Protein AF-A0A9W7L693-F1 (afdb_monomer_lite)

pLDDT: mean 84.13, std 15.36, range [27.23, 98.44]

InterPro domains:
  IPR000008 C2 domain [PF00168] (234-321)
  IPR000008 C2 domain [PF00168] (382-479)
  IPR000008 C2 domain [PS50004] (365-483)
  IPR000008 C2 domain [SM00239] (235-348)
  IPR000008 C2 domain [SM00239] (382-482)
  IPR001202 WW domain [PF00397] (187-214)
  IPR001202 WW domain [PS50020] (183-216)
  IPR001202 WW domain [SM00456] (184-216)
  IPR035892 C2 domain superfamily [G3DSA:2.60.40.150] (230-377)
  IPR035892 C2 domain superfamily [G3DSA:2.60.40.150] (378-484)
  IPR035892 C2 domain superfamily [SSF49562] (378-476)
  IPR036020 WW domain superfamily [SSF51045] (186-214)

Structure (mmCIF, N/CA/C/O backbone):
data_AF-A0A9W7L693-F1
#
_entry.id   AF-A0A9W7L693-F1
#
loop_
_atom_site.group_PDB
_atom_site.id
_atom_site.type_symbol
_atom_site.label_atom_id
_atom_site.label_alt_id
_atom_site.label_comp_id
_atom_site.label_asym_id
_atom_site.label_entity_id
_atom_site.label_seq_id
_atom_site.pdbx_PDB_ins_code
_atom_site.Cartn_x
_atom_site.Cartn_y
_atom_site.Cartn_z
_atom_site.occupancy
_atom_site.B_iso_or_equiv
_atom_site.auth_seq_id
_atom_site.auth_comp_id
_atom_site.auth_asym_id
_atom_site.auth_atom_id
_atom_site.pdbx_PDB_model_num
ATOM 1 N N . ASP A 1 1 ? 26.612 -8.330 -31.157 1.00 52.94 1 ASP A N 1
ATOM 2 C CA . ASP A 1 1 ? 27.543 -7.718 -32.129 1.00 52.94 1 ASP A CA 1
ATOM 3 C C . ASP A 1 1 ? 27.994 -6.313 -31.753 1.00 52.94 1 ASP A C 1
ATOM 5 O O . ASP A 1 1 ? 29.130 -5.977 -32.058 1.00 52.94 1 ASP A O 1
ATOM 9 N N . ASP A 1 2 ? 27.191 -5.524 -31.025 1.00 79.31 2 ASP A N 1
ATOM 10 C CA . ASP A 1 2 ? 27.623 -4.223 -30.491 1.00 79.31 2 ASP A CA 1
ATOM 11 C C . ASP A 1 2 ? 27.878 -4.276 -28.969 1.00 79.31 2 ASP A C 1
ATOM 13 O O . ASP A 1 2 ? 26.954 -4.381 -28.159 1.00 79.31 2 ASP A O 1
ATOM 17 N N . VAL A 1 3 ? 29.156 -4.216 -28.581 1.00 77.44 3 VAL A N 1
ATOM 18 C CA . VAL A 1 3 ? 29.615 -4.247 -27.178 1.00 77.44 3 VAL A CA 1
ATOM 19 C C . VAL A 1 3 ? 29.285 -2.947 -26.434 1.00 77.44 3 VAL A C 1
ATOM 21 O O . VAL A 1 3 ? 29.093 -2.971 -25.216 1.00 77.44 3 VAL A O 1
ATOM 24 N N . VAL A 1 4 ? 29.166 -1.820 -27.143 1.00 76.56 4 VAL A N 1
ATOM 25 C CA . VAL A 1 4 ? 28.793 -0.526 -26.553 1.00 76.56 4 VAL A CA 1
ATOM 26 C C . VAL A 1 4 ? 27.305 -0.526 -26.216 1.00 76.56 4 VAL A C 1
ATOM 28 O O . VAL A 1 4 ? 26.926 -0.166 -25.101 1.00 76.56 4 VAL A O 1
ATOM 31 N N . ALA A 1 5 ? 26.462 -1.009 -27.132 1.00 77.00 5 ALA A N 1
ATOM 32 C CA . ALA A 1 5 ? 25.037 -1.195 -26.864 1.00 77.00 5 ALA A CA 1
ATOM 33 C C . ALA A 1 5 ? 24.801 -2.166 -25.697 1.00 77.00 5 ALA A C 1
ATOM 35 O O . ALA A 1 5 ? 23.977 -1.889 -24.825 1.00 77.00 5 ALA A O 1
ATOM 36 N N . LEU A 1 6 ? 25.569 -3.262 -25.633 1.00 84.38 6 LEU A N 1
ATOM 37 C CA . LEU A 1 6 ? 25.512 -4.193 -24.507 1.00 84.38 6 LEU A CA 1
ATOM 38 C C . LEU A 1 6 ? 25.895 -3.502 -23.194 1.00 84.38 6 LEU A C 1
ATOM 40 O O . LEU A 1 6 ? 25.145 -3.589 -22.232 1.00 84.38 6 LEU A O 1
ATOM 44 N N . SER A 1 7 ? 27.005 -2.765 -23.165 1.00 84.38 7 SER A N 1
ATOM 45 C CA . SER A 1 7 ? 27.462 -2.010 -21.988 1.00 84.38 7 SER A CA 1
ATOM 46 C C . SER A 1 7 ? 26.389 -1.060 -21.437 1.00 84.38 7 SER A C 1
ATOM 48 O O . SER A 1 7 ? 26.096 -1.084 -20.241 1.00 84.38 7 SER A O 1
ATOM 50 N N . ASN A 1 8 ? 25.738 -0.286 -22.310 1.00 87.56 8 ASN A N 1
ATOM 51 C CA . ASN A 1 8 ? 24.647 0.612 -21.918 1.00 87.56 8 ASN A CA 1
ATOM 52 C C . ASN A 1 8 ? 23.406 -0.149 -21.438 1.00 87.56 8 ASN A C 1
ATOM 54 O O . ASN A 1 8 ? 22.762 0.263 -20.477 1.00 87.56 8 ASN A O 1
ATOM 58 N N . TYR A 1 9 ? 23.073 -1.269 -22.081 1.00 92.06 9 TYR A N 1
ATOM 59 C CA . TYR A 1 9 ? 21.934 -2.092 -21.689 1.00 92.06 9 TYR A CA 1
ATOM 60 C C . TYR A 1 9 ? 22.135 -2.754 -20.321 1.00 92.06 9 TYR A C 1
ATOM 62 O O . TYR A 1 9 ? 21.216 -2.790 -19.508 1.00 92.06 9 TYR A O 1
ATOM 70 N N . VAL A 1 10 ? 23.344 -3.236 -20.024 1.00 94.12 10 VAL A N 1
ATOM 71 C CA . VAL A 1 10 ? 23.654 -3.780 -18.696 1.00 94.12 10 VAL A CA 1
ATOM 72 C C . VAL A 1 10 ? 23.544 -2.696 -17.631 1.00 94.12 10 VAL A C 1
ATOM 74 O O . VAL A 1 10 ? 22.966 -2.943 -16.574 1.00 94.12 10 VAL A O 1
ATOM 77 N N . LEU A 1 11 ? 24.031 -1.487 -17.922 1.00 93.81 11 LEU A N 1
ATOM 78 C CA . LEU A 1 11 ? 23.905 -0.359 -17.007 1.00 93.81 11 LEU A CA 1
ATOM 79 C C . LEU A 1 11 ? 22.444 0.068 -16.804 1.00 93.81 11 LEU A C 1
ATOM 81 O O . LEU A 1 11 ? 22.072 0.421 -15.693 1.00 93.81 11 LEU A O 1
ATOM 85 N N . TYR A 1 12 ? 21.604 -0.020 -17.838 1.00 94.38 12 TYR A N 1
ATOM 86 C CA . TYR A 1 12 ? 20.158 0.188 -17.727 1.00 94.38 12 TYR A CA 1
ATOM 87 C C . TYR A 1 12 ? 19.514 -0.818 -16.765 1.00 94.38 12 TYR A C 1
ATOM 89 O O . TYR A 1 12 ? 18.823 -0.431 -15.826 1.00 94.38 12 TYR A O 1
ATOM 97 N N . LEU A 1 13 ? 19.799 -2.111 -16.946 1.00 94.62 13 LEU A N 1
ATOM 98 C CA . LEU A 1 13 ? 19.282 -3.157 -16.062 1.00 94.62 13 LEU A CA 1
ATOM 99 C C . LEU A 1 13 ? 19.761 -2.986 -14.616 1.00 94.62 13 LEU A C 1
ATOM 101 O O . LEU A 1 13 ? 19.005 -3.247 -13.689 1.00 94.62 13 LEU A O 1
ATOM 105 N N . HIS A 1 14 ? 21.005 -2.551 -14.427 1.00 97.12 14 HIS A N 1
ATOM 106 C CA . HIS A 1 14 ? 21.594 -2.283 -13.119 1.00 97.12 14 HIS A CA 1
ATOM 107 C C . HIS A 1 14 ? 20.986 -1.039 -12.468 1.00 97.12 14 HIS A C 1
ATOM 109 O O . HIS A 1 14 ? 20.345 -1.150 -11.434 1.00 97.12 14 HIS A O 1
ATOM 115 N N . ALA A 1 15 ? 21.189 0.136 -13.054 1.00 92.75 15 ALA A N 1
ATOM 116 C CA . ALA A 1 15 ? 20.950 1.412 -12.391 1.00 92.75 15 ALA A CA 1
ATOM 117 C C . ALA A 1 15 ? 19.532 1.967 -12.589 1.00 92.75 15 ALA A C 1
ATOM 119 O O . ALA A 1 15 ? 19.157 2.866 -11.851 1.00 92.75 15 ALA A O 1
ATOM 120 N N . ILE A 1 16 ? 18.757 1.485 -13.574 1.00 93.12 16 ILE A N 1
ATOM 121 C CA . ILE A 1 16 ? 17.393 1.982 -13.850 1.00 93.12 16 ILE A CA 1
ATOM 122 C C . ILE A 1 16 ? 16.327 0.982 -13.405 1.00 93.12 16 ILE A C 1
ATOM 124 O O . ILE A 1 16 ? 15.429 1.349 -12.650 1.00 93.12 16 ILE A O 1
ATOM 128 N N . GLU A 1 17 ? 16.423 -0.263 -13.874 1.00 94.75 17 GLU A N 1
ATOM 129 C CA . GLU A 1 17 ? 15.424 -1.309 -13.594 1.00 94.75 17 GLU A CA 1
ATOM 130 C C . GLU A 1 17 ? 15.710 -2.087 -12.302 1.00 94.75 17 GLU A C 1
ATOM 132 O O . GLU A 1 17 ? 14.843 -2.803 -11.807 1.00 94.75 17 GLU A O 1
ATOM 137 N N . HIS A 1 18 ? 16.933 -1.988 -11.770 1.00 95.19 18 HIS A N 1
ATOM 138 C CA . HIS A 1 18 ? 17.415 -2.790 -10.640 1.00 95.19 18 HIS A CA 1
ATOM 139 C C . HIS A 1 1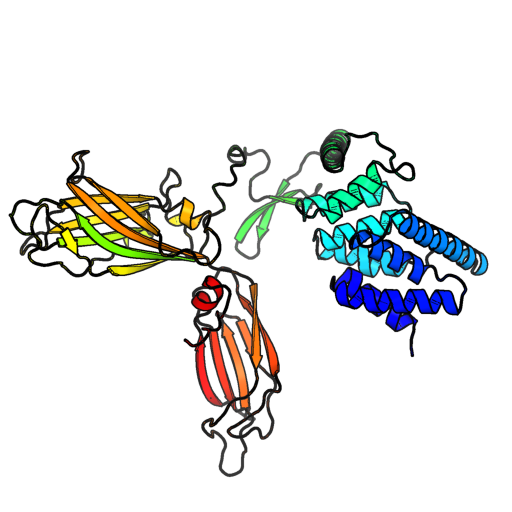8 ? 17.243 -4.320 -10.843 1.00 95.19 18 HIS A C 1
ATOM 141 O O . HIS A 1 18 ? 17.124 -5.092 -9.890 1.00 95.19 18 HIS A O 1
ATOM 147 N N . GLU A 1 19 ? 17.281 -4.808 -12.093 1.00 95.69 19 GLU A N 1
ATOM 148 C CA . GLU A 1 19 ? 17.237 -6.235 -12.458 1.00 95.69 19 GLU A CA 1
ATOM 149 C C . GLU A 1 19 ? 18.610 -6.917 -12.259 1.00 95.69 19 GLU A C 1
ATOM 151 O O . GLU A 1 19 ? 19.239 -7.424 -13.200 1.00 95.69 19 GLU A O 1
ATOM 156 N N . TYR A 1 20 ? 19.103 -6.974 -11.018 1.00 93.69 20 TYR A N 1
ATOM 157 C CA . TYR A 1 20 ? 20.467 -7.444 -10.722 1.00 93.69 20 TYR A CA 1
ATOM 158 C C . TYR A 1 20 ? 20.758 -8.876 -11.163 1.00 93.69 20 TYR A C 1
ATOM 160 O O . TYR A 1 20 ? 21.858 -9.170 -11.630 1.00 93.69 20 TYR A O 1
ATOM 168 N N . VAL A 1 21 ? 19.767 -9.771 -11.111 1.00 92.25 21 VAL A N 1
ATOM 169 C CA . VAL A 1 21 ? 19.925 -11.161 -11.572 1.00 92.25 21 VAL A CA 1
ATOM 170 C C . VAL A 1 21 ? 20.287 -11.226 -13.056 1.00 92.25 21 VAL A C 1
ATOM 172 O O . VAL A 1 21 ? 21.092 -12.066 -13.472 1.00 92.25 21 VAL A O 1
ATOM 175 N N . ARG A 1 22 ? 19.701 -10.340 -13.864 1.00 91.75 22 ARG A N 1
ATOM 176 C CA . ARG A 1 22 ? 19.960 -10.270 -15.300 1.00 91.75 22 ARG A CA 1
ATOM 177 C C . ARG A 1 22 ? 21.247 -9.507 -15.586 1.00 91.75 22 ARG A C 1
ATOM 179 O O . ARG A 1 22 ? 22.062 -9.995 -16.369 1.00 91.75 22 ARG A O 1
ATOM 186 N N . ALA A 1 23 ? 21.457 -8.378 -14.907 1.00 95.25 23 ALA A N 1
ATOM 187 C CA . ALA A 1 23 ? 22.671 -7.575 -15.028 1.00 95.25 23 ALA A CA 1
ATOM 188 C C . ALA A 1 23 ? 23.933 -8.395 -14.707 1.00 95.25 23 ALA A C 1
ATOM 190 O O . ALA A 1 23 ? 24.891 -8.356 -15.474 1.00 95.25 23 ALA A O 1
ATOM 191 N N . ARG A 1 24 ? 23.901 -9.240 -13.665 1.00 94.31 24 ARG A N 1
ATOM 192 C CA . ARG A 1 24 ? 25.024 -10.095 -13.238 1.00 94.31 24 ARG A CA 1
ATOM 193 C C . ARG A 1 24 ? 25.604 -10.946 -14.360 1.00 94.31 24 ARG A C 1
ATOM 195 O O . ARG A 1 24 ? 26.815 -10.972 -14.564 1.00 94.31 24 ARG A O 1
ATOM 202 N N . LYS A 1 25 ? 24.740 -11.649 -15.099 1.00 92.19 25 LYS A N 1
ATOM 203 C CA . LYS A 1 25 ? 25.170 -12.544 -16.188 1.00 92.19 25 LYS A CA 1
ATOM 204 C C . LYS A 1 25 ? 25.901 -11.772 -17.283 1.00 92.19 25 LYS A C 1
ATOM 206 O O . LYS A 1 25 ? 26.862 -12.275 -17.854 1.00 92.19 25 LYS A O 1
ATOM 211 N N . LEU A 1 26 ? 25.441 -10.557 -17.561 1.00 93.25 26 LEU A N 1
ATOM 212 C CA . LEU A 1 26 ? 25.994 -9.719 -18.613 1.00 93.25 26 LEU A CA 1
ATOM 213 C C . LEU A 1 26 ? 27.254 -8.973 -18.152 1.00 93.25 26 LEU A C 1
ATOM 215 O O . LEU A 1 26 ? 28.184 -8.840 -18.939 1.00 93.25 26 LEU A O 1
ATOM 219 N N . TYR A 1 27 ? 27.332 -8.557 -16.883 1.00 94.94 27 TYR A N 1
ATOM 220 C CA . TYR A 1 27 ? 28.557 -8.001 -16.304 1.00 94.94 27 TYR A CA 1
ATOM 221 C C . TYR A 1 27 ? 29.695 -9.015 -16.274 1.00 94.94 27 TYR A C 1
ATOM 223 O O . TYR A 1 27 ? 30.802 -8.664 -16.670 1.00 94.94 27 TYR A O 1
ATOM 231 N N . ARG A 1 28 ? 29.419 -10.274 -15.900 1.00 92.12 28 ARG A N 1
ATOM 232 C CA . ARG A 1 28 ? 30.413 -11.354 -15.994 1.00 92.12 28 ARG A CA 1
ATOM 233 C C . ARG A 1 28 ? 30.960 -11.472 -17.417 1.00 92.12 28 ARG A C 1
ATOM 235 O O . ARG A 1 28 ? 32.168 -11.433 -17.604 1.00 92.12 28 ARG A O 1
ATOM 242 N N . PHE A 1 29 ? 30.074 -11.531 -18.412 1.00 92.31 29 PHE A N 1
ATOM 243 C CA . PHE A 1 29 ? 30.484 -11.598 -19.814 1.00 92.31 29 PHE A CA 1
ATOM 244 C C . PHE A 1 29 ? 31.327 -10.385 -20.240 1.00 92.31 29 PHE A C 1
ATOM 246 O O . PHE A 1 29 ? 32.357 -10.556 -20.881 1.00 92.31 29 PHE A O 1
ATOM 253 N N . LEU A 1 30 ? 30.915 -9.158 -19.892 1.00 91.81 30 LEU A N 1
ATOM 254 C CA . LEU A 1 30 ? 31.658 -7.940 -20.242 1.00 91.81 30 LEU A CA 1
ATOM 255 C C . LEU A 1 30 ? 33.047 -7.900 -19.594 1.00 91.81 30 LEU A C 1
ATOM 257 O O . LEU A 1 30 ? 33.999 -7.448 -20.230 1.00 91.81 30 LEU A O 1
ATOM 261 N N . PHE A 1 31 ? 33.158 -8.367 -18.350 1.00 92.31 31 PHE A N 1
ATOM 262 C CA . PHE A 1 31 ? 34.420 -8.429 -17.624 1.00 92.31 31 PHE A CA 1
ATOM 263 C C . PHE A 1 31 ? 35.371 -9.463 -18.236 1.00 92.31 31 PHE A C 1
ATOM 265 O O . PHE A 1 31 ? 36.488 -9.109 -18.600 1.00 92.31 31 PHE A O 1
ATOM 272 N N . GLU A 1 32 ? 34.903 -10.697 -18.456 1.00 91.94 32 GLU A N 1
ATOM 273 C CA . GLU A 1 32 ? 35.673 -11.764 -19.117 1.00 91.94 32 GLU A CA 1
ATOM 274 C C . GLU A 1 32 ? 36.120 -11.335 -20.524 1.00 91.94 32 GLU A C 1
ATOM 276 O O . GLU A 1 32 ? 37.292 -11.447 -20.879 1.00 91.94 32 GLU A O 1
ATOM 281 N N . PHE A 1 33 ? 35.214 -10.740 -21.306 1.00 90.62 33 PHE A N 1
ATOM 282 C CA . PHE A 1 33 ? 35.520 -10.230 -22.643 1.00 90.62 33 PHE A CA 1
ATOM 283 C C . PHE A 1 33 ? 36.606 -9.141 -22.630 1.00 90.62 33 PHE A C 1
ATOM 285 O O . PHE A 1 33 ? 37.439 -9.079 -23.540 1.00 90.62 33 PHE A O 1
ATOM 292 N N . MET A 1 34 ? 36.595 -8.267 -21.620 1.00 93.81 34 MET A N 1
ATOM 293 C CA . MET A 1 34 ? 37.623 -7.244 -21.428 1.00 93.81 34 MET A CA 1
ATOM 294 C C . MET A 1 34 ? 38.965 -7.867 -21.024 1.00 93.81 34 MET A C 1
ATOM 296 O O . MET A 1 34 ? 39.988 -7.469 -21.578 1.00 93.81 34 MET A O 1
ATOM 300 N N . GLU A 1 35 ? 38.981 -8.837 -20.106 1.00 91.12 35 GLU A N 1
ATOM 301 C CA . GLU A 1 35 ? 40.212 -9.503 -19.657 1.00 91.12 35 GLU A CA 1
ATOM 302 C C . GLU A 1 35 ? 40.885 -10.317 -20.768 1.00 91.12 35 GLU A C 1
ATOM 304 O O . GLU A 1 35 ? 42.103 -10.244 -20.927 1.00 91.12 35 GLU A O 1
ATOM 309 N N . GLU A 1 36 ? 40.108 -11.040 -21.579 1.00 91.50 36 GLU A N 1
ATOM 310 C CA . GLU A 1 36 ? 40.640 -11.851 -22.680 1.00 91.50 36 GLU A CA 1
ATOM 311 C C . GLU A 1 36 ? 41.306 -11.010 -23.773 1.00 91.50 36 GLU A C 1
ATOM 313 O O . GLU A 1 36 ? 42.284 -11.436 -24.391 1.00 91.50 36 GLU A O 1
ATOM 318 N N . ARG A 1 37 ? 40.752 -9.829 -24.060 1.00 86.88 37 ARG A N 1
ATOM 319 C CA . ARG A 1 37 ? 41.193 -9.005 -25.193 1.00 86.88 37 ARG A CA 1
ATOM 320 C C . ARG A 1 37 ? 42.173 -7.918 -24.789 1.00 86.88 37 ARG A C 1
ATOM 322 O O . ARG A 1 37 ? 43.064 -7.594 -25.575 1.00 86.88 37 ARG A O 1
ATOM 329 N N . GLY A 1 38 ? 41.997 -7.357 -23.595 1.00 84.38 38 GLY A N 1
ATOM 330 C CA . GLY A 1 38 ? 42.662 -6.139 -23.154 1.00 84.38 38 GLY A CA 1
ATOM 331 C C . GLY A 1 38 ? 42.500 -4.957 -24.132 1.00 84.38 38 GLY A C 1
ATOM 332 O O . GLY A 1 38 ? 41.948 -5.081 -25.229 1.00 84.38 38 GLY A O 1
ATOM 333 N N . PRO A 1 39 ? 43.009 -3.768 -23.771 1.00 88.75 39 PRO A N 1
ATOM 334 C CA . PRO A 1 39 ? 43.407 -3.355 -22.424 1.00 88.75 39 PRO A CA 1
ATOM 335 C C . PRO A 1 39 ? 42.187 -3.098 -21.513 1.00 88.75 39 PRO A C 1
ATOM 337 O O . PRO A 1 39 ? 41.044 -3.151 -21.965 1.00 88.75 39 PRO A O 1
ATOM 340 N N . ASP A 1 40 ? 42.447 -2.769 -20.243 1.00 94.06 40 ASP A N 1
ATOM 341 C CA . ASP A 1 40 ? 41.428 -2.338 -19.277 1.00 94.06 40 ASP A CA 1
ATOM 342 C C . ASP A 1 40 ? 40.513 -1.243 -19.851 1.00 94.06 40 ASP A C 1
ATOM 344 O O . ASP A 1 40 ? 40.973 -0.216 -20.364 1.00 94.06 40 ASP A O 1
ATOM 348 N N . ASN A 1 41 ? 39.203 -1.457 -19.725 1.00 92.88 41 ASN A N 1
ATOM 349 C CA . ASN A 1 41 ? 38.180 -0.502 -20.118 1.00 92.88 41 ASN A CA 1
ATOM 350 C C . ASN A 1 41 ? 37.604 0.189 -18.868 1.00 92.88 41 ASN A C 1
ATOM 352 O O . ASN A 1 41 ? 36.988 -0.486 -18.039 1.00 92.88 41 ASN A O 1
ATOM 356 N N . PRO A 1 42 ? 37.737 1.524 -18.736 1.00 93.81 42 PRO A N 1
ATOM 357 C CA . PRO A 1 42 ? 37.252 2.245 -17.563 1.00 93.81 42 PRO A CA 1
ATOM 358 C C . PRO A 1 42 ? 35.763 2.063 -17.301 1.00 93.81 42 PRO A C 1
ATOM 360 O O . PRO A 1 42 ? 35.367 1.879 -16.158 1.00 93.81 42 PRO A O 1
ATOM 363 N N . PHE A 1 43 ? 34.938 2.092 -18.352 1.00 94.00 43 PHE A N 1
ATOM 364 C CA . PHE A 1 43 ? 33.490 1.978 -18.215 1.00 94.00 43 PHE A CA 1
ATOM 365 C C . PHE A 1 43 ? 33.110 0.633 -17.599 1.00 94.00 43 PHE A C 1
ATOM 367 O O . PHE A 1 43 ? 32.383 0.597 -16.612 1.00 94.00 43 PHE A O 1
ATOM 374 N N . VAL A 1 44 ? 33.648 -0.461 -18.147 1.00 94.31 44 VAL A N 1
ATOM 375 C CA . VAL A 1 44 ? 33.372 -1.815 -17.648 1.00 94.31 44 VAL A CA 1
ATOM 376 C C . VAL A 1 44 ? 33.832 -1.944 -16.200 1.00 94.31 44 VAL A C 1
ATOM 378 O O . VAL A 1 44 ? 33.041 -2.358 -15.360 1.00 94.31 44 VAL A O 1
ATOM 381 N N . LEU A 1 45 ? 35.064 -1.521 -15.896 1.00 96.44 45 LEU A N 1
ATOM 382 C CA . LEU A 1 45 ? 35.651 -1.607 -14.556 1.00 96.44 45 LEU A CA 1
ATOM 383 C C . LEU A 1 45 ? 34.866 -0.818 -13.504 1.00 96.44 45 LEU A C 1
ATOM 385 O O . LEU A 1 45 ? 34.571 -1.345 -12.434 1.00 96.44 45 LEU A O 1
ATOM 389 N N . TYR A 1 46 ? 34.468 0.417 -13.811 1.00 97.00 46 TYR A N 1
ATOM 390 C CA . TYR A 1 46 ? 33.624 1.204 -12.914 1.00 97.00 46 TYR A CA 1
ATOM 391 C C . TYR A 1 46 ? 32.252 0.563 -12.713 1.00 97.00 46 TYR A C 1
ATOM 393 O O . TYR A 1 46 ? 31.771 0.479 -11.584 1.00 97.00 46 TYR A O 1
ATOM 401 N N . SER A 1 47 ? 31.621 0.086 -13.789 1.00 96.19 47 SER A N 1
ATOM 402 C CA . SER A 1 47 ? 30.301 -0.531 -13.695 1.00 96.19 47 SER A CA 1
ATOM 403 C C . SER A 1 47 ? 30.305 -1.816 -12.868 1.00 96.19 47 SER A C 1
ATOM 405 O O . SER A 1 47 ? 29.394 -1.997 -12.061 1.00 96.19 47 SER A O 1
ATOM 407 N N . VAL A 1 48 ? 31.316 -2.682 -13.017 1.00 95.94 48 VAL A N 1
ATOM 408 C CA . VAL A 1 48 ? 31.412 -3.913 -12.211 1.00 95.94 48 VAL A CA 1
ATOM 409 C C . VAL A 1 48 ? 31.772 -3.624 -10.756 1.00 95.94 48 VAL A C 1
ATOM 411 O O . VAL A 1 48 ? 31.240 -4.289 -9.875 1.00 95.94 48 VAL A O 1
ATOM 414 N N . ALA A 1 49 ? 32.594 -2.603 -10.485 1.00 97.31 49 ALA A N 1
ATOM 415 C CA . ALA A 1 49 ? 32.916 -2.193 -9.119 1.00 97.31 49 ALA A CA 1
ATOM 416 C C . ALA A 1 49 ? 31.669 -1.704 -8.371 1.00 97.31 49 ALA A C 1
ATOM 418 O O . ALA A 1 49 ? 31.389 -2.166 -7.267 1.00 97.31 49 ALA A O 1
ATOM 419 N N . ILE A 1 50 ? 30.874 -0.826 -8.997 1.00 97.94 50 ILE A N 1
ATOM 420 C CA . ILE A 1 50 ? 29.608 -0.355 -8.416 1.00 97.94 50 ILE A CA 1
ATOM 421 C C . ILE A 1 50 ? 28.637 -1.528 -8.234 1.00 97.94 50 ILE A C 1
ATOM 423 O O . ILE A 1 50 ? 28.024 -1.647 -7.177 1.00 97.94 50 ILE A O 1
ATOM 427 N N . PHE A 1 51 ? 28.528 -2.416 -9.229 1.00 97.88 51 PHE A N 1
ATOM 428 C CA . PHE A 1 51 ? 27.613 -3.558 -9.177 1.00 97.88 51 PHE A CA 1
ATOM 429 C C . PHE A 1 51 ? 27.972 -4.552 -8.062 1.00 97.88 51 PHE A C 1
ATOM 431 O O . PHE A 1 51 ? 27.102 -4.970 -7.297 1.00 97.88 51 PHE A O 1
ATOM 438 N N . GLY A 1 52 ? 29.253 -4.909 -7.935 1.00 96.88 52 GLY A N 1
ATOM 439 C CA . GLY A 1 52 ? 29.739 -5.786 -6.868 1.00 96.88 52 GLY A CA 1
ATOM 440 C C . GLY A 1 52 ? 29.492 -5.187 -5.483 1.00 96.88 52 GLY A C 1
ATOM 441 O O . GLY A 1 52 ? 29.042 -5.888 -4.578 1.00 96.88 52 GLY A O 1
ATOM 442 N N . ALA A 1 53 ? 29.681 -3.870 -5.345 1.00 97.69 53 ALA A N 1
ATOM 443 C CA . ALA A 1 53 ? 29.389 -3.163 -4.106 1.00 97.69 53 ALA A CA 1
ATOM 444 C C . ALA A 1 53 ? 27.886 -3.144 -3.786 1.00 97.69 53 ALA A C 1
ATOM 446 O O . ALA A 1 53 ? 27.498 -3.552 -2.695 1.00 97.69 53 ALA A O 1
ATOM 447 N N . VAL A 1 54 ? 27.019 -2.703 -4.708 1.00 97.31 54 VAL A N 1
ATOM 448 C CA . VAL A 1 54 ? 25.578 -2.506 -4.430 1.00 97.31 54 VAL A CA 1
ATOM 449 C C . VAL A 1 54 ? 24.839 -3.813 -4.134 1.00 97.31 54 VAL A C 1
ATOM 451 O O . VAL A 1 54 ? 23.889 -3.849 -3.348 1.00 97.31 54 VAL A O 1
ATOM 454 N N . THR A 1 55 ? 25.294 -4.909 -4.739 1.00 95.75 55 THR A N 1
ATOM 455 C CA . THR A 1 55 ? 24.745 -6.247 -4.495 1.00 95.75 55 THR A CA 1
ATOM 456 C C . THR A 1 55 ? 25.299 -6.887 -3.222 1.00 95.75 55 THR A C 1
ATOM 458 O O . THR A 1 55 ? 24.696 -7.835 -2.720 1.00 95.75 55 THR A O 1
ATOM 461 N N . CYS A 1 56 ? 26.399 -6.353 -2.675 1.00 93.88 56 CYS A N 1
ATOM 462 C CA . CYS A 1 56 ? 27.169 -6.938 -1.574 1.00 93.88 56 CYS A CA 1
ATOM 463 C C . CYS A 1 56 ? 27.611 -8.386 -1.860 1.00 93.88 56 CYS A C 1
ATOM 465 O O . CYS A 1 56 ? 27.691 -9.210 -0.950 1.00 93.88 56 CYS A O 1
ATOM 467 N N . GLU A 1 57 ? 27.860 -8.704 -3.132 1.00 86.31 57 GLU A N 1
ATOM 468 C CA . GLU A 1 57 ? 28.234 -10.052 -3.580 1.00 86.31 57 GLU A CA 1
ATOM 469 C C . GLU A 1 57 ? 29.746 -10.234 -3.750 1.00 86.31 57 GLU A C 1
ATOM 471 O O . GLU A 1 57 ? 30.191 -11.361 -3.947 1.00 86.31 57 GLU A O 1
ATOM 476 N N . GLU A 1 58 ? 30.528 -9.155 -3.657 1.00 92.31 58 GLU A N 1
ATOM 477 C CA . GLU A 1 58 ? 31.974 -9.166 -3.891 1.00 92.31 58 GLU A CA 1
ATOM 478 C C . GLU A 1 58 ? 32.769 -8.584 -2.719 1.00 92.31 58 GLU A C 1
ATOM 480 O O . GLU A 1 58 ? 32.280 -7.753 -1.952 1.00 92.31 58 GLU A O 1
ATOM 485 N N . ASP A 1 59 ? 34.022 -9.025 -2.594 1.00 94.75 59 ASP A N 1
ATOM 486 C CA . ASP A 1 59 ? 34.945 -8.523 -1.577 1.00 94.75 59 ASP A CA 1
ATOM 487 C C . ASP A 1 59 ? 35.442 -7.108 -1.915 1.00 94.75 59 ASP A C 1
ATOM 489 O O . ASP A 1 59 ? 35.756 -6.780 -3.066 1.00 94.75 59 ASP A O 1
ATOM 493 N N . TRP A 1 60 ? 35.562 -6.267 -0.886 1.00 95.81 60 TRP A N 1
ATOM 494 C CA . TRP A 1 60 ? 35.966 -4.872 -1.045 1.00 95.81 60 TRP A CA 1
ATOM 495 C C . TRP A 1 60 ? 37.384 -4.699 -1.592 1.00 95.81 60 TRP A C 1
ATOM 497 O O . TRP A 1 60 ? 37.647 -3.697 -2.257 1.00 95.81 60 TRP A O 1
ATOM 507 N N . GLY A 1 61 ? 38.278 -5.671 -1.396 1.00 94.25 61 GLY A N 1
ATOM 508 C CA . GLY A 1 61 ? 39.592 -5.683 -2.032 1.00 94.25 61 GLY A CA 1
ATOM 509 C C . GLY A 1 61 ? 39.493 -5.725 -3.559 1.00 94.25 61 GLY A C 1
ATOM 510 O O . GLY A 1 61 ? 40.149 -4.931 -4.235 1.00 94.25 61 GLY A O 1
ATOM 511 N N . TYR A 1 62 ? 38.621 -6.578 -4.109 1.00 96.25 62 TYR A N 1
ATOM 512 C CA . TYR A 1 62 ? 38.391 -6.654 -5.558 1.00 96.25 62 TYR A CA 1
ATOM 513 C C . TYR A 1 62 ? 37.658 -5.422 -6.088 1.00 96.25 62 TYR A C 1
ATOM 515 O O . TYR A 1 62 ? 38.062 -4.861 -7.105 1.00 96.25 62 TYR A O 1
ATOM 523 N N . ILE A 1 63 ? 36.630 -4.948 -5.376 1.00 97.94 63 ILE A N 1
ATOM 524 C CA . ILE A 1 63 ? 35.881 -3.741 -5.758 1.00 97.94 63 ILE A CA 1
ATOM 525 C C . ILE A 1 63 ? 36.825 -2.534 -5.877 1.00 97.94 63 ILE A C 1
ATOM 527 O O . ILE A 1 63 ? 36.778 -1.795 -6.868 1.00 97.94 63 ILE A O 1
ATOM 531 N N . LYS A 1 64 ? 37.710 -2.344 -4.891 1.00 96.75 64 LYS A N 1
ATOM 532 C CA . LYS A 1 64 ? 38.703 -1.261 -4.887 1.00 96.75 64 LYS A CA 1
ATOM 533 C C . LYS A 1 64 ? 39.745 -1.426 -5.990 1.00 96.75 64 LYS A C 1
ATOM 535 O O . LYS A 1 64 ? 40.081 -0.432 -6.636 1.00 96.75 64 LYS A O 1
ATOM 540 N N . ASP A 1 65 ? 40.223 -2.647 -6.244 1.00 96.50 65 ASP A N 1
ATOM 541 C CA . ASP A 1 65 ? 41.144 -2.923 -7.354 1.00 96.50 65 ASP A CA 1
ATOM 542 C C . ASP A 1 65 ? 40.518 -2.559 -8.707 1.00 96.50 65 ASP A C 1
ATOM 544 O O . ASP A 1 65 ? 41.123 -1.827 -9.494 1.00 96.50 65 ASP A O 1
ATOM 548 N N . TRP A 1 66 ? 39.274 -2.973 -8.961 1.00 97.12 66 TRP A N 1
ATOM 549 C CA . TRP A 1 66 ? 38.572 -2.645 -10.202 1.00 97.12 66 TRP A CA 1
ATOM 550 C C . TRP A 1 66 ? 38.368 -1.138 -10.368 1.00 97.12 66 TRP A C 1
ATOM 552 O O . TRP A 1 66 ? 38.658 -0.595 -11.437 1.00 97.12 66 TRP A O 1
ATOM 562 N N . ALA A 1 67 ? 37.943 -0.437 -9.313 1.00 96.69 67 ALA A N 1
ATOM 563 C CA . ALA A 1 67 ? 37.804 1.018 -9.340 1.00 96.69 67 ALA A CA 1
ATOM 564 C C . ALA A 1 67 ? 39.151 1.718 -9.611 1.00 96.69 67 ALA A C 1
ATOM 566 O O . ALA A 1 67 ? 39.228 2.649 -10.420 1.00 96.69 67 ALA A O 1
ATOM 567 N N . TRP A 1 68 ? 40.237 1.240 -8.994 1.00 96.19 68 TRP A N 1
ATOM 568 C CA . TRP A 1 68 ? 41.588 1.758 -9.209 1.00 96.19 68 TRP A CA 1
ATOM 569 C C . TRP A 1 68 ? 42.083 1.525 -10.644 1.00 96.19 68 TRP A C 1
ATOM 571 O O . TRP A 1 68 ? 42.568 2.464 -11.287 1.00 96.19 68 TRP A O 1
ATOM 581 N N . ARG A 1 69 ? 41.915 0.307 -11.178 1.00 96.62 69 ARG A N 1
ATOM 582 C CA . ARG A 1 69 ? 42.236 -0.040 -12.573 1.00 96.62 69 ARG A CA 1
ATOM 583 C C . ARG A 1 69 ? 41.454 0.833 -13.551 1.00 96.62 69 ARG A C 1
ATOM 585 O O . ARG A 1 69 ? 42.043 1.393 -14.478 1.00 96.62 69 ARG A O 1
ATOM 592 N N . GLY A 1 70 ? 40.157 1.021 -13.297 1.00 95.94 70 GLY A N 1
ATOM 593 C CA . GLY A 1 70 ? 39.285 1.878 -14.098 1.00 95.94 70 GLY A CA 1
ATOM 594 C C . GLY A 1 70 ? 39.785 3.321 -14.133 1.00 95.94 70 GLY A C 1
ATOM 595 O O . GLY A 1 70 ? 39.956 3.891 -15.211 1.00 95.94 70 GLY A O 1
ATOM 596 N N . ASN A 1 71 ? 40.140 3.875 -12.970 1.00 94.69 71 ASN A N 1
ATOM 597 C CA . ASN A 1 71 ? 40.685 5.227 -12.844 1.00 94.69 71 ASN A CA 1
ATOM 598 C C . ASN A 1 71 ? 42.010 5.409 -13.585 1.00 94.69 71 ASN A C 1
ATOM 600 O O . ASN A 1 71 ? 42.187 6.371 -14.337 1.00 94.69 71 ASN A O 1
ATOM 604 N N . LYS A 1 72 ? 42.924 4.449 -13.439 1.00 94.81 72 LYS A N 1
ATOM 605 C CA . LYS A 1 72 ? 44.205 4.453 -14.147 1.00 94.81 72 LYS A CA 1
ATOM 606 C C . LYS A 1 72 ? 44.013 4.424 -15.666 1.00 94.81 72 LYS A C 1
ATOM 608 O O . LYS A 1 72 ? 44.679 5.179 -16.380 1.00 94.81 72 LYS A O 1
ATOM 613 N N . ALA A 1 73 ? 43.105 3.580 -16.157 1.00 94.44 73 ALA A N 1
ATOM 614 C CA . ALA A 1 73 ? 42.789 3.482 -17.576 1.00 94.44 73 ALA A CA 1
ATOM 615 C C . ALA A 1 73 ? 42.113 4.762 -18.109 1.00 94.44 73 ALA A C 1
ATOM 617 O O . ALA A 1 73 ? 42.475 5.230 -19.189 1.00 94.44 73 ALA A O 1
ATOM 618 N N . ASP A 1 74 ? 41.204 5.382 -17.347 1.00 94.06 74 ASP A N 1
ATOM 619 C CA . ASP A 1 74 ? 40.487 6.604 -17.750 1.00 94.06 74 ASP A CA 1
ATOM 620 C C . ASP A 1 74 ? 41.441 7.798 -17.869 1.00 94.06 74 ASP A C 1
ATOM 622 O O . ASP A 1 74 ? 41.444 8.518 -18.869 1.00 94.06 74 ASP A O 1
ATOM 626 N N . ILE A 1 75 ? 42.345 7.956 -16.894 1.00 92.56 75 ILE A N 1
ATOM 627 C CA . ILE A 1 75 ? 43.387 8.991 -16.918 1.00 92.56 75 ILE A CA 1
ATOM 628 C C . ILE A 1 75 ? 44.316 8.800 -18.120 1.00 92.56 75 ILE A C 1
ATOM 630 O O . ILE A 1 75 ? 44.636 9.766 -18.819 1.00 92.56 75 ILE A O 1
ATOM 634 N N . ALA A 1 76 ? 44.753 7.565 -18.386 1.00 92.06 76 ALA A N 1
ATOM 635 C CA . ALA A 1 76 ? 45.605 7.269 -19.534 1.00 92.06 76 ALA A CA 1
ATOM 636 C C . ALA A 1 76 ? 44.901 7.602 -20.861 1.00 92.06 76 ALA A C 1
ATOM 638 O O . ALA A 1 76 ? 45.513 8.191 -21.760 1.00 92.06 76 ALA A O 1
ATOM 639 N N . MET A 1 77 ? 43.609 7.276 -20.967 1.00 88.50 77 MET A N 1
ATOM 640 C CA . MET A 1 77 ? 42.794 7.556 -22.147 1.00 88.50 77 MET A CA 1
ATOM 641 C C . MET A 1 77 ? 42.582 9.065 -22.345 1.00 88.50 77 MET A C 1
ATOM 643 O O . MET A 1 77 ? 42.814 9.576 -23.443 1.00 88.50 77 MET A O 1
ATOM 647 N N . GLY A 1 78 ? 42.248 9.796 -21.277 1.00 88.38 78 GLY A N 1
ATOM 648 C CA . GLY A 1 78 ? 42.107 11.253 -21.287 1.00 88.38 78 GLY A CA 1
ATOM 649 C C . GLY A 1 78 ? 43.401 11.964 -21.687 1.00 88.38 78 GLY A C 1
ATOM 650 O O . GLY A 1 78 ? 43.398 12.805 -22.590 1.00 88.38 78 GLY A O 1
ATOM 651 N N . LYS A 1 79 ? 44.543 11.548 -21.119 1.00 89.38 79 LYS A N 1
ATOM 652 C CA . LYS A 1 79 ? 45.869 12.081 -21.478 1.00 89.38 79 LYS A CA 1
ATOM 653 C C . LYS A 1 79 ? 46.176 11.893 -22.964 1.00 89.38 79 LYS A C 1
ATOM 655 O O . LYS A 1 79 ? 46.681 12.816 -23.598 1.00 89.38 79 LYS A O 1
ATOM 660 N N . LYS A 1 80 ? 45.848 10.727 -23.533 1.00 87.06 80 LYS A N 1
ATOM 661 C CA . LYS A 1 80 ? 46.016 10.454 -24.970 1.00 87.06 80 LYS A CA 1
ATOM 662 C C . LYS A 1 80 ? 45.099 11.325 -25.838 1.00 87.06 80 LYS A C 1
ATOM 664 O O . LYS A 1 80 ? 45.493 11.710 -26.933 1.00 87.06 80 LYS A O 1
ATOM 669 N N . ALA A 1 81 ? 43.901 11.643 -25.352 1.00 84.19 81 ALA A N 1
ATOM 670 C CA . ALA A 1 81 ? 42.916 12.468 -26.048 1.00 84.19 81 ALA A CA 1
ATOM 671 C C . ALA A 1 81 ? 43.090 13.987 -25.833 1.00 84.19 81 ALA A C 1
ATOM 673 O O . ALA A 1 81 ? 42.352 14.765 -26.436 1.00 84.19 81 ALA A O 1
ATOM 674 N N . GLY A 1 82 ? 44.017 14.420 -24.969 1.00 82.50 82 GLY A N 1
ATOM 675 C CA . GLY A 1 82 ? 44.167 15.828 -24.581 1.00 82.50 82 GLY A CA 1
ATOM 676 C C . GLY A 1 82 ? 42.962 16.383 -23.810 1.00 82.50 82 GLY A C 1
ATOM 677 O O . GLY A 1 82 ? 42.693 17.580 -23.873 1.00 82.50 82 GLY A O 1
ATOM 678 N N . LYS A 1 83 ? 42.203 15.520 -23.122 1.00 80.25 83 LYS A N 1
ATOM 679 C CA . LYS A 1 83 ? 40.980 15.867 -22.380 1.00 80.25 83 LYS A CA 1
ATOM 680 C C . LYS A 1 83 ? 41.022 15.287 -20.965 1.00 80.25 83 LYS A C 1
ATOM 682 O O . LYS A 1 83 ? 41.774 14.356 -20.688 1.00 80.25 83 LYS A O 1
ATOM 687 N N . ALA A 1 84 ? 40.203 15.831 -20.068 1.00 78.56 84 ALA A N 1
ATOM 688 C CA . ALA A 1 84 ? 40.022 15.255 -18.738 1.00 78.56 84 ALA A CA 1
ATOM 689 C C . ALA A 1 84 ? 39.398 13.847 -18.816 1.00 78.56 84 ALA A C 1
ATOM 691 O O . ALA A 1 84 ? 38.669 13.531 -19.763 1.00 78.56 84 ALA A O 1
ATOM 692 N N . ALA A 1 85 ? 39.672 13.021 -17.804 1.00 77.62 85 ALA A N 1
ATOM 693 C CA . ALA A 1 85 ? 39.012 11.732 -17.611 1.00 77.62 85 ALA A CA 1
ATOM 694 C C . ALA A 1 85 ? 37.506 11.963 -17.422 1.00 77.62 85 ALA A C 1
ATOM 696 O O . ALA A 1 85 ? 37.086 12.695 -16.527 1.00 77.62 85 ALA A O 1
ATOM 697 N N . THR A 1 86 ? 36.703 11.421 -18.333 1.00 77.06 86 THR A N 1
ATOM 698 C CA . THR A 1 86 ? 35.258 11.694 -18.405 1.00 77.06 86 THR A CA 1
ATOM 699 C C . THR A 1 86 ? 34.457 10.481 -18.868 1.00 77.06 86 THR A C 1
ATOM 701 O O . THR A 1 86 ? 33.256 10.604 -19.113 1.00 77.06 86 THR A O 1
ATOM 704 N N . SER A 1 87 ? 35.088 9.303 -18.973 1.00 80.38 87 SER A N 1
ATOM 705 C CA . SER A 1 87 ? 34.502 8.127 -19.632 1.00 80.38 87 SER A CA 1
ATOM 706 C C . SER A 1 87 ? 33.220 7.628 -18.957 1.00 80.38 87 SER A C 1
ATOM 708 O O . SER A 1 87 ? 32.424 6.939 -19.589 1.00 80.38 87 SER A O 1
ATOM 710 N N . TYR A 1 88 ? 32.987 8.013 -17.698 1.00 91.31 88 TYR A N 1
ATOM 711 C CA . TYR A 1 88 ? 31.800 7.642 -16.928 1.00 91.31 88 TYR A CA 1
ATOM 712 C C . TYR A 1 88 ? 30.796 8.784 -16.700 1.00 91.31 88 TYR A C 1
ATOM 714 O O . TYR A 1 88 ? 29.760 8.576 -16.079 1.00 91.31 88 TYR A O 1
ATOM 722 N N . ASN A 1 89 ? 31.044 9.993 -17.219 1.00 87.62 89 ASN A N 1
ATOM 723 C CA . ASN A 1 89 ? 30.210 11.162 -16.909 1.00 87.62 89 ASN A CA 1
ATOM 724 C C . ASN A 1 89 ? 28.768 11.037 -17.396 1.00 87.62 89 ASN A C 1
ATOM 726 O O . ASN A 1 89 ? 27.860 11.446 -16.680 1.00 87.62 89 ASN A O 1
ATOM 730 N N . LEU A 1 90 ? 28.556 10.456 -18.581 1.00 82.56 90 LEU A N 1
ATOM 731 C CA . LEU A 1 90 ? 27.211 10.202 -19.106 1.00 82.56 90 LEU A CA 1
ATOM 732 C C . LEU A 1 90 ? 26.479 9.129 -18.294 1.00 82.56 90 LEU A C 1
ATOM 734 O O . LEU A 1 90 ? 25.283 9.260 -18.050 1.00 82.56 90 LEU A O 1
ATOM 738 N N . ALA A 1 91 ? 27.199 8.100 -17.838 1.00 87.38 91 ALA A N 1
ATOM 739 C CA . ALA A 1 91 ? 26.656 7.088 -16.939 1.00 87.38 91 ALA A CA 1
ATOM 740 C C . ALA A 1 91 ? 26.241 7.720 -15.603 1.00 87.38 91 ALA A C 1
ATOM 742 O O . ALA A 1 91 ? 25.097 7.587 -15.178 1.00 87.38 91 ALA A O 1
ATOM 743 N N . ASN A 1 92 ? 27.139 8.485 -14.981 1.00 87.62 92 ASN A N 1
ATOM 744 C CA . ASN A 1 92 ? 26.868 9.201 -13.741 1.00 87.62 92 ASN A CA 1
ATOM 745 C C . ASN A 1 92 ? 25.663 10.143 -13.858 1.00 87.62 92 ASN A C 1
ATOM 747 O O . ASN A 1 92 ? 24.773 10.091 -13.016 1.00 87.62 92 ASN A O 1
ATOM 751 N N . SER A 1 93 ? 25.604 10.990 -14.890 1.00 74.88 93 SER A N 1
ATOM 752 C CA . SER A 1 93 ? 24.517 11.962 -15.028 1.00 74.88 93 SER A CA 1
ATOM 753 C C . SER A 1 93 ? 23.190 11.314 -15.424 1.00 74.88 93 SER A C 1
ATOM 755 O O . SER A 1 93 ? 22.167 11.636 -14.823 1.00 74.88 93 SER A O 1
ATOM 757 N N . GLY A 1 94 ? 23.203 10.418 -16.413 1.00 76.62 94 GLY A N 1
ATOM 758 C CA . GLY A 1 94 ? 21.999 9.868 -17.033 1.00 76.62 94 GLY A CA 1
ATOM 759 C C . GLY A 1 94 ? 21.431 8.633 -16.341 1.00 76.62 94 GLY A C 1
ATOM 760 O O . GLY A 1 94 ? 20.215 8.498 -16.271 1.00 76.62 94 GLY A O 1
ATOM 761 N N . PHE A 1 95 ? 22.284 7.751 -15.813 1.00 88.19 95 PHE A N 1
ATOM 762 C CA . PHE A 1 95 ? 21.835 6.502 -15.193 1.00 88.19 95 PHE A CA 1
ATOM 763 C C . PHE A 1 95 ? 21.730 6.617 -13.679 1.00 88.19 95 PHE A C 1
ATOM 765 O O . PHE A 1 95 ? 20.713 6.238 -13.118 1.00 88.19 95 PHE A O 1
ATOM 772 N N . PHE A 1 96 ? 22.744 7.171 -13.014 1.00 93.00 96 PHE A N 1
ATOM 773 C CA . PHE A 1 96 ? 22.778 7.188 -11.551 1.00 93.00 96 PHE A CA 1
ATOM 774 C C . PHE A 1 96 ? 22.108 8.433 -10.960 1.00 93.00 96 PHE A C 1
ATOM 776 O O . PHE A 1 96 ? 21.120 8.329 -10.238 1.00 93.00 96 PHE A O 1
ATOM 783 N N . LYS A 1 97 ? 22.606 9.630 -11.292 1.00 87.00 97 LYS A N 1
ATOM 784 C CA . LYS A 1 97 ? 22.124 10.894 -10.719 1.00 87.00 97 LYS A CA 1
ATOM 785 C C . LYS A 1 97 ? 20.673 11.171 -11.094 1.00 87.00 97 LYS A C 1
ATOM 787 O O . LYS A 1 97 ? 19.866 11.465 -10.218 1.00 87.00 97 LYS A O 1
ATOM 792 N N . ALA A 1 98 ? 20.347 11.102 -12.386 1.00 80.12 98 ALA A N 1
ATOM 793 C CA . ALA A 1 98 ? 18.989 11.349 -12.859 1.00 80.12 98 ALA A CA 1
ATOM 794 C C . ALA A 1 98 ? 17.987 10.370 -12.232 1.00 80.12 98 ALA A C 1
ATOM 796 O O . ALA A 1 98 ? 16.954 10.810 -11.735 1.00 80.12 98 ALA A O 1
ATOM 797 N N . LYS A 1 99 ? 18.312 9.072 -12.173 1.00 89.25 99 LYS A N 1
ATOM 798 C CA . LYS A 1 99 ? 17.440 8.081 -11.534 1.00 89.25 99 LYS A CA 1
ATOM 799 C C . LYS A 1 99 ? 17.274 8.343 -10.038 1.00 89.25 99 LYS A C 1
ATOM 801 O O . LYS A 1 99 ? 16.141 8.377 -9.579 1.00 89.25 99 LYS A O 1
ATOM 806 N N . ALA A 1 100 ? 18.354 8.607 -9.301 1.00 82.38 100 ALA A N 1
ATOM 807 C CA . ALA A 1 100 ? 18.282 8.930 -7.874 1.00 82.38 100 ALA A CA 1
ATOM 808 C C . ALA A 1 100 ? 17.410 10.162 -7.582 1.00 82.38 100 ALA A C 1
ATOM 810 O O . ALA A 1 100 ? 16.614 10.144 -6.647 1.00 82.38 100 ALA A O 1
ATOM 811 N N . LEU A 1 101 ? 17.501 11.205 -8.412 1.00 74.44 101 LEU A N 1
ATOM 812 C CA . LEU A 1 101 ? 16.693 12.418 -8.258 1.00 74.44 101 LEU A CA 1
ATOM 813 C C . LEU A 1 101 ? 15.210 12.210 -8.593 1.00 74.44 101 LEU A C 1
ATOM 815 O O . LEU A 1 101 ? 14.359 12.784 -7.918 1.00 74.44 101 LEU A O 1
ATOM 819 N N . LEU A 1 102 ? 14.906 11.421 -9.627 1.00 75.88 102 LEU A N 1
ATOM 820 C CA . LEU A 1 102 ? 13.532 11.183 -10.081 1.00 75.88 102 LEU A CA 1
ATOM 821 C C . LEU A 1 102 ? 12.788 10.173 -9.205 1.00 75.88 102 LEU A C 1
ATOM 823 O O . LEU A 1 102 ? 11.614 10.353 -8.911 1.00 75.88 102 LEU A O 1
ATOM 827 N N . ASP A 1 103 ? 13.468 9.095 -8.825 1.00 85.38 103 ASP A N 1
ATOM 828 C CA . ASP A 1 103 ? 12.876 7.950 -8.133 1.00 85.38 103 ASP A CA 1
ATOM 829 C C . ASP A 1 103 ? 12.885 8.120 -6.614 1.00 85.38 103 ASP A C 1
ATOM 831 O O . ASP A 1 103 ? 12.025 7.589 -5.921 1.00 85.38 103 ASP A O 1
ATOM 835 N N . GLN A 1 104 ? 13.903 8.818 -6.102 1.00 86.06 104 GLN A N 1
ATOM 836 C CA . GLN A 1 104 ? 14.177 9.031 -4.681 1.00 86.06 104 GLN A CA 1
ATOM 837 C C . GLN A 1 104 ? 14.182 7.766 -3.802 1.00 86.06 104 GLN A C 1
ATOM 839 O O . GLN A 1 104 ? 14.181 7.870 -2.576 1.00 86.06 104 GLN A O 1
ATOM 844 N N . SER A 1 105 ? 14.239 6.568 -4.391 1.00 90.62 105 SER A N 1
ATOM 845 C CA . SER A 1 105 ? 14.297 5.319 -3.634 1.00 90.62 105 SER A CA 1
ATOM 846 C C . SER A 1 105 ? 15.670 5.095 -3.007 1.00 90.62 105 SER A C 1
ATOM 848 O O . SER A 1 105 ? 16.695 5.580 -3.500 1.00 90.62 105 SER A O 1
ATOM 850 N N . GLY A 1 106 ? 15.692 4.302 -1.932 1.00 92.00 106 GLY A N 1
ATOM 851 C CA . GLY A 1 106 ? 16.935 3.907 -1.272 1.00 92.00 106 GLY A CA 1
ATOM 852 C C . GLY A 1 106 ? 17.902 3.207 -2.225 1.00 92.00 106 GLY A C 1
ATOM 853 O O . GLY A 1 106 ? 19.087 3.521 -2.221 1.00 92.00 106 GLY A O 1
ATOM 854 N N . GLU A 1 107 ? 17.390 2.345 -3.107 1.00 95.25 107 GLU A N 1
ATOM 855 C CA . GLU A 1 107 ? 18.187 1.621 -4.104 1.00 95.25 107 GLU A CA 1
ATOM 856 C C . GLU A 1 107 ? 18.868 2.568 -5.105 1.00 95.25 107 GLU A C 1
ATOM 858 O O . GLU A 1 107 ? 20.067 2.454 -5.371 1.00 95.25 107 GLU A O 1
ATOM 863 N N . SER A 1 108 ? 18.126 3.549 -5.626 1.00 94.62 108 SER A N 1
ATOM 864 C CA . SER A 1 108 ? 18.652 4.517 -6.593 1.00 94.62 108 SER A CA 1
ATOM 865 C C . SER A 1 108 ? 19.717 5.422 -5.959 1.00 94.62 108 SER A C 1
ATOM 867 O O . SER A 1 108 ? 20.778 5.657 -6.545 1.00 94.62 108 SER A O 1
ATOM 869 N N . TRP A 1 109 ? 19.472 5.899 -4.731 1.00 96.62 109 TRP A N 1
ATOM 870 C CA . TRP A 1 109 ? 20.449 6.691 -3.978 1.00 96.62 109 TRP A CA 1
ATOM 871 C C . TRP A 1 109 ? 21.684 5.879 -3.579 1.00 96.62 109 TRP A C 1
ATOM 873 O O . TRP A 1 109 ? 22.791 6.410 -3.641 1.00 96.62 109 TRP A O 1
ATOM 883 N N . HIS A 1 110 ? 21.528 4.595 -3.245 1.00 98.31 110 HIS A N 1
ATOM 884 C CA . HIS A 1 110 ? 22.634 3.686 -2.923 1.00 98.31 110 HIS A CA 1
ATOM 885 C C . HIS A 1 110 ? 23.576 3.491 -4.113 1.00 98.31 110 HIS A C 1
ATOM 887 O O . HIS A 1 110 ? 24.788 3.681 -3.985 1.00 98.31 110 HIS A O 1
ATOM 893 N N . ASN A 1 111 ? 23.014 3.205 -5.289 1.00 98.25 111 ASN A N 1
ATOM 894 C CA . ASN A 1 111 ? 23.755 3.116 -6.547 1.00 98.25 111 ASN A CA 1
ATOM 895 C C . ASN A 1 111 ? 24.503 4.419 -6.869 1.00 98.25 111 ASN A C 1
ATOM 897 O O . ASN A 1 111 ? 25.683 4.402 -7.235 1.00 98.25 111 ASN A O 1
ATOM 901 N N . TYR A 1 112 ? 23.839 5.568 -6.709 1.00 97.88 112 TYR A N 1
ATOM 902 C CA . TYR A 1 112 ? 24.461 6.868 -6.951 1.00 97.88 112 TYR A CA 1
ATOM 903 C C . TYR A 1 112 ? 25.579 7.187 -5.951 1.00 97.88 112 TYR A C 1
ATOM 905 O O . TYR A 1 112 ? 26.637 7.670 -6.358 1.00 97.88 112 TYR A O 1
ATOM 913 N N . ALA A 1 113 ? 25.394 6.868 -4.669 1.00 98.31 113 ALA A N 1
ATOM 914 C CA . ALA A 1 113 ? 26.408 7.061 -3.638 1.00 98.31 113 ALA A CA 1
ATOM 915 C C . ALA A 1 113 ? 27.685 6.267 -3.945 1.00 98.31 113 ALA A C 1
ATOM 917 O O . ALA A 1 113 ? 28.785 6.821 -3.942 1.00 98.31 113 ALA A O 1
ATOM 918 N N . LEU A 1 114 ? 27.534 4.994 -4.325 1.00 98.44 114 LEU A N 1
ATOM 919 C CA . LEU A 1 114 ? 28.645 4.140 -4.744 1.00 98.44 114 LEU A CA 1
ATOM 920 C C . LEU A 1 114 ? 29.336 4.657 -6.010 1.00 98.44 114 LEU A C 1
ATOM 922 O O . LEU A 1 114 ? 30.561 4.599 -6.101 1.00 98.44 114 LEU A O 1
ATOM 926 N N . CYS A 1 115 ? 28.586 5.216 -6.964 1.00 97.75 115 CYS A N 1
ATOM 927 C CA . CYS A 1 115 ? 29.172 5.856 -8.140 1.00 97.75 115 CYS A CA 1
ATOM 928 C C . CYS A 1 115 ? 30.055 7.055 -7.754 1.00 97.75 115 CYS A C 1
ATOM 930 O O . CYS A 1 115 ? 31.203 7.142 -8.198 1.00 97.75 115 CYS A O 1
ATOM 932 N N . ARG A 1 116 ? 29.569 7.949 -6.881 1.00 97.00 116 ARG A N 1
ATOM 933 C CA . ARG A 1 116 ? 30.346 9.101 -6.381 1.00 97.00 116 ARG A CA 1
ATOM 934 C C . ARG A 1 116 ? 31.598 8.655 -5.634 1.00 97.00 116 ARG A C 1
ATOM 936 O O . ARG A 1 116 ? 32.680 9.184 -5.889 1.00 97.00 116 ARG A O 1
ATOM 943 N N . MET A 1 117 ? 31.462 7.636 -4.792 1.00 97.19 117 MET A N 1
ATOM 944 C CA . MET A 1 117 ? 32.552 7.107 -3.982 1.00 97.19 117 MET A CA 1
ATOM 945 C C . MET A 1 117 ? 33.639 6.437 -4.830 1.00 97.19 117 MET A C 1
ATOM 947 O O . MET A 1 117 ? 34.803 6.822 -4.764 1.00 97.19 117 MET A O 1
ATOM 951 N N . LEU A 1 118 ? 33.272 5.444 -5.644 1.00 96.88 118 LEU A N 1
ATOM 952 C CA . LEU A 1 118 ? 34.231 4.573 -6.331 1.00 96.88 118 LEU A CA 1
ATOM 953 C C . LEU A 1 118 ? 34.828 5.213 -7.586 1.00 96.88 118 LEU A C 1
ATOM 955 O O . LEU A 1 118 ? 36.010 5.026 -7.869 1.00 96.88 118 LEU A O 1
ATOM 959 N N . VAL A 1 119 ? 34.025 5.963 -8.345 1.00 95.19 119 VAL A N 1
ATOM 960 C CA . VAL A 1 119 ? 34.449 6.514 -9.643 1.00 95.19 119 VAL A CA 1
ATOM 961 C C . VAL A 1 119 ? 35.076 7.891 -9.475 1.00 95.19 119 VAL A C 1
ATOM 963 O O . VAL A 1 119 ? 36.137 8.168 -10.036 1.00 95.19 119 VAL A O 1
ATOM 966 N N . TYR A 1 120 ? 34.425 8.752 -8.693 1.00 92.31 120 TYR A N 1
ATOM 967 C CA . TYR A 1 120 ? 34.802 10.161 -8.571 1.00 92.31 120 TYR A CA 1
ATOM 968 C C . TYR A 1 120 ? 35.628 10.472 -7.326 1.00 92.31 120 TYR A C 1
ATOM 970 O O . TYR A 1 120 ? 36.186 11.564 -7.251 1.00 92.31 120 TYR A O 1
ATOM 978 N N . LYS A 1 121 ? 35.731 9.528 -6.377 1.00 92.75 121 LYS A N 1
ATOM 979 C CA . LYS A 1 121 ? 36.359 9.743 -5.061 1.00 92.75 121 LYS A CA 1
ATOM 980 C C . LYS A 1 121 ? 35.771 10.949 -4.327 1.00 92.75 121 LYS A C 1
ATOM 982 O O . LYS A 1 121 ? 36.450 11.637 -3.571 1.00 92.75 121 LYS A O 1
ATOM 987 N N . ASP A 1 122 ? 34.500 11.210 -4.589 1.00 94.25 122 ASP A N 1
ATOM 988 C CA . ASP A 1 122 ? 33.758 12.323 -4.035 1.00 94.25 122 ASP A CA 1
ATOM 989 C C . ASP A 1 122 ? 33.061 11.850 -2.765 1.00 94.25 122 ASP A C 1
ATOM 991 O O . ASP A 1 122 ? 31.908 11.419 -2.795 1.00 94.25 122 ASP A O 1
ATOM 995 N N . LEU A 1 123 ? 33.829 11.822 -1.675 1.00 96.12 123 LEU A N 1
ATOM 996 C CA . LEU A 1 123 ? 33.404 11.214 -0.414 1.00 96.12 123 LEU A CA 1
ATOM 997 C C . LEU A 1 123 ? 32.261 11.993 0.235 1.00 96.12 123 LEU A C 1
ATOM 999 O O . LEU A 1 123 ? 31.321 11.380 0.726 1.00 96.12 123 LEU A O 1
ATOM 1003 N N . GLU A 1 124 ? 32.296 13.323 0.161 1.00 92.88 124 GLU A N 1
ATOM 1004 C CA . GLU A 1 124 ? 31.217 14.193 0.641 1.00 92.88 124 GLU A CA 1
ATOM 1005 C C . GLU A 1 124 ? 29.940 13.982 -0.178 1.00 92.88 124 GLU A C 1
ATOM 1007 O O . GLU A 1 124 ? 28.881 13.671 0.363 1.00 92.88 124 GLU A O 1
ATOM 1012 N N . GLY A 1 125 ? 30.042 14.022 -1.511 1.00 89.50 125 GLY A N 1
ATOM 1013 C CA . GLY A 1 125 ? 28.899 13.767 -2.380 1.00 89.50 125 GLY A CA 1
ATOM 1014 C C . GLY A 1 125 ? 28.356 12.338 -2.279 1.00 89.50 125 GLY A C 1
ATOM 1015 O O . GLY A 1 125 ? 27.169 12.120 -2.534 1.00 89.50 125 GLY A O 1
ATOM 1016 N N . ALA A 1 126 ? 29.203 11.366 -1.932 1.00 97.06 126 ALA A N 1
ATOM 1017 C CA . ALA A 1 126 ? 28.794 10.004 -1.616 1.00 97.06 126 ALA A CA 1
ATOM 1018 C C . ALA A 1 126 ? 28.096 9.928 -0.256 1.00 97.06 126 ALA A C 1
ATOM 1020 O O . ALA A 1 126 ? 27.049 9.293 -0.166 1.00 97.06 126 ALA A O 1
ATOM 1021 N N . ARG A 1 127 ? 28.626 10.602 0.772 1.00 96.06 127 ARG A N 1
ATOM 1022 C CA . ARG A 1 127 ? 28.035 10.690 2.114 1.00 96.06 127 ARG A CA 1
ATOM 1023 C C . ARG A 1 127 ? 26.613 11.236 2.041 1.00 96.06 127 ARG A C 1
ATOM 1025 O O . ARG A 1 127 ? 25.694 10.577 2.519 1.00 96.06 127 ARG A O 1
ATOM 1032 N N . ASP A 1 128 ? 26.408 12.355 1.351 1.00 89.62 128 ASP A N 1
ATOM 1033 C CA . ASP A 1 128 ? 25.083 12.963 1.178 1.00 89.62 128 ASP A CA 1
ATOM 1034 C C . ASP A 1 128 ? 24.098 12.010 0.483 1.00 89.62 128 ASP A C 1
ATOM 1036 O O . ASP A 1 128 ? 22.921 11.921 0.840 1.00 89.62 128 ASP A O 1
ATOM 1040 N N . ALA A 1 129 ? 24.574 11.275 -0.526 1.00 90.75 129 ALA A N 1
ATOM 1041 C CA . ALA A 1 129 ? 23.765 10.298 -1.243 1.00 90.75 129 ALA A CA 1
ATOM 1042 C C . ALA A 1 129 ? 23.453 9.059 -0.383 1.00 90.75 129 ALA A C 1
ATOM 1044 O O . ALA A 1 129 ? 22.324 8.575 -0.417 1.00 90.75 129 ALA A O 1
ATOM 1045 N N . PHE A 1 130 ? 24.397 8.576 0.431 1.00 97.62 130 PHE A N 1
ATOM 1046 C CA . PHE A 1 130 ? 24.165 7.484 1.381 1.00 97.62 130 PHE A CA 1
ATOM 1047 C C . PHE A 1 130 ? 23.178 7.876 2.481 1.00 97.62 130 PHE A C 1
ATOM 1049 O O . PHE A 1 130 ? 22.307 7.081 2.823 1.00 97.62 130 PHE A O 1
ATOM 1056 N N . ILE A 1 131 ? 23.249 9.108 2.984 1.00 89.25 131 ILE A N 1
ATOM 1057 C CA . ILE A 1 131 ? 22.274 9.665 3.931 1.00 89.25 131 ILE A CA 1
ATOM 1058 C C . ILE A 1 131 ? 20.871 9.622 3.320 1.00 89.25 131 ILE A C 1
ATOM 1060 O O . ILE A 1 131 ? 19.946 9.106 3.945 1.00 89.25 131 ILE A O 1
ATOM 1064 N N . ARG A 1 132 ? 20.710 10.078 2.069 1.00 85.94 132 ARG A N 1
ATOM 1065 C CA . ARG A 1 132 ? 19.427 9.983 1.344 1.00 85.94 132 ARG A CA 1
ATOM 1066 C C . ARG A 1 132 ? 18.976 8.532 1.154 1.00 85.94 132 ARG A C 1
ATOM 1068 O O . ARG A 1 132 ? 17.793 8.242 1.311 1.00 85.94 132 ARG A O 1
ATOM 1075 N N . ALA A 1 133 ? 19.907 7.618 0.880 1.00 90.88 133 ALA A N 1
ATOM 1076 C CA . ALA A 1 133 ? 19.618 6.194 0.730 1.00 90.88 133 ALA A CA 1
ATOM 1077 C C . ALA A 1 133 ? 19.098 5.561 2.034 1.00 90.88 133 ALA A C 1
ATOM 1079 O O . ALA A 1 133 ? 18.095 4.849 2.016 1.00 90.88 133 ALA A O 1
ATOM 1080 N N . VAL A 1 134 ? 19.736 5.865 3.170 1.00 86.62 134 VAL A N 1
ATOM 1081 C CA . VAL A 1 134 ? 19.335 5.384 4.502 1.00 86.62 134 VAL A CA 1
ATOM 1082 C C . VAL A 1 134 ? 17.990 5.969 4.932 1.00 86.62 134 VAL A C 1
ATOM 1084 O O . VAL A 1 134 ? 17.174 5.247 5.495 1.00 86.62 134 VAL A O 1
ATOM 1087 N N . VAL A 1 135 ? 17.716 7.241 4.629 1.00 79.56 135 VAL A N 1
ATOM 1088 C CA . VAL A 1 135 ? 16.399 7.851 4.890 1.00 79.56 135 VAL A CA 1
ATOM 1089 C C . VAL A 1 135 ? 15.299 7.143 4.100 1.00 79.56 135 VAL A C 1
ATOM 1091 O O . VAL A 1 135 ? 14.240 6.846 4.648 1.00 79.56 135 VAL A O 1
ATOM 1094 N N . ALA A 1 136 ? 15.552 6.848 2.824 1.00 75.69 136 ALA A N 1
ATOM 1095 C CA . ALA A 1 136 ? 14.565 6.228 1.948 1.00 75.69 136 ALA A CA 1
ATOM 1096 C C . ALA A 1 136 ? 14.362 4.723 2.219 1.00 75.69 136 ALA A C 1
ATOM 1098 O O . ALA A 1 136 ? 13.269 4.204 1.991 1.00 75.69 136 ALA A O 1
ATOM 1099 N N . ALA A 1 137 ? 15.385 4.008 2.702 1.00 83.81 137 ALA A N 1
ATOM 1100 C CA . ALA A 1 137 ? 15.320 2.575 3.003 1.00 83.81 137 ALA A CA 1
ATOM 1101 C C . ALA A 1 137 ? 16.110 2.207 4.281 1.00 83.81 137 ALA A C 1
ATOM 1103 O O . ALA A 1 137 ? 17.121 1.503 4.214 1.00 83.81 137 ALA A O 1
ATOM 1104 N N . PRO A 1 138 ? 15.629 2.605 5.475 1.00 79.56 138 PRO A N 1
ATOM 1105 C CA . PRO A 1 138 ? 16.379 2.493 6.735 1.00 79.56 138 PRO A CA 1
ATOM 1106 C C . PRO A 1 138 ? 16.620 1.054 7.211 1.00 79.56 138 PRO A C 1
ATOM 1108 O O . PRO A 1 138 ? 17.424 0.815 8.108 1.00 79.56 138 PRO A O 1
ATOM 1111 N N . HIS A 1 139 ? 15.907 0.082 6.642 1.00 82.88 139 HIS A N 1
ATOM 1112 C CA . HIS A 1 139 ? 16.040 -1.333 6.988 1.00 82.88 139 HIS A CA 1
ATOM 1113 C C . HIS A 1 139 ? 16.883 -2.128 5.980 1.00 82.88 139 HIS A C 1
ATOM 1115 O O . HIS A 1 139 ? 17.087 -3.329 6.183 1.00 82.88 139 HIS A O 1
ATOM 1121 N N . ASP A 1 140 ? 17.375 -1.496 4.907 1.00 87.25 140 ASP A N 1
ATOM 1122 C CA . ASP A 1 140 ? 18.233 -2.173 3.939 1.00 87.25 140 ASP A CA 1
ATOM 1123 C C . ASP A 1 140 ? 19.668 -2.282 4.465 1.00 87.25 140 ASP A C 1
ATOM 1125 O O . ASP A 1 140 ? 20.440 -1.322 4.517 1.00 87.25 140 ASP A O 1
ATOM 1129 N N . LYS A 1 141 ? 20.040 -3.509 4.835 1.00 93.38 141 LYS A N 1
ATOM 1130 C CA . LYS A 1 141 ? 21.355 -3.812 5.399 1.00 93.38 141 LYS A CA 1
ATOM 1131 C C . LYS A 1 141 ? 22.499 -3.547 4.422 1.00 93.38 141 LYS A C 1
ATOM 1133 O O . LYS A 1 141 ? 23.589 -3.239 4.890 1.00 93.38 141 LYS A O 1
ATOM 1138 N N . ARG A 1 142 ? 22.277 -3.646 3.105 1.00 96.62 142 ARG A N 1
ATOM 1139 C CA . ARG A 1 142 ? 23.319 -3.402 2.091 1.00 96.62 142 ARG A CA 1
ATOM 1140 C C . ARG A 1 142 ? 23.735 -1.936 2.086 1.00 96.62 142 ARG A C 1
ATOM 1142 O O . ARG A 1 142 ? 24.920 -1.623 1.988 1.00 96.62 142 ARG A O 1
ATOM 1149 N N . ILE A 1 143 ? 22.759 -1.040 2.245 1.00 97.12 143 ILE A N 1
ATOM 1150 C CA . ILE A 1 143 ? 22.992 0.405 2.324 1.00 97.12 143 ILE A CA 1
ATOM 1151 C C . ILE A 1 143 ? 23.809 0.717 3.574 1.00 97.12 143 ILE A C 1
ATOM 1153 O O . ILE A 1 143 ? 24.873 1.319 3.461 1.00 97.12 143 ILE A O 1
ATOM 1157 N N . SER A 1 144 ? 23.368 0.250 4.748 1.00 94.38 144 SER A N 1
ATOM 1158 C CA . SER A 1 144 ? 24.093 0.469 6.006 1.00 94.38 144 SER A CA 1
ATOM 1159 C C . SER A 1 144 ? 25.507 -0.119 5.977 1.00 94.38 144 SER A C 1
ATOM 1161 O O . SER A 1 144 ? 26.444 0.524 6.436 1.00 94.38 144 SER A O 1
ATOM 1163 N N . GLN A 1 145 ? 25.690 -1.316 5.408 1.00 96.06 145 GLN A N 1
ATOM 1164 C CA . GLN A 1 145 ? 27.007 -1.946 5.274 1.00 96.06 145 GLN A CA 1
ATOM 1165 C C . GLN A 1 145 ? 27.949 -1.120 4.396 1.00 96.06 145 GLN A C 1
ATOM 1167 O O . GLN A 1 145 ? 29.043 -0.780 4.835 1.00 96.06 145 GLN A O 1
ATOM 1172 N N . ASN A 1 146 ? 27.525 -0.746 3.189 1.00 98.25 146 ASN A N 1
ATOM 1173 C CA . ASN A 1 146 ? 28.367 0.038 2.284 1.00 98.25 146 ASN A CA 1
ATOM 1174 C C . ASN A 1 146 ? 28.591 1.469 2.785 1.00 98.25 146 ASN A C 1
ATOM 1176 O O . ASN A 1 146 ? 29.651 2.040 2.537 1.00 98.25 146 ASN A O 1
ATOM 1180 N N . PHE A 1 147 ? 27.633 2.040 3.516 1.00 98.00 147 PHE A N 1
ATOM 1181 C CA . PHE A 1 147 ? 27.835 3.332 4.154 1.00 98.00 147 PHE A CA 1
ATOM 1182 C C . PHE A 1 147 ? 28.864 3.223 5.288 1.00 98.00 147 PHE A C 1
ATOM 1184 O O . PHE A 1 147 ? 29.787 4.027 5.346 1.00 98.00 147 PHE A O 1
ATOM 1191 N N . ASN A 1 148 ? 28.807 2.177 6.118 1.00 96.94 148 ASN A N 1
ATOM 1192 C CA . ASN A 1 148 ? 29.849 1.921 7.118 1.00 96.94 148 ASN A CA 1
ATOM 1193 C C . ASN A 1 148 ? 31.236 1.761 6.487 1.00 96.94 148 ASN A C 1
ATOM 1195 O O . ASN A 1 148 ? 32.207 2.229 7.068 1.00 96.94 148 ASN A O 1
ATOM 1199 N N . ILE A 1 149 ? 31.337 1.176 5.288 1.00 97.62 149 ILE A N 1
ATOM 1200 C CA . ILE A 1 149 ? 32.606 1.125 4.549 1.00 97.62 149 ILE A CA 1
ATOM 1201 C C . ILE A 1 149 ? 33.104 2.534 4.222 1.00 97.62 149 ILE A C 1
ATOM 1203 O O . ILE A 1 149 ? 34.242 2.845 4.554 1.00 97.62 149 ILE A O 1
ATOM 1207 N N . LEU A 1 150 ? 32.268 3.409 3.647 1.00 97.44 150 LEU A N 1
ATOM 1208 C CA . LEU A 1 150 ? 32.642 4.809 3.391 1.00 97.44 150 LEU A CA 1
ATOM 1209 C C . LEU A 1 150 ? 33.164 5.502 4.664 1.00 97.44 150 LEU A C 1
ATOM 1211 O O . LEU A 1 150 ? 34.103 6.292 4.603 1.00 97.44 150 LEU A O 1
ATOM 1215 N N . ILE A 1 151 ? 32.555 5.208 5.812 1.00 96.31 151 ILE A N 1
ATOM 1216 C CA . ILE A 1 151 ? 32.847 5.880 7.078 1.00 96.31 151 ILE A CA 1
ATOM 1217 C C . ILE A 1 151 ? 34.091 5.338 7.786 1.00 96.31 151 ILE A C 1
ATOM 1219 O O . ILE A 1 151 ? 34.910 6.123 8.261 1.00 96.31 151 ILE A O 1
ATOM 1223 N N . GLN A 1 152 ? 34.239 4.020 7.872 1.00 96.12 152 GLN A N 1
ATOM 1224 C CA . GLN A 1 152 ? 35.214 3.371 8.755 1.00 96.12 152 GLN A CA 1
ATOM 1225 C C . GLN A 1 152 ? 36.481 2.925 8.028 1.00 96.12 152 GLN A C 1
ATOM 1227 O O . GLN A 1 152 ? 37.525 2.745 8.652 1.00 96.12 152 GLN A O 1
ATOM 1232 N N . ASP A 1 153 ? 36.408 2.706 6.717 1.00 95.69 153 ASP A N 1
ATOM 1233 C CA . ASP A 1 153 ? 37.547 2.198 5.966 1.00 95.69 153 ASP A CA 1
ATOM 1234 C C . ASP A 1 153 ? 38.664 3.252 5.862 1.00 95.69 153 ASP A C 1
ATOM 1236 O O . ASP A 1 153 ? 38.414 4.444 5.654 1.00 95.69 153 ASP A O 1
ATOM 1240 N N . VAL A 1 154 ? 39.910 2.789 6.000 1.00 94.75 154 VAL A N 1
ATOM 1241 C CA . VAL A 1 154 ? 41.121 3.624 6.019 1.00 94.75 154 VAL A CA 1
ATOM 1242 C C . VAL A 1 154 ? 41.349 4.389 4.713 1.00 94.75 154 VAL A C 1
ATOM 1244 O O . VAL A 1 154 ? 42.005 5.428 4.719 1.00 94.75 154 VAL A O 1
ATOM 1247 N N . ASP A 1 155 ? 40.804 3.896 3.599 1.00 92.94 155 ASP A N 1
ATOM 1248 C CA . ASP A 1 155 ? 40.921 4.545 2.292 1.00 92.94 155 ASP A CA 1
ATOM 1249 C C . ASP A 1 155 ? 39.910 5.695 2.100 1.00 92.94 155 ASP A C 1
ATOM 1251 O O . ASP A 1 155 ? 39.975 6.403 1.089 1.00 92.94 155 ASP A O 1
ATOM 1255 N N . TYR A 1 156 ? 38.972 5.877 3.039 1.00 95.44 156 TYR A N 1
ATOM 1256 C CA . TYR A 1 156 ? 37.895 6.868 2.973 1.00 95.44 156 TYR A CA 1
ATOM 1257 C C . TYR A 1 156 ? 37.917 7.810 4.191 1.00 95.44 156 TYR A C 1
ATOM 1259 O O . TYR A 1 156 ? 38.901 8.523 4.378 1.00 95.44 156 TYR A O 1
ATOM 1267 N N . PHE A 1 157 ? 36.847 7.879 4.998 1.00 94.38 157 PHE A N 1
ATOM 1268 C CA . PHE A 1 157 ? 36.803 8.782 6.157 1.00 94.38 157 PHE A CA 1
ATOM 1269 C C . PHE A 1 157 ? 37.572 8.263 7.380 1.00 94.38 157 PHE A C 1
ATOM 1271 O O . PHE A 1 157 ? 37.877 9.064 8.263 1.00 94.38 157 PHE A O 1
ATOM 1278 N N . ALA A 1 158 ? 37.901 6.966 7.429 1.00 94.94 158 ALA A N 1
ATOM 1279 C CA . ALA A 1 158 ? 38.728 6.353 8.469 1.00 94.94 158 ALA A CA 1
ATOM 1280 C C . ALA A 1 158 ? 38.285 6.675 9.913 1.00 94.94 158 ALA A C 1
ATOM 1282 O O . ALA A 1 158 ? 39.122 6.893 10.792 1.00 94.94 158 ALA A O 1
ATOM 1283 N N . ARG A 1 159 ? 36.972 6.748 10.172 1.00 92.56 159 ARG A N 1
ATOM 1284 C CA . ARG A 1 159 ? 36.446 6.973 11.524 1.00 92.56 159 ARG A CA 1
ATOM 1285 C C . ARG A 1 159 ? 36.557 5.702 12.364 1.00 92.56 159 ARG A C 1
ATOM 1287 O O . ARG A 1 159 ? 36.204 4.614 11.912 1.00 92.56 159 ARG A O 1
ATOM 1294 N N . ASP A 1 160 ? 36.993 5.856 13.610 1.00 89.75 160 ASP A N 1
ATOM 1295 C CA . ASP A 1 160 ? 37.130 4.737 14.540 1.00 89.75 160 ASP A CA 1
ATOM 1296 C C . ASP A 1 160 ? 35.756 4.201 15.001 1.00 89.75 160 ASP A C 1
ATOM 1298 O O . ASP A 1 160 ? 34.886 4.983 15.409 1.00 89.75 160 ASP A O 1
ATOM 1302 N N . PRO A 1 161 ? 35.547 2.869 15.024 1.00 86.19 161 PRO A N 1
ATOM 1303 C CA . PRO A 1 161 ? 34.401 2.265 15.698 1.00 86.19 161 PRO A CA 1
ATOM 1304 C C . PRO A 1 161 ? 34.325 2.691 17.182 1.00 86.19 161 PRO A C 1
ATOM 1306 O O . PRO A 1 161 ? 35.362 2.835 17.832 1.00 86.19 161 PRO A O 1
ATOM 1309 N N . PRO A 1 162 ? 33.122 2.856 17.768 1.00 90.06 162 PRO A N 1
ATOM 1310 C CA . PRO A 1 162 ? 31.835 2.350 17.292 1.00 90.06 162 PRO A CA 1
ATOM 1311 C C . PRO A 1 162 ? 31.094 3.266 16.306 1.00 90.06 162 PRO A C 1
ATOM 1313 O O . PRO A 1 162 ? 29.954 2.945 15.995 1.00 90.06 162 PRO A O 1
ATOM 1316 N N . TRP A 1 163 ? 31.710 4.356 15.821 1.00 89.12 163 TRP A N 1
ATOM 1317 C CA . TRP A 1 163 ? 31.051 5.312 14.927 1.00 89.12 163 TRP A CA 1
ATOM 1318 C C . TRP A 1 163 ? 30.539 4.636 13.652 1.00 89.12 163 TRP A C 1
ATOM 1320 O O . TRP A 1 163 ? 31.329 4.097 12.870 1.00 89.12 163 TRP A O 1
ATOM 1330 N N . ASP A 1 164 ? 29.227 4.664 13.437 1.00 89.19 164 ASP A N 1
ATOM 1331 C CA . ASP A 1 164 ? 28.575 3.992 12.315 1.00 89.19 164 ASP A CA 1
ATOM 1332 C C . ASP A 1 164 ? 27.765 4.947 11.417 1.00 89.19 164 ASP A C 1
ATOM 1334 O O . ASP A 1 164 ? 27.766 6.171 11.559 1.00 89.19 164 ASP A O 1
ATOM 1338 N N . CYS A 1 165 ? 27.088 4.375 10.426 1.00 89.06 165 CYS A N 1
ATOM 1339 C CA . CYS A 1 165 ? 26.258 5.090 9.467 1.00 89.06 165 CYS A CA 1
ATOM 1340 C C . CYS A 1 165 ? 25.120 5.904 10.107 1.00 89.06 165 CYS A C 1
ATOM 1342 O O . CYS A 1 165 ? 24.714 6.925 9.549 1.00 89.06 165 CYS A O 1
ATOM 1344 N N . TRP A 1 166 ? 24.602 5.480 11.263 1.00 85.81 166 TRP A N 1
ATOM 1345 C CA . TRP A 1 166 ? 23.547 6.184 11.986 1.00 85.81 166 TRP A CA 1
ATOM 1346 C C . TRP A 1 166 ? 24.109 7.356 12.779 1.00 85.81 166 TRP A C 1
ATOM 1348 O O . TRP A 1 166 ? 23.477 8.415 12.807 1.00 85.81 166 TRP A O 1
ATOM 1358 N N . ASP A 1 167 ? 25.296 7.200 13.366 1.00 89.00 167 ASP A N 1
ATOM 1359 C CA . ASP A 1 167 ? 26.019 8.310 13.992 1.00 89.00 167 ASP A CA 1
ATOM 1360 C C . ASP A 1 167 ? 26.352 9.394 12.954 1.00 89.00 167 ASP A C 1
ATOM 1362 O O . ASP A 1 167 ? 26.110 10.582 13.190 1.00 89.00 167 ASP A O 1
ATOM 1366 N N . GLU A 1 168 ? 26.816 8.990 11.764 1.00 88.00 168 GLU A N 1
ATOM 1367 C CA . GLU A 1 168 ? 27.084 9.917 10.659 1.00 88.00 168 GLU A CA 1
ATOM 1368 C C . GLU A 1 168 ? 25.817 10.650 10.204 1.00 88.00 168 GLU A C 1
ATOM 1370 O O . GLU A 1 168 ? 25.819 11.873 10.048 1.00 88.00 168 GLU A O 1
ATOM 1375 N N . PHE A 1 169 ? 24.713 9.916 10.030 1.00 81.75 169 PHE A N 1
ATOM 1376 C CA . PHE A 1 169 ? 23.421 10.493 9.668 1.00 81.75 169 PHE A CA 1
ATOM 1377 C C . PHE A 1 169 ? 22.976 11.566 10.675 1.00 81.75 169 PHE A C 1
ATOM 1379 O O . PHE A 1 169 ? 22.574 12.665 10.286 1.00 81.75 169 PHE A O 1
ATOM 1386 N N . GLN A 1 170 ? 23.078 11.276 11.975 1.00 79.81 170 GLN A N 1
ATOM 1387 C CA . GLN A 1 170 ? 22.695 12.216 13.030 1.00 79.81 170 GLN A CA 1
ATOM 1388 C C . GLN A 1 170 ? 23.602 13.450 13.082 1.00 79.81 170 GLN A C 1
ATOM 1390 O O . GLN A 1 170 ? 23.116 14.554 13.342 1.00 79.81 170 GLN A O 1
ATOM 1395 N N . ALA A 1 171 ? 24.905 13.283 12.844 1.00 78.94 171 ALA A N 1
ATOM 1396 C CA . ALA A 1 171 ? 25.849 14.394 12.780 1.00 78.94 171 ALA A CA 1
ATOM 1397 C C . ALA A 1 171 ? 25.520 15.341 11.617 1.00 78.94 171 ALA A C 1
ATOM 1399 O O . ALA A 1 171 ? 25.408 16.548 11.828 1.00 78.94 171 ALA A O 1
ATOM 1400 N N . HIS A 1 172 ? 25.246 14.795 10.430 1.00 76.94 172 HIS A N 1
ATOM 1401 C CA . HIS A 1 172 ? 24.882 15.591 9.258 1.00 76.94 172 HIS A CA 1
ATOM 1402 C C . HIS A 1 172 ? 23.589 16.397 9.466 1.00 76.94 172 HIS A C 1
ATOM 1404 O O . HIS A 1 172 ? 23.499 17.555 9.064 1.00 76.94 172 HIS A O 1
ATOM 1410 N N . GLN A 1 173 ? 22.576 15.821 10.126 1.00 72.06 173 GLN A N 1
ATOM 1411 C CA . GLN A 1 173 ? 21.340 16.546 10.466 1.00 72.06 173 GLN A CA 1
ATOM 1412 C C . GLN A 1 173 ? 21.598 17.753 11.384 1.00 72.06 173 GLN A C 1
ATOM 1414 O O . GLN A 1 173 ? 20.909 18.769 11.294 1.00 72.06 173 GLN A O 1
ATOM 1419 N N . ARG A 1 174 ? 22.599 17.657 12.267 1.00 71.50 174 ARG A N 1
ATOM 1420 C CA . ARG A 1 174 ? 22.994 18.748 13.163 1.00 71.50 174 ARG A CA 1
ATOM 1421 C C . ARG A 1 174 ? 23.739 19.851 12.415 1.00 71.50 174 ARG A C 1
ATOM 1423 O O . ARG A 1 174 ? 23.366 21.009 12.560 1.00 71.50 174 ARG A O 1
ATOM 1430 N N . GLU A 1 175 ? 24.719 19.484 11.591 1.00 72.25 175 GLU A N 1
ATOM 1431 C CA . GLU A 1 175 ? 25.494 20.427 10.771 1.00 72.25 175 GLU A CA 1
ATOM 1432 C C . GLU A 1 175 ? 24.593 21.208 9.807 1.00 72.25 175 GLU A C 1
ATOM 1434 O O . GLU A 1 175 ? 24.653 22.433 9.769 1.00 72.25 175 GLU A O 1
ATOM 1439 N N . TYR A 1 176 ? 23.680 20.527 9.104 1.00 62.69 176 TYR A N 1
ATOM 1440 C CA . TYR A 1 176 ? 22.739 21.180 8.188 1.00 62.69 176 TYR A CA 1
ATOM 1441 C C . TYR A 1 176 ? 21.875 22.236 8.896 1.00 62.69 176 TYR A C 1
ATOM 1443 O O . TYR A 1 176 ? 21.666 23.337 8.387 1.00 62.69 176 TYR A O 1
ATOM 1451 N N . LYS A 1 177 ? 21.416 21.927 10.114 1.00 57.09 177 LYS A N 1
ATOM 1452 C CA . LYS A 1 177 ? 20.628 22.849 10.935 1.00 57.09 177 LYS A CA 1
ATOM 1453 C C . LYS A 1 177 ? 21.444 24.056 11.414 1.00 57.09 177 LYS A C 1
ATOM 1455 O O . LYS A 1 177 ? 20.907 25.157 11.490 1.00 57.09 177 LYS A O 1
ATOM 1460 N N . GLU A 1 178 ? 22.719 23.867 11.743 1.00 66.69 178 GLU A N 1
ATOM 1461 C CA . GLU A 1 178 ? 23.624 24.943 12.168 1.00 66.69 178 GLU A CA 1
ATOM 1462 C C . GLU A 1 178 ? 24.007 25.871 10.999 1.00 66.69 178 GLU A C 1
ATOM 1464 O O . GLU A 1 178 ? 24.027 27.092 11.170 1.00 66.69 178 GLU A O 1
ATOM 1469 N N . ASP A 1 179 ? 24.203 25.319 9.798 1.00 61.09 179 ASP A N 1
ATOM 1470 C CA . ASP A 1 179 ? 24.503 26.068 8.569 1.00 61.09 179 ASP A CA 1
ATOM 1471 C C . ASP A 1 179 ? 23.355 26.993 8.134 1.00 61.09 179 ASP A C 1
ATOM 1473 O O . ASP A 1 179 ? 23.592 28.138 7.733 1.00 61.09 179 ASP A O 1
ATOM 1477 N N . LEU A 1 180 ? 22.105 26.529 8.242 1.00 50.81 180 LEU A N 1
ATOM 1478 C CA . LEU A 1 180 ? 20.915 27.341 7.952 1.00 50.81 180 LEU A CA 1
ATOM 1479 C C . LEU A 1 180 ? 20.792 28.530 8.919 1.00 50.81 180 LEU A C 1
ATOM 1481 O O . LEU A 1 180 ? 20.518 29.656 8.505 1.00 50.81 180 LEU A O 1
ATOM 1485 N N . VAL A 1 181 ? 21.090 28.309 10.203 1.00 58.78 181 VAL A N 1
ATOM 1486 C CA . VAL A 1 181 ? 21.103 29.367 11.226 1.00 58.78 181 VAL A CA 1
ATOM 1487 C C . VAL A 1 181 ? 22.228 30.378 10.971 1.00 58.78 181 VAL A C 1
ATOM 1489 O O . VAL A 1 181 ? 22.027 31.584 11.140 1.00 58.78 181 VAL A O 1
ATOM 1492 N N . ALA A 1 182 ? 23.404 29.919 10.534 1.00 59.38 182 ALA A N 1
ATOM 1493 C CA . ALA A 1 182 ? 24.561 30.774 10.270 1.00 59.38 182 ALA A CA 1
ATOM 1494 C C . ALA A 1 182 ? 24.383 31.697 9.049 1.00 59.38 182 ALA A C 1
ATOM 1496 O O . ALA A 1 182 ? 24.934 32.801 9.034 1.00 59.38 182 ALA A O 1
ATOM 1497 N N . LYS A 1 183 ? 23.595 31.292 8.043 1.00 55.31 183 LYS A N 1
ATOM 1498 C CA . LYS A 1 183 ? 23.319 32.100 6.838 1.00 55.31 183 LYS A CA 1
ATOM 1499 C C . LYS A 1 183 ? 22.301 33.223 7.053 1.00 55.31 183 LYS A C 1
ATOM 1501 O O . LYS A 1 183 ? 22.075 34.017 6.144 1.00 55.31 183 LYS A O 1
ATOM 1506 N N . GLY A 1 184 ? 21.714 33.335 8.247 1.00 43.47 184 GLY A N 1
ATOM 1507 C CA . GLY A 1 184 ? 20.704 34.356 8.549 1.00 43.47 184 GLY A CA 1
ATOM 1508 C C . GLY A 1 184 ? 19.407 34.186 7.751 1.00 43.47 184 GLY A C 1
ATOM 1509 O O . GLY A 1 184 ? 18.565 35.086 7.757 1.00 43.47 184 GLY A O 1
ATOM 1510 N N . GLU A 1 185 ? 19.254 33.045 7.077 1.00 44.56 185 GLU A N 1
ATOM 1511 C CA . GLU A 1 185 ? 18.058 32.659 6.348 1.00 44.56 185 GLU A CA 1
ATOM 1512 C C . GLU A 1 185 ? 16.972 32.361 7.381 1.00 44.56 185 GLU A C 1
ATOM 1514 O O . GLU A 1 185 ? 17.100 31.482 8.234 1.00 44.56 185 GLU A O 1
ATOM 1519 N N . LYS A 1 186 ? 15.917 33.176 7.364 1.00 51.06 186 LYS A N 1
ATOM 1520 C CA . LYS A 1 186 ? 14.717 32.880 8.136 1.00 51.06 186 LYS A CA 1
ATOM 1521 C C . LYS A 1 186 ? 13.905 31.883 7.340 1.00 51.06 186 LYS A C 1
ATOM 1523 O O . LYS A 1 186 ? 13.705 32.085 6.150 1.00 51.06 186 LYS A O 1
ATOM 1528 N N . GLU A 1 187 ? 13.416 30.857 8.019 1.00 54.47 187 GLU A N 1
ATOM 1529 C CA . GLU A 1 187 ? 12.407 29.956 7.479 1.00 54.47 187 GLU A CA 1
ATOM 1530 C C . GLU A 1 187 ? 11.165 30.765 7.055 1.00 54.47 187 GLU A C 1
ATOM 1532 O O . GLU A 1 187 ? 10.312 31.096 7.882 1.00 54.47 187 GLU A O 1
ATOM 1537 N N . GLU A 1 188 ? 11.087 31.133 5.775 1.00 61.62 188 GLU A N 1
ATOM 1538 C CA . GLU A 1 188 ? 9.886 31.684 5.157 1.00 61.62 188 GLU A CA 1
ATOM 1539 C C . GLU A 1 188 ? 9.104 30.530 4.549 1.00 61.62 188 GLU A C 1
ATOM 1541 O O . GLU A 1 188 ? 9.535 29.868 3.607 1.00 61.62 188 GLU A O 1
ATOM 1546 N N . TRP A 1 189 ? 7.961 30.263 5.161 1.00 72.50 189 TRP A N 1
ATOM 1547 C CA . TRP A 1 189 ? 7.034 29.252 4.710 1.00 72.50 189 TRP A CA 1
ATOM 1548 C C . TRP A 1 189 ? 5.820 29.924 4.076 1.00 72.50 189 TRP A C 1
ATOM 1550 O O . TRP A 1 189 ? 5.194 30.788 4.699 1.00 72.50 189 TRP A O 1
ATOM 1560 N N . GLU A 1 190 ? 5.471 29.502 2.869 1.00 76.69 190 GLU A N 1
ATOM 1561 C CA . GLU A 1 190 ? 4.309 29.972 2.122 1.00 76.69 190 GLU A CA 1
ATOM 1562 C C . GLU A 1 190 ? 3.147 28.976 2.190 1.00 76.69 190 GLU A C 1
ATOM 1564 O O . GLU A 1 190 ? 3.355 27.778 2.345 1.00 76.69 190 GLU A O 1
ATOM 1569 N N . GLU A 1 191 ? 1.914 29.481 2.123 1.00 85.94 191 GLU A N 1
ATOM 1570 C CA . GLU A 1 191 ? 0.692 28.672 2.079 1.00 85.94 191 GLU A CA 1
ATOM 1571 C C . GLU A 1 191 ? 0.345 28.370 0.617 1.00 85.94 191 GLU A C 1
ATOM 1573 O O . GLU A 1 191 ? 0.180 29.289 -0.187 1.00 85.94 191 GLU A O 1
ATOM 1578 N N . CYS A 1 192 ? 0.216 27.093 0.282 1.00 76.44 192 CYS A N 1
ATOM 1579 C CA . CYS A 1 192 ? -0.053 26.581 -1.054 1.00 76.44 192 CYS A CA 1
ATOM 1580 C C . CYS A 1 192 ? -1.303 25.689 -1.045 1.00 76.44 192 CYS A C 1
ATOM 1582 O O . CYS A 1 192 ? -1.666 25.121 -0.015 1.00 76.44 192 CYS A O 1
ATOM 1584 N N . GLU A 1 193 ? -1.947 25.533 -2.201 1.00 79.75 193 GLU A N 1
ATOM 1585 C CA . GLU A 1 193 ? -3.131 24.687 -2.386 1.00 79.75 193 GLU A CA 1
ATOM 1586 C C . GLU A 1 193 ? -2.872 23.710 -3.540 1.00 79.75 193 GLU A C 1
ATOM 1588 O O . GLU A 1 193 ? -2.380 24.119 -4.594 1.00 79.75 193 GLU A O 1
ATOM 1593 N N . ASP A 1 194 ? -3.137 22.418 -3.330 1.00 64.38 194 ASP A N 1
ATOM 1594 C CA . ASP A 1 194 ? -2.992 21.397 -4.374 1.00 64.38 194 ASP A CA 1
ATOM 1595 C C . ASP A 1 194 ? -4.202 21.354 -5.334 1.00 64.38 194 ASP A C 1
ATOM 1597 O O . ASP A 1 194 ? -5.224 22.009 -5.123 1.00 64.38 194 ASP A O 1
ATOM 1601 N N . ASP A 1 195 ? -4.107 20.548 -6.398 1.00 53.16 195 ASP A N 1
ATOM 1602 C CA . ASP A 1 195 ? -5.172 20.389 -7.405 1.00 53.16 195 ASP A CA 1
ATOM 1603 C C . ASP A 1 195 ? -6.491 19.805 -6.836 1.00 53.16 195 ASP A C 1
ATOM 1605 O O . ASP A 1 195 ? -7.519 19.794 -7.522 1.00 53.16 195 ASP A O 1
ATOM 1609 N N . GLU A 1 196 ? -6.478 19.301 -5.597 1.00 53.22 196 GLU A N 1
ATOM 1610 C CA . GLU A 1 196 ? -7.633 18.755 -4.875 1.00 53.22 196 GLU A CA 1
ATOM 1611 C C . GLU A 1 196 ? -8.205 19.736 -3.830 1.00 53.22 196 GLU A C 1
ATOM 1613 O O . GLU A 1 196 ? -9.232 19.440 -3.210 1.00 53.22 196 GLU A O 1
ATOM 1618 N N . GLY A 1 197 ? -7.596 20.915 -3.674 1.00 63.12 197 GLY A N 1
ATOM 1619 C CA . GLY A 1 197 ? -8.008 21.965 -2.745 1.00 63.12 197 GLY A CA 1
ATOM 1620 C C . GLY A 1 197 ? -7.462 21.816 -1.321 1.00 63.12 197 GLY A C 1
ATOM 1621 O O . GLY A 1 197 ? -7.983 22.439 -0.391 1.00 63.12 197 GLY A O 1
ATOM 1622 N N . ASN A 1 198 ? -6.456 20.961 -1.101 1.00 53.22 198 ASN A N 1
ATOM 1623 C CA . ASN A 1 198 ? -5.832 20.795 0.209 1.00 53.22 198 ASN A CA 1
ATOM 1624 C C . ASN A 1 198 ? -4.727 21.831 0.418 1.00 53.22 198 ASN A C 1
ATOM 1626 O O . ASN A 1 198 ? -3.852 22.012 -0.429 1.00 53.22 198 ASN A O 1
ATOM 1630 N N . VAL A 1 199 ? -4.735 22.457 1.595 1.00 72.06 199 VAL A N 1
ATOM 1631 C CA . VAL A 1 199 ? -3.748 23.471 1.974 1.00 72.06 199 VAL A CA 1
ATOM 1632 C C . VAL A 1 199 ? -2.500 22.808 2.557 1.00 72.06 199 VAL A C 1
ATOM 1634 O O . VAL A 1 199 ? -2.591 22.037 3.516 1.00 72.06 199 VAL A O 1
ATOM 1637 N N . TYR A 1 200 ? -1.332 23.143 2.018 1.00 73.75 200 TYR A N 1
ATOM 1638 C CA . TYR A 1 200 ? -0.021 22.756 2.535 1.00 73.75 200 TYR A CA 1
ATOM 1639 C C . TYR A 1 200 ? 0.895 23.979 2.625 1.00 73.75 200 TYR A C 1
ATOM 1641 O O . TYR A 1 200 ? 0.613 25.027 2.062 1.00 73.75 200 TYR A O 1
ATOM 1649 N N . TRP A 1 201 ? 1.977 23.866 3.380 1.00 76.75 201 TRP A N 1
ATOM 1650 C CA . TRP A 1 201 ? 2.960 24.916 3.584 1.00 76.75 201 TRP A CA 1
ATOM 1651 C C . TRP A 1 201 ? 4.278 24.500 2.960 1.00 76.75 201 TRP A C 1
ATOM 1653 O O . TRP A 1 201 ? 4.808 23.436 3.288 1.00 76.75 201 TRP A O 1
ATOM 1663 N N . TYR A 1 202 ? 4.796 25.325 2.066 1.00 60.62 202 TYR A N 1
ATOM 1664 C CA . TYR A 1 202 ? 6.024 25.070 1.332 1.00 60.62 202 TYR A CA 1
ATOM 1665 C C . TYR A 1 202 ? 7.124 26.011 1.817 1.00 60.62 202 TYR A C 1
ATOM 1667 O O . TYR A 1 202 ? 6.884 27.188 2.071 1.00 60.62 202 TYR A O 1
ATOM 1675 N N . ASN A 1 203 ? 8.321 25.475 2.024 1.00 67.75 203 ASN A N 1
ATOM 1676 C CA . ASN A 1 203 ? 9.497 26.245 2.392 1.00 67.75 203 ASN A CA 1
ATOM 1677 C C . ASN A 1 203 ? 10.354 26.458 1.148 1.00 67.75 203 ASN A C 1
ATOM 1679 O O . ASN A 1 203 ? 11.006 25.529 0.667 1.00 67.75 203 ASN A O 1
ATOM 1683 N N . ASP A 1 204 ? 10.389 27.694 0.663 1.00 52.81 204 ASP A N 1
ATOM 1684 C CA . ASP A 1 204 ? 11.134 28.062 -0.543 1.00 52.81 204 ASP A CA 1
ATOM 1685 C C . ASP A 1 204 ? 12.655 27.888 -0.405 1.00 52.81 204 ASP A C 1
ATOM 1687 O O . ASP A 1 204 ? 13.360 27.725 -1.403 1.00 52.81 204 ASP A O 1
ATOM 1691 N N . LEU A 1 205 ? 13.177 27.901 0.824 1.00 52.03 205 LEU A N 1
ATOM 1692 C CA . LEU A 1 205 ? 14.606 27.767 1.113 1.00 52.03 205 LEU A CA 1
ATOM 1693 C C . LEU A 1 205 ? 15.053 26.302 1.199 1.00 52.03 205 LEU A C 1
ATOM 1695 O O . LEU A 1 205 ? 16.111 25.955 0.671 1.00 52.03 205 LEU A O 1
ATOM 1699 N N . THR A 1 206 ? 14.270 25.432 1.846 1.00 53.78 206 THR A N 1
ATOM 1700 C CA . THR A 1 206 ? 14.619 24.009 2.030 1.00 53.78 206 THR A CA 1
ATOM 1701 C C . THR A 1 206 ? 14.020 23.094 0.959 1.00 53.78 206 THR A C 1
ATOM 1703 O O . THR A 1 206 ? 14.491 21.969 0.781 1.00 53.78 206 THR A O 1
ATOM 1706 N N . GLY A 1 207 ? 13.011 23.564 0.216 1.00 53.94 207 GLY A N 1
ATOM 1707 C CA . GLY A 1 207 ? 12.222 22.751 -0.713 1.00 53.94 207 GLY A CA 1
ATOM 1708 C C . GLY A 1 207 ? 11.307 21.743 -0.009 1.00 53.94 207 GLY A C 1
ATOM 1709 O O . GLY A 1 207 ? 10.813 20.806 -0.638 1.00 53.94 207 GLY A O 1
ATOM 1710 N N . GLU A 1 208 ? 11.115 21.889 1.303 1.00 55.00 208 GLU A N 1
ATOM 1711 C CA . GLU A 1 208 ? 10.256 21.025 2.104 1.00 55.00 208 GLU A CA 1
ATOM 1712 C C . GLU A 1 208 ? 8.797 21.477 2.018 1.00 55.00 208 GLU A C 1
ATOM 1714 O O . GLU A 1 208 ? 8.489 22.665 2.055 1.00 55.00 208 GLU A O 1
ATOM 1719 N N . ALA A 1 209 ? 7.882 20.512 1.961 1.00 62.78 209 ALA A N 1
ATOM 1720 C CA . ALA A 1 209 ? 6.449 20.746 2.068 1.00 62.78 209 ALA A CA 1
ATOM 1721 C C . ALA A 1 209 ? 5.917 20.061 3.330 1.00 62.78 209 ALA A C 1
ATOM 1723 O O . ALA A 1 209 ? 6.266 18.915 3.618 1.00 62.78 209 ALA A O 1
ATOM 1724 N N . GLN A 1 210 ? 5.045 20.734 4.073 1.00 68.81 210 GLN A N 1
ATOM 1725 C CA . GLN A 1 210 ? 4.363 20.160 5.229 1.00 68.81 210 GLN A CA 1
ATOM 1726 C C . GLN A 1 210 ? 2.903 20.593 5.280 1.00 68.81 210 GLN A C 1
ATOM 1728 O O . GLN A 1 210 ? 2.545 21.683 4.868 1.00 68.81 210 GLN A O 1
ATOM 1733 N N . TRP A 1 211 ? 2.033 19.764 5.840 1.00 65.12 211 TRP A N 1
ATOM 1734 C CA . TRP A 1 211 ? 0.592 20.047 5.877 1.00 65.12 211 TRP A CA 1
ATOM 1735 C C . TRP A 1 211 ? 0.180 21.054 6.962 1.00 65.12 211 TRP A C 1
ATOM 1737 O O . TRP A 1 211 ? -0.968 21.489 7.012 1.00 65.12 211 TRP A O 1
ATOM 1747 N N . HIS A 1 212 ? 1.090 21.411 7.868 1.00 69.19 212 HIS A N 1
ATOM 1748 C CA . HIS A 1 212 ? 0.794 22.237 9.036 1.00 69.19 212 HIS A CA 1
ATOM 1749 C C . HIS A 1 212 ? 1.484 23.593 8.972 1.00 69.19 212 HIS A C 1
ATOM 1751 O O . HIS A 1 212 ? 2.593 23.715 8.460 1.00 69.19 212 HIS A O 1
ATOM 1757 N N . LYS A 1 213 ? 0.827 24.614 9.537 1.00 78.06 213 LYS A N 1
ATOM 1758 C CA . LYS A 1 213 ? 1.331 25.983 9.497 1.00 78.06 213 LYS A CA 1
ATOM 1759 C C . LYS A 1 213 ? 2.640 26.122 10.287 1.00 78.06 213 LYS A C 1
ATOM 1761 O O . LYS A 1 213 ? 2.669 25.806 11.478 1.00 78.06 213 LYS A O 1
ATOM 1766 N N . PRO A 1 214 ? 3.695 26.678 9.698 1.00 63.66 214 PRO A N 1
ATOM 1767 C CA . PRO A 1 214 ? 4.990 26.783 10.358 1.00 63.66 214 PRO A CA 1
ATOM 1768 C C . PRO A 1 214 ? 4.948 27.804 11.492 1.00 63.66 214 PRO A C 1
ATOM 1770 O O . PRO A 1 214 ? 4.320 28.858 11.387 1.00 63.66 214 PRO A O 1
ATOM 1773 N N . GLY A 1 215 ? 5.528 27.442 12.636 1.00 61.47 215 GLY A N 1
ATOM 1774 C CA . GLY A 1 215 ? 5.391 28.199 13.885 1.00 61.47 215 GLY A CA 1
ATOM 1775 C C . GLY A 1 215 ? 4.078 27.965 14.645 1.00 61.47 215 GLY A C 1
ATOM 1776 O O . GLY A 1 215 ? 3.919 28.492 15.747 1.00 61.47 215 GLY A O 1
ATOM 1777 N N . THR A 1 216 ? 3.152 27.156 14.120 1.00 55.09 216 THR A N 1
ATOM 1778 C CA . THR A 1 216 ? 2.113 26.533 14.953 1.00 55.09 216 THR A CA 1
ATOM 1779 C C . THR A 1 216 ? 2.665 25.223 15.491 1.00 55.09 216 THR A C 1
ATOM 1781 O O . THR A 1 216 ? 3.340 24.507 14.755 1.00 55.09 216 THR A O 1
ATOM 1784 N N . GLU A 1 217 ? 2.457 24.929 16.780 1.00 44.19 217 GLU A N 1
ATOM 1785 C CA . GLU A 1 217 ? 2.875 23.632 17.315 1.00 44.19 217 GLU A CA 1
ATOM 1786 C C . GLU A 1 217 ? 2.170 22.545 16.489 1.00 44.19 217 GLU A C 1
ATOM 1788 O O . GLU A 1 217 ? 0.934 22.477 16.534 1.00 44.19 217 GLU A O 1
ATOM 1793 N N . PRO A 1 218 ? 2.904 21.689 15.745 1.00 46.41 218 PRO A N 1
ATOM 1794 C CA . PRO A 1 218 ? 2.308 20.441 15.312 1.00 46.41 218 PRO A CA 1
ATOM 1795 C C . PRO A 1 218 ? 1.810 19.751 16.586 1.00 46.41 218 PRO A C 1
ATOM 1797 O O . PRO A 1 218 ? 2.456 19.896 17.637 1.00 46.41 218 PRO A O 1
ATOM 1800 N N . PRO A 1 219 ? 0.657 19.058 16.551 1.00 44.84 219 PRO A N 1
ATOM 1801 C CA . PRO A 1 219 ? 0.190 18.325 17.722 1.00 44.84 219 PRO A CA 1
ATOM 1802 C C . PRO A 1 219 ? 1.381 17.555 18.291 1.00 44.84 219 PRO A C 1
ATOM 1804 O O . PRO A 1 219 ? 2.080 16.888 17.525 1.00 44.84 219 PRO A O 1
ATOM 1807 N N . LYS A 1 220 ? 1.682 17.769 19.587 1.00 35.75 220 LYS A N 1
ATOM 1808 C CA . LYS A 1 220 ? 2.899 17.251 20.239 1.00 35.75 220 LYS A CA 1
ATOM 1809 C C . LYS A 1 220 ? 3.169 15.841 19.724 1.00 35.75 220 LYS A C 1
ATOM 1811 O O . LYS A 1 220 ? 2.244 15.033 19.825 1.00 35.75 220 LYS A O 1
ATOM 1816 N N . PRO A 1 221 ? 4.366 15.544 19.184 1.00 36.88 221 PRO A N 1
ATOM 1817 C CA . PRO A 1 221 ? 4.624 14.232 18.628 1.00 36.88 221 PRO A CA 1
ATOM 1818 C C . PRO A 1 221 ? 4.410 13.215 19.742 1.00 36.88 221 PRO A C 1
ATOM 1820 O O . PRO A 1 221 ? 5.139 13.189 20.739 1.00 36.88 221 PRO A O 1
ATOM 1823 N N . GLU A 1 222 ? 3.352 12.422 19.599 1.00 36.72 222 GLU A N 1
ATOM 1824 C CA . GLU A 1 222 ? 3.193 11.226 20.397 1.00 36.72 222 GLU A CA 1
ATOM 1825 C C . GLU A 1 222 ? 4.449 10.393 20.162 1.00 36.72 222 GLU A C 1
ATOM 1827 O O . GLU A 1 222 ? 4.861 10.171 19.023 1.00 36.72 222 GLU A O 1
ATOM 1832 N N . ILE A 1 223 ? 5.095 10.006 21.263 1.00 34.41 223 ILE A N 1
ATOM 1833 C CA . ILE A 1 223 ? 6.178 9.022 21.313 1.00 34.41 223 ILE A CA 1
ATOM 1834 C C . ILE A 1 223 ? 5.929 7.986 20.216 1.00 34.41 223 ILE A C 1
ATOM 1836 O O . ILE A 1 223 ? 4.860 7.377 20.227 1.00 34.41 223 ILE A O 1
ATOM 1840 N N . TRP A 1 224 ? 6.877 7.795 19.290 1.00 33.91 224 TRP A N 1
ATOM 1841 C CA . TRP A 1 224 ? 6.754 6.786 18.239 1.00 33.91 224 TRP A CA 1
ATOM 1842 C C . TRP A 1 224 ? 6.503 5.423 18.897 1.00 33.91 224 TRP A C 1
ATOM 1844 O O . TRP A 1 224 ? 7.403 4.798 19.459 1.00 33.91 224 TRP A O 1
ATOM 1854 N N . ARG A 1 225 ? 5.235 5.012 18.898 1.00 34.94 225 ARG A N 1
ATOM 1855 C CA . ARG A 1 225 ? 4.758 3.698 19.307 1.00 34.94 225 ARG A CA 1
ATOM 1856 C C . ARG A 1 225 ? 4.442 2.972 18.004 1.00 34.94 225 ARG A C 1
ATOM 1858 O O . ARG A 1 225 ? 3.583 3.458 17.270 1.00 34.94 225 ARG A O 1
ATOM 1865 N N . PRO A 1 226 ? 5.054 1.819 17.702 1.00 35.34 226 PRO A N 1
ATOM 1866 C CA . PRO A 1 226 ? 4.746 1.025 16.505 1.00 35.34 226 PRO A CA 1
ATOM 1867 C C . PRO A 1 226 ? 3.311 0.434 16.487 1.00 35.34 226 PRO A C 1
ATOM 1869 O O . PRO A 1 226 ? 3.041 -0.532 15.782 1.00 35.34 226 PRO A O 1
ATOM 1872 N N . GLU A 1 227 ? 2.376 1.002 17.255 1.00 40.34 227 GLU A N 1
ATOM 1873 C CA . GLU A 1 227 ? 1.066 0.439 17.592 1.00 40.34 227 GLU A CA 1
ATOM 1874 C C . GLU A 1 227 ? -0.122 1.232 17.011 1.00 40.34 227 GLU A C 1
ATOM 1876 O O . GLU A 1 227 ? -1.249 0.746 17.067 1.00 40.34 227 GLU A O 1
ATOM 1881 N N . ILE A 1 228 ? 0.084 2.398 16.381 1.00 45.06 228 ILE A N 1
ATOM 1882 C CA . ILE A 1 228 ? -0.997 3.108 15.669 1.00 45.06 228 ILE A CA 1
ATOM 1883 C C . ILE A 1 228 ? -0.515 3.541 14.284 1.00 45.06 228 ILE A C 1
ATOM 1885 O O . ILE A 1 228 ? -0.200 4.696 14.018 1.00 45.06 228 ILE A O 1
ATOM 1889 N N . LEU A 1 229 ? -0.460 2.573 13.373 1.00 50.88 229 LEU A N 1
ATOM 1890 C CA . LEU A 1 229 ? -0.507 2.862 11.941 1.00 50.88 229 LEU A CA 1
ATOM 1891 C C . LEU A 1 229 ? -1.801 3.648 11.625 1.00 50.88 229 LEU A C 1
ATOM 1893 O O . LEU A 1 229 ? -2.822 3.412 12.284 1.00 50.88 229 LEU A O 1
ATOM 1897 N N . PRO A 1 230 ? -1.803 4.556 10.628 1.00 66.56 230 PRO A N 1
ATOM 1898 C CA . PRO A 1 230 ? -3.026 5.234 10.210 1.00 66.56 230 PRO A CA 1
ATOM 1899 C C . PRO A 1 230 ? -4.111 4.201 9.900 1.00 66.56 230 PRO A C 1
ATOM 1901 O O . PRO A 1 230 ? -3.832 3.151 9.313 1.00 66.56 230 PRO A O 1
ATOM 1904 N N . LEU A 1 231 ? -5.347 4.488 10.317 1.00 78.88 231 LEU A N 1
ATOM 1905 C CA . LEU A 1 231 ? -6.442 3.539 10.164 1.00 78.88 231 LEU A CA 1
ATOM 1906 C C . LEU A 1 231 ? -6.615 3.154 8.700 1.00 78.88 231 LEU A C 1
ATOM 1908 O O . LEU A 1 231 ? -6.861 3.993 7.830 1.00 78.88 231 LEU A O 1
ATOM 1912 N N . CYS A 1 232 ? -6.484 1.860 8.432 1.00 84.31 232 CYS A N 1
ATOM 1913 C CA . CYS A 1 232 ? -6.542 1.345 7.083 1.00 84.31 232 CYS A CA 1
ATOM 1914 C C . CYS A 1 232 ? -7.979 1.397 6.560 1.00 84.31 232 CYS A C 1
ATOM 1916 O O . CYS A 1 232 ? -8.928 0.995 7.237 1.00 84.31 232 CYS A O 1
ATOM 1918 N N . ARG A 1 233 ? -8.140 1.822 5.304 1.00 87.50 233 ARG A N 1
ATOM 1919 C CA . ARG A 1 233 ? -9.382 1.586 4.562 1.00 87.50 233 ARG A CA 1
ATOM 1920 C C . ARG A 1 233 ? -9.564 0.091 4.338 1.00 87.50 233 ARG A C 1
ATOM 1922 O O . ARG A 1 233 ? -8.583 -0.653 4.271 1.00 87.50 233 ARG A O 1
ATOM 1929 N N . GLY A 1 234 ? -10.804 -0.363 4.218 1.00 88.62 234 GLY A N 1
ATOM 1930 C CA . GLY A 1 234 ? -11.072 -1.781 4.003 1.00 88.62 234 GLY A CA 1
ATOM 1931 C C . GLY A 1 234 ? -12.440 -2.234 4.481 1.00 88.62 234 GLY A C 1
ATOM 1932 O O . GLY A 1 234 ? -13.346 -1.433 4.694 1.00 88.62 234 GLY A O 1
ATOM 1933 N N . LYS A 1 235 ? -12.600 -3.541 4.662 1.00 90.12 235 LYS A N 1
ATOM 1934 C CA . LYS A 1 235 ? -13.860 -4.173 5.054 1.00 90.12 235 LYS A CA 1
ATOM 1935 C C . LYS A 1 235 ? -13.715 -4.814 6.423 1.00 90.12 235 LYS A C 1
ATOM 1937 O O . LYS A 1 235 ? -12.988 -5.791 6.579 1.00 90.12 235 LYS A O 1
ATOM 1942 N N . LEU A 1 236 ? -14.451 -4.297 7.400 1.00 91.75 236 LEU A N 1
ATOM 1943 C CA . LEU A 1 236 ? -14.626 -4.949 8.694 1.00 91.75 236 LEU A CA 1
ATOM 1944 C C . LEU A 1 236 ? -15.823 -5.895 8.617 1.00 91.75 236 LEU A C 1
ATOM 1946 O O . LEU A 1 236 ? -16.915 -5.485 8.218 1.00 91.75 236 LEU A O 1
ATOM 1950 N N . ILE A 1 237 ? -15.640 -7.142 9.030 1.00 93.19 237 ILE A N 1
ATOM 1951 C CA . ILE A 1 237 ? -16.703 -8.143 9.077 1.00 93.19 237 ILE A CA 1
ATOM 1952 C C . ILE A 1 237 ? -16.880 -8.575 10.527 1.00 93.19 237 ILE A C 1
ATOM 1954 O O . ILE A 1 237 ? -15.943 -9.037 11.177 1.00 93.19 237 ILE A O 1
ATOM 1958 N N . VAL A 1 238 ? -18.104 -8.436 11.029 1.00 95.94 238 VAL A N 1
ATOM 1959 C CA . VAL A 1 238 ? -18.491 -8.886 12.367 1.00 95.94 238 VAL A CA 1
ATOM 1960 C C . VAL A 1 238 ? -19.498 -10.017 12.221 1.00 95.94 238 VAL A C 1
ATOM 1962 O O . VAL A 1 238 ? -20.596 -9.822 11.705 1.00 95.94 238 VAL A O 1
ATOM 1965 N N . THR A 1 239 ? -19.117 -11.209 12.666 1.00 97.31 239 THR A N 1
ATOM 1966 C CA . THR A 1 239 ? -19.972 -12.399 12.700 1.00 97.31 239 THR A CA 1
ATOM 1967 C C . THR A 1 239 ? -20.570 -12.538 14.093 1.00 97.31 239 THR A C 1
ATOM 1969 O O . THR A 1 239 ? -19.844 -12.738 15.066 1.00 97.31 239 THR A O 1
ATOM 1972 N N . LEU A 1 240 ? -21.891 -12.446 14.199 1.00 96.88 240 LEU A N 1
ATOM 1973 C CA . LEU A 1 240 ? -22.618 -12.559 15.460 1.00 96.88 240 LEU A CA 1
ATOM 1974 C C . LEU A 1 240 ? -22.857 -14.038 15.781 1.00 96.88 240 LEU A C 1
ATOM 1976 O O . LEU A 1 240 ? -23.601 -14.717 15.073 1.00 96.88 240 LEU A O 1
ATOM 1980 N N . VAL A 1 241 ? -22.219 -14.548 16.839 1.00 96.94 241 VAL A N 1
ATOM 1981 C CA . VAL A 1 241 ? -22.247 -15.981 17.178 1.00 96.94 241 VAL A CA 1
ATOM 1982 C C . VAL A 1 241 ? -23.358 -16.270 18.184 1.00 96.94 241 VAL A C 1
ATOM 1984 O O . VAL A 1 241 ? -24.341 -16.945 17.856 1.00 96.94 241 VAL A O 1
ATOM 1987 N N . SER A 1 242 ? -23.230 -15.750 19.408 1.00 97.25 242 SER A N 1
ATOM 1988 C CA . SER A 1 242 ? -24.200 -15.997 20.480 1.00 97.25 242 SER A CA 1
ATOM 1989 C C . SER A 1 242 ? -24.196 -14.938 21.580 1.00 97.25 242 SER A C 1
ATOM 1991 O O . SER A 1 242 ? -23.207 -14.238 21.756 1.00 97.25 242 SER A O 1
ATOM 1993 N N . GLY A 1 243 ? -25.289 -14.849 22.337 1.00 96.44 243 GLY A N 1
ATOM 1994 C CA . GLY A 1 243 ? -25.341 -14.213 23.658 1.00 96.44 243 GLY A CA 1
ATOM 1995 C C . GLY A 1 243 ? -25.389 -15.269 24.764 1.00 96.44 243 GLY A C 1
ATOM 1996 O O . GLY A 1 243 ? -25.936 -16.350 24.540 1.00 96.44 243 GLY A O 1
ATOM 1997 N N . GLU A 1 244 ? -24.822 -14.982 25.932 1.00 96.62 244 GLU A N 1
ATOM 1998 C CA . GLU A 1 244 ? -24.747 -15.900 27.079 1.00 96.62 244 GLU A CA 1
ATOM 1999 C C . GLU A 1 244 ? -25.166 -15.189 28.373 1.00 96.62 244 GLU A C 1
ATOM 2001 O O . GLU A 1 244 ? -24.814 -14.032 28.587 1.00 96.62 244 GLU A O 1
ATOM 2006 N N . ASP A 1 245 ? -25.948 -15.871 29.217 1.00 94.94 245 ASP A N 1
ATOM 2007 C CA . ASP A 1 245 ? -26.464 -15.383 30.512 1.00 94.94 245 ASP A CA 1
ATOM 2008 C C . ASP A 1 245 ? -27.151 -14.003 30.458 1.00 94.94 245 ASP A C 1
ATOM 2010 O O . ASP A 1 245 ? -27.110 -13.210 31.398 1.00 94.94 245 ASP A O 1
ATOM 2014 N N . VAL A 1 246 ? -27.806 -13.697 29.335 1.00 94.06 246 VAL A N 1
ATOM 2015 C CA . VAL A 1 246 ? -28.607 -12.477 29.186 1.00 94.06 246 VAL A CA 1
ATOM 2016 C C . VAL A 1 246 ? -29.985 -12.710 29.793 1.00 94.06 246 VAL A C 1
ATOM 2018 O O . VAL A 1 246 ? -30.682 -13.658 29.423 1.00 94.06 246 VAL A O 1
ATOM 2021 N N . ARG A 1 247 ? -30.402 -11.836 30.710 1.00 93.19 247 ARG A N 1
ATOM 2022 C CA . ARG A 1 247 ? -31.693 -11.938 31.401 1.00 93.19 247 ARG A CA 1
ATOM 2023 C C . ARG A 1 247 ? -32.601 -10.777 31.021 1.00 93.19 247 ARG A C 1
ATOM 2025 O O . ARG A 1 247 ? -32.157 -9.634 30.902 1.00 93.19 247 ARG A O 1
ATOM 2032 N N . GLY A 1 248 ? -33.879 -11.089 30.841 1.00 87.88 248 GLY A N 1
ATOM 2033 C CA . GLY A 1 248 ? -34.951 -10.113 30.681 1.00 87.88 248 GLY A CA 1
ATOM 2034 C C . GLY A 1 248 ? -35.976 -10.238 31.798 1.00 87.88 248 GLY A C 1
ATOM 2035 O O . GLY A 1 248 ? -35.700 -10.812 32.852 1.00 87.88 248 GLY A O 1
ATOM 2036 N N . ARG A 1 249 ? -37.158 -9.668 31.568 1.00 85.44 249 ARG A N 1
ATOM 2037 C CA . ARG A 1 249 ? -38.267 -9.740 32.524 1.00 85.44 249 ARG A CA 1
ATOM 2038 C C . ARG A 1 249 ? -38.881 -11.137 32.575 1.00 85.44 249 ARG A C 1
ATOM 2040 O O . ARG A 1 249 ? -39.232 -11.607 33.654 1.00 85.44 249 ARG A O 1
ATOM 2047 N N . ASP A 1 250 ? -38.992 -11.766 31.412 1.00 85.06 250 ASP A N 1
ATOM 2048 C CA . ASP A 1 250 ? -39.640 -13.056 31.235 1.00 85.06 250 ASP A CA 1
ATOM 2049 C C . ASP A 1 250 ? -38.626 -14.206 31.229 1.00 85.06 250 ASP A C 1
ATOM 2051 O O . ASP A 1 250 ? -37.427 -14.023 31.008 1.00 85.06 250 ASP A O 1
ATOM 2055 N N . SER A 1 251 ? -39.120 -15.423 31.473 1.00 86.50 251 SER A N 1
ATOM 2056 C CA . SER A 1 251 ? -38.299 -16.648 31.459 1.00 86.50 251 SER A CA 1
ATOM 2057 C C . SER A 1 251 ? -37.773 -17.028 30.066 1.00 86.50 251 SER A C 1
ATOM 2059 O O . SER A 1 251 ? -36.833 -17.817 29.943 1.00 86.50 251 SER A O 1
ATOM 2061 N N . THR A 1 252 ? -38.356 -16.444 29.018 1.00 91.44 252 THR A N 1
ATOM 2062 C CA . THR A 1 252 ? -37.975 -16.618 27.615 1.00 91.44 252 THR A CA 1
ATOM 2063 C C . THR A 1 252 ? -37.829 -15.264 26.942 1.00 91.44 252 THR A C 1
ATOM 2065 O O . THR A 1 252 ? -38.576 -14.350 27.271 1.00 91.44 252 THR A O 1
ATOM 2068 N N . LEU A 1 253 ? -36.928 -15.167 25.967 1.00 91.88 253 LEU A N 1
ATOM 2069 C CA . LEU A 1 253 ? -36.626 -13.953 25.214 1.00 91.88 253 LEU A CA 1
ATOM 2070 C C . LEU A 1 253 ? -36.818 -14.188 23.715 1.00 91.88 253 LEU A C 1
ATOM 2072 O O . LEU A 1 253 ? -36.426 -15.233 23.190 1.00 91.88 253 LEU A O 1
ATOM 2076 N N . ASN A 1 254 ? -37.338 -13.188 23.016 1.00 93.69 254 ASN A N 1
ATOM 2077 C CA . ASN A 1 254 ? -37.270 -13.078 21.564 1.00 93.69 254 ASN A CA 1
ATOM 2078 C C . ASN A 1 254 ? -36.112 -12.145 21.209 1.00 93.69 254 ASN A C 1
ATOM 2080 O O . ASN A 1 254 ? -36.287 -10.980 20.873 1.00 93.69 254 ASN A O 1
ATOM 2084 N N . ALA A 1 255 ? -34.886 -12.634 21.335 1.00 94.81 255 ALA A N 1
ATOM 2085 C CA . ALA A 1 255 ? -33.722 -11.763 21.332 1.00 94.81 255 ALA A CA 1
ATOM 2086 C C . ALA A 1 255 ? -33.278 -11.364 19.918 1.00 94.81 255 ALA A C 1
ATOM 2088 O O . ALA A 1 255 ? -33.096 -12.213 19.044 1.00 94.81 255 ALA A O 1
ATOM 2089 N N . TYR A 1 256 ? -32.996 -10.081 19.703 1.00 96.06 256 TYR A N 1
ATOM 2090 C CA . TYR A 1 256 ? -32.297 -9.607 18.507 1.00 96.06 256 TYR A CA 1
ATOM 2091 C C . TYR A 1 256 ? -31.223 -8.577 18.866 1.00 96.06 256 TYR A C 1
ATOM 2093 O O . TYR A 1 256 ? -31.275 -7.931 19.912 1.00 96.06 256 TYR A O 1
ATOM 2101 N N . MET A 1 257 ? -30.240 -8.410 17.984 1.00 95.81 257 MET A N 1
ATOM 2102 C CA . MET A 1 257 ? -29.138 -7.468 18.160 1.00 95.81 257 MET A CA 1
ATOM 2103 C C . MET A 1 257 ? -29.257 -6.309 17.169 1.00 95.81 257 MET A C 1
ATOM 2105 O O . MET A 1 257 ? -29.471 -6.534 15.977 1.00 95.81 257 MET A O 1
ATOM 2109 N N . LYS A 1 258 ? -29.069 -5.074 17.641 1.00 95.56 258 LYS A N 1
ATOM 2110 C CA . LYS A 1 258 ? -28.700 -3.931 16.798 1.00 95.56 258 LYS A CA 1
ATOM 2111 C C . LYS A 1 258 ? -27.201 -3.698 16.910 1.00 95.56 258 LYS A C 1
ATOM 2113 O O . LYS A 1 258 ? -26.675 -3.554 18.010 1.00 95.56 258 LYS A O 1
ATOM 2118 N N . ILE A 1 259 ? -26.523 -3.643 15.770 1.00 95.31 259 ILE A N 1
ATOM 2119 C CA . ILE A 1 259 ? -25.081 -3.406 15.679 1.00 95.31 259 ILE A CA 1
ATOM 2120 C C . ILE A 1 259 ? -24.800 -2.179 14.808 1.00 95.31 259 ILE A C 1
ATOM 2122 O O . ILE A 1 259 ? -25.449 -1.965 13.781 1.00 95.31 259 ILE A O 1
ATOM 2126 N N . ARG A 1 260 ? -23.845 -1.350 15.235 1.00 93.25 260 ARG A N 1
ATOM 2127 C CA . ARG A 1 260 ? -23.357 -0.184 14.481 1.00 93.25 260 ARG A CA 1
ATOM 2128 C C . ARG A 1 260 ? -21.867 0.028 14.710 1.00 93.25 260 ARG A C 1
ATOM 2130 O O . ARG A 1 260 ? -21.359 -0.341 15.762 1.00 93.25 260 ARG A O 1
ATOM 2137 N N . ILE A 1 261 ? -21.199 0.686 13.771 1.00 92.62 261 ILE A N 1
ATOM 2138 C CA . ILE A 1 261 ? -19.816 1.143 13.925 1.00 92.62 261 ILE A CA 1
ATOM 2139 C C . ILE A 1 261 ? -19.758 2.663 14.084 1.00 92.62 261 ILE A C 1
ATOM 2141 O O . ILE A 1 261 ? -20.520 3.379 13.432 1.00 92.62 261 ILE A O 1
ATOM 2145 N N . GLY A 1 262 ? -18.849 3.124 14.940 1.00 88.81 262 GLY A N 1
ATOM 2146 C CA . GLY A 1 262 ? -18.573 4.531 15.195 1.00 88.81 262 GLY A CA 1
ATOM 2147 C C . GLY A 1 262 ? -19.680 5.259 15.955 1.00 88.81 262 GLY A C 1
ATOM 2148 O O . GLY A 1 262 ? -20.767 4.721 16.206 1.00 88.81 262 GLY A O 1
ATOM 2149 N N . GLU A 1 263 ? -19.397 6.504 16.332 1.00 79.88 263 GLU A N 1
ATOM 2150 C CA . GLU A 1 263 ? -20.331 7.348 17.077 1.00 79.88 263 GLU A CA 1
ATOM 2151 C C . GLU A 1 263 ? -21.456 7.930 16.208 1.00 79.88 263 GLU A C 1
ATOM 2153 O O . GLU A 1 263 ? -21.348 8.101 14.989 1.00 79.88 263 GLU A O 1
ATOM 2158 N N . LYS A 1 264 ? -22.580 8.265 16.854 1.00 68.06 264 LYS A N 1
ATOM 2159 C CA . LYS A 1 264 ? -23.716 8.923 16.186 1.00 68.06 264 LYS A CA 1
ATOM 2160 C C . LYS A 1 264 ? -23.394 10.399 15.907 1.00 68.06 264 LYS A C 1
ATOM 2162 O O . LYS A 1 264 ? -23.850 11.287 16.626 1.00 68.06 264 LYS A O 1
ATOM 2167 N N . THR A 1 265 ? -22.653 10.676 14.837 1.00 66.12 265 THR A N 1
ATOM 2168 C CA . THR A 1 265 ? -22.384 12.046 14.359 1.00 66.12 265 THR A CA 1
ATOM 2169 C C . THR A 1 265 ? -23.564 12.614 13.557 1.00 66.12 265 THR A C 1
ATOM 2171 O O . THR A 1 265 ? -24.485 11.885 13.180 1.00 66.12 265 THR A O 1
ATOM 2174 N N . LYS A 1 266 ? -23.579 13.930 13.279 1.00 58.12 266 LYS A N 1
ATOM 2175 C CA . LYS A 1 266 ? -24.603 14.545 12.404 1.00 58.12 266 LYS A CA 1
ATOM 2176 C C . LYS A 1 266 ? -24.625 13.907 11.004 1.00 58.12 266 LYS A C 1
ATOM 2178 O O . LYS A 1 266 ? -25.704 13.762 10.436 1.00 58.12 266 LYS A O 1
ATOM 2183 N N . GLU A 1 267 ? -23.470 13.472 10.506 1.00 57.38 267 GLU A N 1
ATOM 2184 C CA . GLU A 1 267 ? -23.307 12.788 9.217 1.00 57.38 267 GLU A CA 1
ATOM 2185 C C . GLU A 1 267 ? -23.696 11.302 9.290 1.00 57.38 267 GLU A C 1
ATOM 2187 O O . GLU A 1 267 ? -24.480 10.826 8.466 1.00 57.38 267 GLU A O 1
ATOM 2192 N N . ASN A 1 268 ? -23.267 10.576 10.332 1.00 60.19 268 ASN A N 1
ATOM 2193 C CA . ASN A 1 268 ? -23.583 9.151 10.504 1.00 60.19 268 ASN A CA 1
ATOM 2194 C C . ASN A 1 268 ? -24.993 8.878 11.043 1.00 60.19 268 ASN A C 1
ATOM 2196 O O . ASN A 1 268 ? -25.477 7.752 10.938 1.00 60.19 268 ASN A O 1
ATOM 2200 N N . LYS A 1 269 ? -25.707 9.891 11.553 1.00 61.94 269 LYS A N 1
ATOM 2201 C CA . LYS A 1 269 ? -27.093 9.772 12.048 1.00 61.94 269 LYS A CA 1
ATOM 2202 C C . LYS A 1 269 ? -28.063 9.155 11.035 1.00 61.94 269 LYS A C 1
ATOM 2204 O O . LYS A 1 269 ? -29.077 8.595 11.446 1.00 61.94 269 LYS A O 1
ATOM 2209 N N . LYS A 1 270 ? -27.776 9.262 9.732 1.00 61.62 270 LYS A N 1
ATOM 2210 C CA . LYS A 1 270 ? -28.605 8.688 8.660 1.00 61.62 270 LYS A CA 1
ATOM 2211 C C . LYS A 1 270 ? -28.386 7.181 8.459 1.00 61.62 270 LYS A C 1
ATOM 2213 O O . LYS A 1 270 ? -29.288 6.517 7.950 1.00 61.62 270 LYS A O 1
ATOM 2218 N N . LYS A 1 271 ? -27.234 6.622 8.858 1.00 73.38 271 LYS A N 1
ATOM 2219 C CA . LYS A 1 271 ? -26.958 5.181 8.745 1.00 73.38 271 LYS A CA 1
ATOM 2220 C C . LYS A 1 271 ? -27.699 4.434 9.855 1.00 73.38 271 LYS A C 1
ATOM 2222 O O . LYS A 1 271 ? -27.416 4.606 11.040 1.00 73.38 271 LYS A O 1
ATOM 2227 N N . LYS A 1 272 ? -28.677 3.612 9.471 1.00 82.69 272 LYS A N 1
ATOM 2228 C CA . LYS A 1 272 ? -29.418 2.773 10.421 1.00 82.69 272 LYS A CA 1
ATOM 2229 C C . LYS A 1 272 ? -28.510 1.649 10.944 1.00 82.69 272 LYS A C 1
ATOM 2231 O O . LYS A 1 272 ? -27.757 1.087 10.150 1.00 82.69 272 LYS A O 1
ATOM 2236 N N . PRO A 1 273 ? -28.585 1.301 12.242 1.00 89.94 273 PRO A N 1
ATOM 2237 C CA . PRO A 1 273 ? -27.916 0.112 12.754 1.00 89.94 273 PRO A CA 1
ATOM 2238 C C . PRO A 1 273 ? -28.477 -1.140 12.071 1.00 89.94 273 PRO A C 1
ATOM 2240 O O . PRO A 1 273 ? -29.667 -1.196 11.745 1.00 89.94 273 PRO A O 1
ATOM 2243 N N . HIS A 1 274 ? -27.635 -2.153 11.889 1.00 94.38 274 HIS A N 1
ATOM 2244 C CA . HIS A 1 274 ? -28.067 -3.450 11.378 1.00 94.38 274 HIS A CA 1
ATOM 2245 C C . HIS A 1 274 ? -28.831 -4.195 12.477 1.00 94.38 274 HIS A C 1
ATOM 2247 O O . HIS A 1 274 ? -28.290 -4.380 13.566 1.00 94.38 274 HIS A O 1
ATOM 2253 N N . LYS A 1 275 ? -30.082 -4.596 12.211 1.00 95.25 275 LYS A N 1
ATOM 2254 C CA . LYS A 1 275 ? -30.903 -5.436 13.105 1.00 95.25 275 LYS A CA 1
ATOM 2255 C C . LYS A 1 275 ? -30.785 -6.888 12.640 1.00 95.25 275 LYS A C 1
ATOM 2257 O O . LYS A 1 275 ? -31.081 -7.170 11.482 1.00 95.25 275 LYS A O 1
ATOM 2262 N N . THR A 1 276 ? -30.394 -7.793 13.533 1.00 96.00 276 THR A N 1
ATOM 2263 C CA . THR A 1 276 ? -30.351 -9.229 13.221 1.00 96.00 276 THR A CA 1
ATOM 2264 C C . THR A 1 276 ? -31.738 -9.827 13.084 1.00 96.00 276 THR A C 1
ATOM 2266 O O . THR A 1 276 ? -32.726 -9.283 13.585 1.00 96.00 276 THR A O 1
ATOM 2269 N N . LYS A 1 277 ? -31.807 -11.027 12.506 1.00 94.75 277 LYS A N 1
ATOM 2270 C CA . LYS A 1 277 ? -32.997 -11.867 12.663 1.00 94.75 277 LYS A CA 1
ATOM 2271 C C . LYS A 1 277 ? -33.223 -12.194 14.144 1.00 94.75 277 LYS A C 1
ATOM 2273 O O . LYS A 1 277 ? -32.272 -12.538 14.850 1.00 94.75 277 LYS A O 1
ATOM 2278 N N . THR A 1 278 ? -34.477 -12.155 14.582 1.00 95.44 278 THR A N 1
ATOM 2279 C CA . THR A 1 278 ? -34.873 -12.493 15.953 1.00 95.44 278 THR A CA 1
ATOM 2280 C C . THR A 1 278 ? -34.624 -13.980 16.242 1.00 95.44 278 THR A C 1
ATOM 2282 O O . THR A 1 278 ? -34.846 -14.851 15.390 1.00 95.44 278 THR A O 1
ATOM 2285 N N . ALA A 1 279 ? -34.082 -14.259 17.424 1.00 92.94 279 ALA A N 1
ATOM 2286 C CA . ALA A 1 279 ? -33.940 -15.582 18.011 1.00 92.94 279 ALA A CA 1
ATOM 2287 C C . ALA A 1 279 ? -35.105 -15.792 18.983 1.00 92.94 279 ALA A C 1
ATOM 2289 O O . ALA A 1 279 ? -35.119 -15.247 20.083 1.00 92.94 279 ALA A O 1
ATOM 2290 N N . GLU A 1 280 ? -36.109 -16.539 18.541 1.00 91.00 280 GLU A N 1
ATOM 2291 C CA . GLU A 1 280 ? -37.357 -16.715 19.281 1.00 91.00 280 GLU A CA 1
ATOM 2292 C C . GLU A 1 280 ? -37.205 -17.704 20.440 1.00 91.00 280 GLU A C 1
ATOM 2294 O O . GLU A 1 280 ? -36.519 -18.722 20.315 1.00 91.00 280 GLU A O 1
ATOM 2299 N N . LYS A 1 281 ? -37.909 -17.429 21.546 1.00 88.62 281 LYS A N 1
ATOM 2300 C CA . LYS A 1 281 ? -38.036 -18.321 22.715 1.00 88.62 281 LYS A CA 1
ATOM 2301 C C . LYS A 1 281 ? -36.701 -18.814 23.290 1.00 88.62 281 LYS A C 1
ATOM 2303 O O . LYS A 1 281 ? -36.613 -19.933 23.798 1.00 88.62 281 LYS A O 1
ATOM 2308 N N . ALA A 1 282 ? -35.659 -17.990 23.242 1.00 89.44 282 ALA A N 1
ATOM 2309 C CA . ALA A 1 282 ? -34.404 -18.304 23.908 1.00 89.44 282 ALA A CA 1
ATOM 2310 C C . ALA A 1 282 ? -34.605 -18.289 25.431 1.00 89.44 282 ALA A C 1
ATOM 2312 O O . ALA A 1 282 ? -35.270 -17.403 25.961 1.00 89.44 282 ALA A O 1
ATOM 2313 N N . GLN A 1 283 ? -34.037 -19.255 26.151 1.00 90.12 283 GLN A N 1
ATOM 2314 C CA . GLN A 1 283 ? -34.123 -19.283 27.612 1.00 90.12 283 GLN A CA 1
ATOM 2315 C C . GLN A 1 283 ? -33.381 -18.077 28.210 1.00 90.12 283 GLN A C 1
ATOM 2317 O O . GLN A 1 283 ? -32.200 -17.875 27.919 1.00 90.12 283 GLN A O 1
ATOM 2322 N N . ALA A 1 284 ? -34.047 -17.296 29.065 1.00 87.62 284 ALA A N 1
ATOM 2323 C CA . ALA A 1 284 ? -33.405 -16.201 29.790 1.00 87.62 284 ALA A CA 1
ATOM 2324 C C . ALA A 1 284 ? -32.315 -16.749 30.728 1.00 87.62 284 ALA A C 1
ATOM 2326 O O . ALA A 1 284 ? -32.520 -17.745 31.423 1.00 87.62 284 ALA A O 1
ATOM 2327 N N . GLY A 1 285 ? -31.138 -16.122 30.727 1.00 88.75 285 GLY A N 1
ATOM 2328 C CA . GLY A 1 285 ? -29.943 -16.641 31.404 1.00 88.75 285 GLY A CA 1
ATOM 2329 C C . GLY A 1 285 ? -29.259 -17.807 30.668 1.00 88.75 285 GLY A C 1
ATOM 2330 O O . GLY A 1 285 ? -28.246 -18.321 31.133 1.00 88.75 285 GLY A O 1
ATOM 2331 N N . GLY A 1 286 ? -29.796 -18.239 29.523 1.00 89.94 286 GLY A N 1
ATOM 2332 C CA . GLY A 1 286 ? -29.237 -19.298 28.686 1.00 89.94 286 GLY A CA 1
ATOM 2333 C C . GLY A 1 286 ? -28.378 -18.773 27.533 1.00 89.94 286 GLY A C 1
ATOM 2334 O O . GLY A 1 286 ? -27.904 -17.635 27.533 1.00 89.94 286 GLY A O 1
ATOM 2335 N N . LYS A 1 287 ? -28.185 -19.626 26.521 1.00 94.88 287 LYS A N 1
ATOM 2336 C CA . LYS A 1 287 ? -27.487 -19.282 25.276 1.00 94.88 287 LYS A CA 1
ATOM 2337 C C . LYS A 1 287 ? -28.484 -18.839 24.205 1.00 94.88 287 LYS A C 1
ATOM 2339 O O . LYS A 1 287 ? -29.417 -19.568 23.878 1.00 94.88 287 LYS A O 1
ATOM 2344 N N . ILE A 1 288 ? -28.232 -17.687 23.598 1.00 95.75 288 ILE A N 1
ATOM 2345 C CA . ILE A 1 288 ? -28.980 -17.135 22.463 1.00 95.75 288 ILE A CA 1
ATOM 2346 C C . ILE A 1 288 ? -28.121 -17.322 21.211 1.00 95.75 288 ILE A C 1
ATOM 2348 O O . ILE A 1 288 ? -26.994 -16.843 21.187 1.00 95.75 288 ILE A O 1
ATOM 2352 N N . SER A 1 289 ? -28.603 -17.999 20.165 1.00 95.19 289 SER A N 1
ATOM 2353 C CA . SER A 1 289 ? -27.848 -18.143 18.908 1.00 95.19 289 SER A CA 1
ATOM 2354 C C . SER A 1 289 ? -28.236 -17.075 17.889 1.00 95.19 289 SER A C 1
ATOM 2356 O O . SER A 1 289 ? -29.409 -16.935 17.552 1.00 95.19 289 SER A O 1
ATOM 2358 N N . PHE A 1 290 ? -27.238 -16.396 17.321 1.00 95.25 290 PHE A N 1
ATOM 2359 C CA . PHE A 1 290 ? -27.422 -15.446 16.217 1.00 95.25 290 PHE A CA 1
ATOM 2360 C C . PHE A 1 290 ? -27.088 -16.054 14.846 1.00 95.25 290 PHE A C 1
ATOM 2362 O O . PHE A 1 290 ? -26.980 -15.335 13.857 1.00 95.25 290 PHE A O 1
ATOM 2369 N N . ARG A 1 291 ? -26.964 -17.390 14.761 1.00 94.88 291 ARG A N 1
ATOM 2370 C CA . ARG A 1 291 ? -26.782 -18.147 13.504 1.00 94.88 291 ARG A CA 1
ATOM 2371 C C . ARG A 1 291 ? -25.585 -17.692 12.653 1.00 94.88 291 ARG A C 1
ATOM 2373 O O . ARG A 1 291 ? -25.628 -17.828 11.434 1.00 94.88 291 ARG A O 1
ATOM 2380 N N . ASN A 1 292 ? -24.524 -17.181 13.283 1.00 95.31 292 ASN A N 1
ATOM 2381 C CA . ASN A 1 292 ? -23.339 -16.658 12.595 1.00 95.31 292 ASN A CA 1
ATOM 2382 C C . ASN A 1 292 ? -23.687 -15.591 11.541 1.00 95.31 292 ASN A C 1
ATOM 2384 O O . ASN A 1 292 ? -23.085 -15.547 10.467 1.00 95.31 292 ASN A O 1
ATOM 2388 N N . GLU A 1 293 ? -24.683 -14.747 11.823 1.00 96.88 293 GLU A N 1
ATOM 2389 C CA . GLU A 1 293 ? -25.068 -13.661 10.925 1.00 96.88 293 GLU A CA 1
ATOM 2390 C C . GLU A 1 293 ? -23.893 -12.681 10.756 1.00 96.88 293 GLU A C 1
ATOM 2392 O O . GLU A 1 293 ? -23.333 -12.196 11.742 1.00 96.88 293 GLU A O 1
ATOM 2397 N N . LYS A 1 294 ? -23.491 -12.417 9.505 1.00 95.62 294 LYS A N 1
ATOM 2398 C CA . LYS A 1 294 ? -22.360 -11.539 9.171 1.00 95.62 294 LYS A CA 1
ATOM 2399 C C . LYS A 1 294 ? -22.833 -10.128 8.841 1.00 95.62 294 LYS A C 1
ATOM 2401 O O . LYS A 1 294 ? -23.706 -9.950 7.994 1.00 95.62 294 LYS A O 1
ATOM 2406 N N . VAL A 1 295 ? -22.181 -9.134 9.434 1.00 95.69 295 VAL A N 1
ATOM 2407 C CA . VAL A 1 295 ? -22.373 -7.712 9.130 1.00 95.69 295 VAL A CA 1
ATOM 2408 C C . VAL A 1 295 ? -21.078 -7.146 8.565 1.00 95.69 295 VAL A C 1
ATOM 2410 O O . VAL A 1 295 ? -20.025 -7.274 9.185 1.00 95.69 295 VAL A O 1
ATOM 2413 N N . ASN A 1 296 ? -21.161 -6.536 7.382 1.00 93.38 296 ASN A N 1
ATOM 2414 C CA . ASN A 1 296 ? -20.014 -5.986 6.662 1.00 93.38 296 ASN A CA 1
ATOM 2415 C C . ASN A 1 296 ? -20.033 -4.455 6.724 1.00 93.38 296 ASN A C 1
ATOM 2417 O O . ASN A 1 296 ? -21.029 -3.839 6.345 1.00 93.38 296 ASN A O 1
ATOM 2421 N N . TYR A 1 297 ? -18.920 -3.847 7.125 1.00 92.56 297 TYR A N 1
ATOM 2422 C CA . TYR A 1 297 ? -18.716 -2.402 7.101 1.00 92.56 297 TYR A CA 1
ATOM 2423 C C . TYR A 1 297 ? -17.585 -2.049 6.135 1.00 92.56 297 TYR A C 1
ATOM 2425 O O . TYR A 1 297 ? -16.434 -2.410 6.370 1.00 92.56 297 TYR A O 1
ATOM 2433 N N . MET A 1 298 ? -17.920 -1.329 5.062 1.00 90.00 298 MET A N 1
ATOM 2434 C CA . MET A 1 298 ? -16.944 -0.753 4.132 1.00 90.00 298 MET A CA 1
ATOM 2435 C C . MET A 1 298 ? -16.421 0.560 4.725 1.00 90.00 298 MET A C 1
ATOM 2437 O O . MET A 1 298 ? -17.147 1.554 4.794 1.00 90.00 298 MET A O 1
ATOM 2441 N N . LEU A 1 299 ? -15.183 0.544 5.209 1.00 89.81 299 LEU A N 1
ATOM 2442 C CA . LEU A 1 299 ? -14.525 1.667 5.867 1.00 89.81 299 LEU A CA 1
ATOM 2443 C C . LEU A 1 299 ? -13.760 2.487 4.823 1.00 89.81 299 LEU A C 1
ATOM 2445 O O . LEU A 1 299 ? -12.585 2.241 4.563 1.00 89.81 299 LEU A O 1
ATOM 2449 N N . GLN A 1 300 ? -14.455 3.441 4.200 1.00 85.94 300 GLN A N 1
ATOM 2450 C CA . GLN A 1 300 ? -13.851 4.394 3.258 1.00 85.94 300 GLN A CA 1
ATOM 2451 C C . GLN A 1 300 ? -13.007 5.453 3.966 1.00 85.94 300 GLN A C 1
ATOM 2453 O O . GLN A 1 300 ? -11.923 5.792 3.508 1.00 85.94 300 GLN A O 1
ATOM 2458 N N . ASP A 1 301 ? -13.491 5.935 5.106 1.00 86.38 301 ASP A N 1
ATOM 2459 C CA . ASP A 1 301 ? -12.755 6.831 5.989 1.00 86.38 301 ASP A CA 1
ATOM 2460 C C . ASP A 1 301 ? -12.967 6.378 7.440 1.00 86.38 301 ASP A C 1
ATOM 2462 O O . ASP A 1 301 ? -13.934 6.796 8.087 1.00 86.38 301 ASP A O 1
ATOM 2466 N N . PRO A 1 302 ? -12.124 5.464 7.951 1.00 87.81 302 PRO A N 1
ATOM 2467 C CA . PRO A 1 302 ? -12.245 4.987 9.322 1.00 87.81 302 PRO A CA 1
ATOM 2468 C C . PRO A 1 302 ? -12.039 6.093 10.367 1.00 87.81 302 PRO A C 1
ATOM 2470 O O . PRO A 1 302 ? -12.600 5.987 11.455 1.00 87.81 302 PRO A O 1
ATOM 2473 N N . ASN A 1 303 ? -11.281 7.151 10.049 1.00 85.44 303 ASN A N 1
ATOM 2474 C CA . ASN A 1 303 ? -11.027 8.252 10.982 1.00 85.44 303 ASN A CA 1
ATOM 2475 C C . ASN A 1 303 ? -12.312 9.038 11.269 1.00 85.44 303 ASN A C 1
ATOM 2477 O O . ASN A 1 303 ? -12.559 9.403 12.410 1.00 85.44 303 ASN A O 1
ATOM 2481 N N . SER A 1 304 ? -13.203 9.197 10.283 1.00 86.06 304 SER A N 1
ATOM 2482 C CA . SER A 1 304 ? -14.534 9.806 10.497 1.00 86.06 304 SER A CA 1
ATOM 2483 C C . SER A 1 304 ? -15.450 9.034 11.465 1.00 86.06 304 SER A C 1
ATOM 2485 O O . SER A 1 304 ? -16.516 9.523 11.856 1.00 86.06 304 SER A O 1
ATOM 2487 N N . LEU A 1 305 ? -15.080 7.798 11.817 1.00 87.50 305 LEU A N 1
ATOM 2488 C CA . LEU A 1 305 ? -15.862 6.905 12.668 1.00 87.50 305 LEU A CA 1
ATOM 2489 C C . LEU A 1 305 ? -15.327 6.826 14.102 1.00 87.50 305 LEU A C 1
ATOM 2491 O O . LEU A 1 305 ? -15.975 6.186 14.936 1.00 87.50 305 LEU A O 1
ATOM 2495 N N . THR A 1 306 ? -14.172 7.428 14.397 1.00 87.25 306 THR A N 1
ATOM 2496 C CA . THR A 1 306 ? -13.589 7.399 15.739 1.00 87.25 306 THR A CA 1
ATOM 2497 C C . THR A 1 306 ? -14.332 8.338 16.685 1.00 87.25 306 THR A C 1
ATOM 2499 O O . THR A 1 306 ? -14.966 9.317 16.281 1.00 87.25 306 THR A O 1
ATOM 2502 N N . ASP A 1 307 ? -14.314 8.007 17.974 1.00 83.38 307 ASP A N 1
ATOM 2503 C CA . ASP A 1 307 ? -14.744 8.946 19.002 1.00 83.38 307 ASP A CA 1
ATOM 2504 C C . ASP A 1 307 ? -13.667 10.008 19.278 1.00 83.38 307 ASP A C 1
ATOM 2506 O O . ASP A 1 307 ? -12.545 9.950 18.778 1.00 83.38 307 ASP A O 1
ATOM 2510 N N . LYS A 1 308 ? -14.019 10.995 20.106 1.00 81.94 308 LYS A N 1
ATOM 2511 C CA . LYS A 1 308 ? -13.117 12.076 20.540 1.00 81.94 308 LYS A CA 1
ATOM 2512 C C . LYS A 1 308 ? -11.824 11.585 21.210 1.00 81.94 308 LYS A C 1
ATOM 2514 O O . LYS A 1 308 ? -10.878 12.355 21.306 1.00 81.94 308 LYS A O 1
ATOM 2519 N N . ASP A 1 309 ? -11.817 10.345 21.695 1.00 80.06 309 ASP A N 1
ATOM 2520 C CA . ASP A 1 309 ? -10.694 9.719 22.384 1.00 80.06 309 ASP A CA 1
ATOM 2521 C C . ASP A 1 309 ? -9.911 8.799 21.417 1.00 80.06 309 ASP A C 1
ATOM 2523 O O . ASP A 1 309 ? -9.082 8.004 21.852 1.00 80.06 309 ASP A O 1
ATOM 2527 N N . GLY A 1 310 ? -10.196 8.870 20.109 1.00 82.25 310 GLY A N 1
ATOM 2528 C CA . GLY A 1 310 ? -9.510 8.126 19.054 1.00 82.25 310 GLY A CA 1
ATOM 2529 C C . GLY A 1 310 ? -9.951 6.670 18.896 1.00 82.25 310 GLY A C 1
ATOM 2530 O O . GLY A 1 310 ? -9.363 5.943 18.101 1.00 82.25 310 GLY A O 1
ATOM 2531 N N . ASN A 1 311 ? -10.983 6.205 19.608 1.00 86.25 311 ASN A N 1
ATOM 2532 C CA . ASN A 1 311 ? -11.397 4.803 19.542 1.00 86.25 311 ASN A CA 1
ATOM 2533 C C . ASN A 1 311 ? -12.371 4.552 18.394 1.00 86.25 311 ASN A C 1
ATOM 2535 O O . ASN A 1 311 ? -13.362 5.266 18.234 1.00 86.25 311 ASN A O 1
ATOM 2539 N N . LEU A 1 312 ? -12.173 3.448 17.675 1.00 90.56 312 LEU A N 1
ATOM 2540 C CA . LEU A 1 312 ? -13.121 2.952 16.685 1.00 90.56 312 LEU A CA 1
ATOM 2541 C C . LEU A 1 312 ? -13.943 1.819 17.299 1.00 90.56 312 LEU A C 1
ATOM 2543 O O . LEU A 1 312 ? -13.461 0.698 17.451 1.00 90.56 312 LEU A O 1
ATOM 2547 N N . LYS A 1 313 ? -15.192 2.104 17.675 1.00 93.81 313 LYS A N 1
ATOM 2548 C CA . LYS A 1 313 ? -16.042 1.158 18.413 1.00 93.81 313 LYS A CA 1
ATOM 2549 C C . LYS A 1 313 ? -17.127 0.551 17.534 1.00 93.81 313 LYS A C 1
ATOM 2551 O O . LYS A 1 313 ? -17.840 1.250 16.816 1.00 93.81 313 LYS A O 1
ATOM 2556 N N . VAL A 1 314 ? -17.310 -0.759 17.654 1.00 95.62 314 VAL A N 1
ATOM 2557 C CA . VAL A 1 314 ? -18.525 -1.451 17.222 1.00 95.62 314 VAL A CA 1
ATOM 2558 C C . VAL A 1 314 ? -19.443 -1.562 18.432 1.00 95.62 314 VAL A C 1
ATOM 2560 O O . VAL A 1 314 ? -19.081 -2.188 19.424 1.00 95.62 314 VAL A O 1
ATOM 2563 N N . HIS A 1 315 ? -20.613 -0.938 18.370 1.00 95.12 315 HIS A N 1
ATOM 2564 C CA . HIS A 1 315 ? -21.601 -0.945 19.445 1.00 95.12 315 HIS A CA 1
ATOM 2565 C C . HIS A 1 315 ? -22.646 -2.032 19.216 1.00 95.12 315 HIS A C 1
ATOM 2567 O O . HIS A 1 315 ? -23.103 -2.238 18.089 1.00 95.12 315 HIS A O 1
ATOM 2573 N N . PHE A 1 316 ? -23.063 -2.657 20.311 1.00 96.19 316 PHE A N 1
ATOM 2574 C CA . PHE A 1 316 ? -24.043 -3.731 20.364 1.00 96.19 316 PHE A CA 1
ATOM 2575 C C . PHE A 1 316 ? -25.161 -3.345 21.332 1.00 96.19 316 PHE A C 1
ATOM 2577 O O . PHE A 1 316 ? -24.898 -2.972 22.476 1.00 96.19 316 PHE A O 1
ATOM 2584 N N . GLU A 1 317 ? -26.404 -3.441 20.876 1.00 95.81 317 GLU A N 1
ATOM 2585 C CA . GLU A 1 317 ? -27.613 -3.204 21.663 1.00 95.81 317 GLU A CA 1
ATOM 2586 C C . GLU A 1 317 ? -28.519 -4.433 21.504 1.00 95.81 317 GLU A C 1
ATOM 2588 O O . GL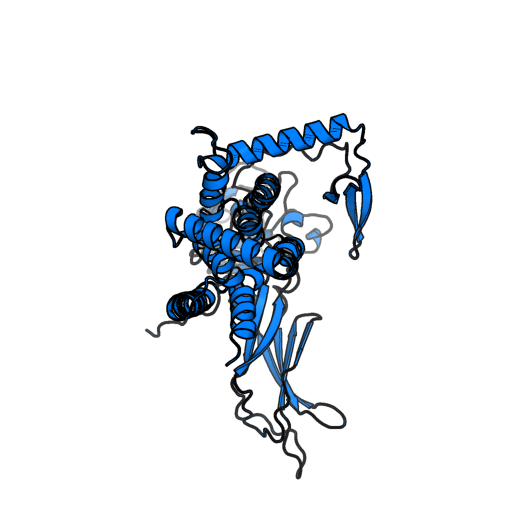U A 1 317 ? -29.026 -4.696 20.411 1.00 95.81 317 GLU A O 1
ATOM 2593 N N . LEU A 1 318 ? -28.691 -5.210 22.573 1.00 95.94 318 LEU A N 1
ATOM 2594 C CA . LEU A 1 318 ? -29.505 -6.424 22.563 1.00 95.94 318 LEU A CA 1
ATOM 2595 C C . LEU A 1 318 ? -30.904 -6.100 23.086 1.00 95.94 318 LEU A C 1
ATOM 2597 O O . LEU A 1 318 ? -31.056 -5.486 24.143 1.00 95.94 318 LEU A O 1
ATOM 2601 N N . TYR A 1 319 ? -31.914 -6.520 22.336 1.00 95.44 319 TYR A N 1
ATOM 2602 C CA . TYR A 1 319 ? -33.324 -6.249 22.583 1.00 95.44 319 TYR A CA 1
ATOM 2603 C C . TYR A 1 319 ? -34.119 -7.539 22.738 1.00 95.44 319 TYR A C 1
ATOM 2605 O O . TYR A 1 319 ? -33.725 -8.578 22.209 1.00 95.44 319 TYR A O 1
ATOM 2613 N N . ASP A 1 320 ? -35.259 -7.433 23.410 1.00 93.88 320 ASP A N 1
ATOM 2614 C CA . ASP A 1 320 ? -36.305 -8.454 23.433 1.00 93.88 320 ASP A CA 1
ATOM 2615 C C . ASP A 1 320 ? -37.481 -8.005 22.547 1.00 93.88 320 ASP A C 1
ATOM 2617 O O . ASP A 1 320 ? -38.135 -7.012 22.859 1.00 93.88 320 ASP A O 1
ATOM 2621 N N . ASP A 1 321 ? -37.702 -8.689 21.423 1.00 91.88 321 ASP A N 1
ATOM 2622 C CA . ASP A 1 321 ? -38.743 -8.406 20.425 1.00 91.88 321 ASP A CA 1
ATOM 2623 C C . ASP A 1 321 ? -40.130 -8.634 21.030 1.00 91.88 321 ASP A C 1
ATOM 2625 O O . ASP A 1 321 ? -40.538 -9.769 21.311 1.00 91.88 321 ASP A O 1
ATOM 2629 N N . ASN A 1 322 ? -40.847 -7.539 21.251 1.00 85.94 322 ASN A N 1
ATOM 2630 C CA . ASN A 1 322 ? -42.101 -7.529 21.981 1.00 85.94 322 ASN A CA 1
ATOM 2631 C C . ASN A 1 322 ? -43.156 -6.747 21.199 1.00 85.94 322 ASN A C 1
ATOM 2633 O O . ASN A 1 322 ? -42.879 -5.760 20.531 1.00 85.94 322 ASN A O 1
ATOM 2637 N N . PHE A 1 323 ? -44.417 -7.160 21.332 1.00 73.75 323 PHE A N 1
ATOM 2638 C CA . PHE A 1 323 ? -45.513 -6.683 20.480 1.00 73.75 323 PHE A CA 1
ATOM 2639 C C . PHE A 1 323 ? -45.707 -5.150 20.448 1.00 73.75 323 PHE A C 1
ATOM 2641 O O . PHE A 1 323 ? -46.158 -4.621 19.436 1.00 73.75 323 PHE A O 1
ATOM 2648 N N . MET A 1 324 ? -45.393 -4.430 21.535 1.00 72.12 324 MET A N 1
ATOM 2649 C CA . MET A 1 324 ? -45.605 -2.972 21.624 1.00 72.12 324 MET A CA 1
ATOM 2650 C C . MET A 1 324 ? -44.326 -2.133 21.688 1.00 72.12 324 MET A C 1
ATOM 2652 O O . MET A 1 324 ? -44.301 -1.018 21.172 1.00 72.12 324 MET A O 1
ATOM 2656 N N . ASN A 1 325 ? -43.288 -2.618 22.363 1.00 82.88 325 ASN A N 1
ATOM 2657 C CA . ASN A 1 325 ? -42.003 -1.939 22.471 1.00 82.88 325 ASN A CA 1
ATOM 2658 C C . ASN A 1 325 ? -40.941 -2.982 22.778 1.00 82.88 325 ASN A C 1
ATOM 2660 O O . ASN A 1 325 ? -41.173 -3.819 23.645 1.00 82.88 325 ASN A O 1
ATOM 2664 N N . ASP A 1 326 ? -39.786 -2.867 22.139 1.00 89.31 326 ASP A N 1
ATOM 2665 C CA . ASP A 1 326 ? -38.668 -3.776 22.338 1.00 89.31 326 ASP A CA 1
ATOM 2666 C C . ASP A 1 326 ? -37.797 -3.228 23.478 1.00 89.31 326 ASP A C 1
ATOM 2668 O O . ASP A 1 326 ? -37.027 -2.282 23.251 1.00 89.31 326 ASP A O 1
ATOM 2672 N N . PRO A 1 327 ? -37.906 -3.730 24.724 1.00 89.69 327 PRO A N 1
ATOM 2673 C CA . PRO A 1 327 ? -37.018 -3.298 25.784 1.00 89.69 327 PRO A CA 1
ATOM 2674 C C . PRO A 1 327 ? -35.580 -3.680 25.440 1.00 89.69 327 PRO A C 1
ATOM 2676 O O . PRO A 1 327 ? -35.278 -4.792 25.000 1.00 89.69 327 PRO A O 1
ATOM 2679 N N . ILE A 1 328 ? -34.676 -2.736 25.678 1.00 93.50 328 ILE A N 1
ATOM 2680 C CA . ILE A 1 328 ? -33.246 -2.998 25.617 1.00 93.50 328 ILE A CA 1
ATOM 2681 C C . ILE A 1 328 ? -32.840 -3.808 26.849 1.00 93.50 328 ILE A C 1
ATOM 2683 O O . ILE A 1 328 ? -33.094 -3.410 27.987 1.00 93.50 328 ILE A O 1
ATOM 2687 N N . LEU A 1 329 ? -32.228 -4.962 26.620 1.00 93.69 329 LEU A N 1
ATOM 2688 C CA . LEU A 1 329 ? -31.777 -5.867 27.671 1.00 93.69 329 LEU A CA 1
ATOM 2689 C C . LEU A 1 329 ? -30.382 -5.481 28.156 1.00 93.69 329 LEU A C 1
ATOM 2691 O O . LEU A 1 329 ? -30.129 -5.417 29.363 1.00 93.69 329 LEU A O 1
ATOM 2695 N N . CYS A 1 330 ? -29.472 -5.213 27.220 1.00 94.38 330 CYS A N 1
ATOM 2696 C CA . CYS A 1 330 ? -28.106 -4.823 27.529 1.00 94.38 330 CYS A CA 1
ATOM 2697 C C . CYS A 1 330 ? -27.391 -4.167 26.341 1.00 94.38 330 CYS A C 1
ATOM 2699 O O . CYS A 1 330 ? -27.790 -4.301 25.182 1.00 94.38 330 CYS A O 1
ATOM 2701 N N . THR A 1 331 ? -26.314 -3.450 26.646 1.00 96.50 331 THR A N 1
ATOM 2702 C CA . THR A 1 331 ? -25.439 -2.775 25.688 1.00 96.50 331 THR A CA 1
ATOM 2703 C C . THR A 1 331 ? -23.981 -3.103 25.952 1.00 96.50 331 THR A C 1
ATOM 2705 O O . THR A 1 331 ? -23.584 -3.290 27.103 1.00 96.50 331 THR A O 1
ATOM 2708 N N . GLY A 1 332 ? -23.174 -3.101 24.900 1.00 94.44 332 GLY A N 1
ATOM 2709 C CA . GLY A 1 332 ? -21.728 -3.260 24.982 1.00 94.44 332 GLY A CA 1
ATOM 2710 C C . GLY A 1 332 ? -21.047 -2.698 23.743 1.00 94.44 332 GLY A C 1
ATOM 2711 O O . GLY A 1 332 ? -21.705 -2.269 22.791 1.00 94.44 332 GLY A O 1
ATOM 2712 N N . PHE A 1 333 ? -19.719 -2.683 23.749 1.00 95.62 333 PHE A N 1
ATOM 2713 C CA . PHE A 1 333 ? -18.940 -2.283 22.586 1.00 95.62 333 PHE A CA 1
ATOM 2714 C C . PHE A 1 333 ? -17.645 -3.086 22.488 1.00 95.62 333 PHE A C 1
ATOM 2716 O O . PHE A 1 333 ? -17.121 -3.570 23.488 1.00 95.62 333 PHE A O 1
ATOM 2723 N N . LEU A 1 334 ? -17.122 -3.187 21.271 1.00 94.81 334 LEU A N 1
ATOM 2724 C CA . LEU A 1 334 ? -15.789 -3.697 20.981 1.00 94.81 334 LEU A CA 1
ATOM 2725 C C . LEU A 1 334 ? -14.973 -2.575 20.347 1.00 94.81 334 LEU A C 1
ATOM 2727 O O . LEU A 1 334 ? -15.385 -2.029 19.324 1.00 94.81 334 LEU A O 1
ATOM 2731 N N . ASN A 1 335 ? -13.827 -2.242 20.938 1.00 92.19 335 ASN A N 1
ATOM 2732 C CA . ASN A 1 335 ? -12.852 -1.384 20.276 1.00 92.19 335 ASN A CA 1
ATOM 2733 C C . ASN A 1 335 ? -12.115 -2.210 19.214 1.00 92.19 335 ASN A C 1
ATOM 2735 O O . ASN A 1 335 ? -11.551 -3.256 19.531 1.00 92.19 335 ASN A O 1
ATOM 2739 N N . VAL A 1 336 ? -12.167 -1.766 17.962 1.00 91.19 336 VAL A N 1
ATOM 2740 C CA . VAL A 1 336 ? -11.525 -2.425 16.815 1.00 91.19 336 VAL A CA 1
ATOM 2741 C C . VAL A 1 336 ? -10.364 -1.603 16.260 1.00 91.19 336 VAL A C 1
ATOM 2743 O O . VAL A 1 336 ? -9.865 -1.927 15.187 1.00 91.19 336 VAL A O 1
ATOM 2746 N N . ILE A 1 337 ? -9.928 -0.560 16.979 1.00 86.94 337 ILE A N 1
ATOM 2747 C CA . ILE A 1 337 ? -8.863 0.343 16.535 1.00 86.94 337 ILE A CA 1
ATOM 2748 C C . ILE A 1 337 ? -7.600 -0.424 16.130 1.00 86.94 337 ILE A C 1
ATOM 2750 O O . ILE A 1 337 ? -7.185 -0.297 14.986 1.00 86.94 337 ILE A O 1
ATOM 2754 N N . ASP A 1 338 ? -7.106 -1.335 16.975 1.00 82.62 338 ASP A N 1
ATOM 2755 C CA . ASP A 1 338 ? -5.893 -2.125 16.716 1.00 82.62 338 ASP A CA 1
ATOM 2756 C C . ASP A 1 338 ? -6.014 -3.018 15.477 1.00 82.62 338 ASP A C 1
ATOM 2758 O O . ASP A 1 338 ? -5.039 -3.267 14.775 1.00 82.62 338 ASP A O 1
ATOM 2762 N N . MET A 1 339 ? -7.224 -3.518 15.195 1.00 81.44 339 MET A N 1
ATOM 2763 C CA . MET A 1 339 ? -7.478 -4.369 14.027 1.00 81.44 339 MET A CA 1
ATOM 2764 C C . MET A 1 339 ? -7.435 -3.570 12.724 1.00 81.44 339 MET A C 1
ATOM 2766 O O . MET A 1 339 ? -7.096 -4.123 11.679 1.00 81.44 339 MET A O 1
ATOM 2770 N N . VAL A 1 340 ? -7.817 -2.293 12.786 1.00 85.38 340 VAL A N 1
ATOM 2771 C CA . VAL A 1 340 ? -7.898 -1.395 11.632 1.00 85.38 340 VAL A CA 1
ATOM 2772 C C . VAL A 1 340 ? -6.594 -0.614 11.442 1.00 85.38 340 VAL A C 1
ATOM 2774 O O . VAL A 1 340 ? -6.219 -0.352 10.302 1.00 85.38 340 VAL A O 1
ATOM 2777 N N . SER A 1 341 ? -5.877 -0.273 12.517 1.00 76.62 341 SER A N 1
ATOM 2778 C CA . SER A 1 341 ? -4.540 0.328 12.452 1.00 76.62 341 SER A CA 1
ATOM 2779 C C . SER A 1 341 ? -3.507 -0.718 12.045 1.00 76.62 341 SER A C 1
ATOM 2781 O O . SER A 1 341 ? -2.833 -0.560 11.034 1.00 76.62 341 SER A O 1
ATOM 2783 N N . CYS A 1 342 ? -3.429 -1.837 12.763 1.00 67.62 342 CYS A N 1
ATOM 2784 C CA . CYS A 1 342 ? -2.422 -2.870 12.564 1.00 67.62 342 CYS A CA 1
ATOM 2785 C C . CYS A 1 342 ? -3.070 -4.194 12.129 1.00 67.62 342 CYS A C 1
ATOM 2787 O O . CYS A 1 342 ? -3.205 -5.126 12.931 1.00 67.62 342 CYS A O 1
ATOM 2789 N N . PRO A 1 343 ? -3.499 -4.319 10.856 1.00 62.16 343 PRO A N 1
ATOM 2790 C CA . PRO A 1 343 ? -3.940 -5.601 10.334 1.00 62.16 343 PRO A CA 1
ATOM 2791 C C . PRO A 1 343 ? -2.755 -6.573 10.337 1.00 62.16 343 PRO A C 1
ATOM 2793 O O . PRO A 1 343 ? -1.849 -6.484 9.508 1.00 62.16 343 PRO A O 1
ATOM 2796 N N . TRP A 1 344 ? -2.755 -7.485 11.308 1.00 49.69 344 TRP A N 1
ATOM 2797 C CA . TRP A 1 344 ? -1.810 -8.596 11.407 1.00 49.69 344 TRP A CA 1
ATOM 2798 C C . TRP A 1 344 ? -1.818 -9.418 10.100 1.00 49.69 344 TRP A C 1
ATOM 2800 O O . TRP A 1 344 ? -2.857 -9.574 9.457 1.00 49.69 344 TRP A O 1
ATOM 2810 N N . TRP A 1 345 ? -0.640 -9.880 9.672 1.00 42.91 345 TRP A N 1
ATOM 2811 C CA . TRP A 1 345 ? -0.383 -10.388 8.318 1.00 42.91 345 TRP A CA 1
ATOM 2812 C C . TRP A 1 345 ? -0.995 -11.780 8.026 1.00 42.91 345 TRP A C 1
ATOM 2814 O O . TRP A 1 345 ? -1.006 -12.662 8.872 1.00 42.91 345 TRP A O 1
ATOM 2824 N N . PHE A 1 346 ? -1.454 -11.940 6.777 1.00 38.62 346 PHE A N 1
ATOM 2825 C CA . PHE A 1 346 ? -1.829 -13.127 5.979 1.00 38.62 346 PHE A CA 1
ATOM 2826 C C . PHE A 1 346 ? -2.246 -14.449 6.659 1.00 38.62 346 PHE A C 1
ATOM 2828 O O . PHE A 1 346 ? -1.415 -15.295 6.971 1.00 38.62 346 PHE A O 1
ATOM 2835 N N . GLY A 1 347 ? -3.558 -14.734 6.641 1.00 48.69 347 GLY A N 1
ATOM 2836 C CA . GLY A 1 347 ? -4.112 -16.075 6.898 1.00 48.69 347 GLY A CA 1
ATOM 2837 C C . GLY A 1 347 ? -4.748 -16.280 8.272 1.00 48.69 347 GLY A C 1
ATOM 2838 O O . GLY A 1 347 ? -5.184 -17.394 8.551 1.00 48.69 347 GLY A O 1
ATOM 2839 N N . ASP A 1 348 ? -4.838 -15.231 9.089 1.00 60.38 348 ASP A N 1
ATOM 2840 C CA . ASP A 1 348 ? -5.532 -15.269 10.377 1.00 60.38 348 ASP A CA 1
ATOM 2841 C C . ASP A 1 348 ? -7.016 -15.636 10.195 1.00 60.38 348 ASP A C 1
ATOM 2843 O O . ASP A 1 348 ? -7.754 -15.001 9.437 1.00 60.38 348 ASP A O 1
ATOM 2847 N N . GLU A 1 349 ? -7.472 -16.652 10.927 1.00 72.50 349 GLU A N 1
ATOM 2848 C CA . GLU A 1 349 ? -8.898 -16.942 11.056 1.00 72.50 349 GLU A CA 1
ATOM 2849 C C . GLU A 1 349 ? -9.635 -15.779 11.751 1.00 72.50 349 GLU A C 1
ATOM 2851 O O . GLU A 1 349 ? -9.034 -15.045 12.547 1.00 72.50 349 GLU A O 1
ATOM 2856 N N . PRO A 1 350 ? -10.953 -15.609 11.513 1.00 84.69 350 PRO A N 1
ATOM 2857 C CA . PRO A 1 350 ? -11.747 -14.604 12.209 1.00 84.69 350 PRO A CA 1
ATOM 2858 C C . PRO A 1 350 ? -11.564 -14.689 13.728 1.00 84.69 350 PRO A C 1
ATOM 2860 O O . PRO A 1 350 ? -11.837 -15.719 14.348 1.00 84.69 350 PRO A O 1
ATOM 2863 N N . LYS A 1 351 ? -11.132 -13.584 14.339 1.00 86.06 351 LYS A N 1
ATOM 2864 C CA . LYS A 1 351 ? -10.768 -13.537 15.755 1.00 86.06 351 LYS A CA 1
ATOM 2865 C C . LYS A 1 351 ? -12.021 -13.574 16.617 1.00 86.06 351 LYS A C 1
ATOM 2867 O O . LYS A 1 351 ? -12.848 -12.663 16.562 1.00 86.06 351 LYS A O 1
ATOM 2872 N N . GLU A 1 352 ? -12.149 -14.610 17.439 1.00 93.62 352 GLU A N 1
ATOM 2873 C CA . GLU A 1 352 ? -13.213 -14.694 18.439 1.00 93.62 352 GLU A CA 1
ATOM 2874 C C . GLU A 1 352 ? -13.002 -13.651 19.546 1.00 93.62 352 GLU A C 1
ATOM 2876 O O . GLU A 1 352 ? -11.886 -13.413 20.023 1.00 93.62 352 GLU A O 1
ATOM 2881 N N . ARG A 1 353 ? -14.087 -12.977 19.927 1.00 94.06 353 ARG A N 1
ATOM 2882 C CA . ARG A 1 353 ? -14.138 -11.989 21.004 1.00 94.06 353 ARG A CA 1
ATOM 2883 C C . ARG A 1 353 ? -15.381 -12.226 21.837 1.00 94.06 353 ARG A C 1
ATOM 2885 O O . ARG A 1 353 ? -16.474 -12.382 21.295 1.00 94.06 353 ARG A O 1
ATOM 2892 N N . GLU A 1 354 ? -15.201 -12.203 23.148 1.00 97.25 354 GLU A N 1
ATOM 2893 C CA . GLU A 1 354 ? -16.292 -12.169 24.109 1.00 97.25 354 GLU A CA 1
ATOM 2894 C C . GLU A 1 354 ? -16.387 -10.767 24.710 1.00 97.25 354 GLU A C 1
ATOM 2896 O O . GLU A 1 354 ? -15.388 -10.194 25.142 1.00 97.25 354 GLU A O 1
ATOM 2901 N N . ILE A 1 355 ? -17.586 -10.191 24.690 1.00 97.00 355 ILE A N 1
ATOM 2902 C CA . ILE A 1 355 ? -17.852 -8.820 25.118 1.00 97.00 355 ILE A CA 1
ATOM 2903 C C . ILE A 1 355 ? -18.836 -8.879 26.279 1.00 97.00 355 ILE A C 1
ATOM 2905 O O . ILE A 1 355 ? -19.955 -9.370 26.133 1.00 97.00 355 ILE A O 1
ATOM 2909 N N . GLN A 1 356 ? -18.422 -8.362 27.433 1.00 97.38 356 GLN A N 1
ATOM 2910 C CA . GLN A 1 356 ? -19.305 -8.184 28.581 1.00 97.38 356 GLN A CA 1
ATOM 2911 C C . GLN A 1 356 ? -20.363 -7.122 28.263 1.00 97.38 356 GLN A C 1
ATOM 2913 O O . GLN A 1 356 ? -20.032 -6.015 27.838 1.00 97.38 356 GLN A O 1
ATOM 2918 N N . MET A 1 357 ? -21.629 -7.444 28.523 1.00 97.00 357 MET A N 1
ATOM 2919 C CA . MET A 1 357 ? -22.753 -6.537 28.307 1.00 97.00 357 MET A CA 1
ATOM 2920 C C . MET A 1 357 ? -23.272 -5.979 29.634 1.00 97.00 357 MET A C 1
ATOM 2922 O O . MET A 1 357 ? -23.186 -6.635 30.679 1.00 97.00 357 MET A O 1
ATOM 2926 N N . TYR A 1 358 ? -23.837 -4.774 29.581 1.00 95.44 358 TYR A N 1
ATOM 2927 C CA . TYR A 1 358 ? -24.306 -4.013 30.740 1.00 95.44 358 TYR A CA 1
ATOM 2928 C C . TYR A 1 358 ? -25.730 -3.512 30.527 1.00 95.44 358 TYR A C 1
ATOM 2930 O O . TYR A 1 358 ? -26.109 -3.199 29.397 1.00 95.44 358 TYR A O 1
ATOM 2938 N N . LYS A 1 359 ? -26.531 -3.398 31.588 1.00 89.25 359 LYS A N 1
ATOM 2939 C CA . LYS A 1 359 ? -27.847 -2.753 31.481 1.00 89.25 359 LYS A CA 1
ATOM 2940 C C . LYS A 1 359 ? -27.672 -1.285 31.098 1.00 89.25 359 LYS A C 1
ATOM 2942 O O . LYS A 1 359 ? -26.774 -0.609 31.608 1.00 89.25 359 LYS A O 1
ATOM 2947 N N . LEU A 1 360 ? -28.545 -0.796 30.218 1.00 88.62 360 LEU A N 1
ATOM 2948 C CA . LEU A 1 360 ? -28.451 0.551 29.659 1.00 88.62 360 LEU A CA 1
ATOM 2949 C C . LEU A 1 360 ? -28.342 1.613 30.768 1.00 88.62 360 LEU A C 1
ATOM 2951 O O . LEU A 1 360 ? -29.186 1.675 31.658 1.00 88.62 360 LEU A O 1
ATOM 2955 N N . GLY A 1 361 ? -27.315 2.462 30.683 1.00 83.00 361 GLY A N 1
ATOM 2956 C CA . GLY A 1 361 ? -27.098 3.569 31.621 1.00 83.00 361 GLY A CA 1
ATOM 2957 C C . GLY A 1 361 ? -26.540 3.163 32.989 1.00 83.00 361 GLY A C 1
ATOM 2958 O O . GLY A 1 361 ? -26.500 3.998 33.888 1.00 83.00 361 GLY A O 1
ATOM 2959 N N . THR A 1 362 ? -26.107 1.911 33.164 1.00 88.75 362 THR A N 1
ATOM 2960 C CA . THR A 1 362 ? -25.579 1.397 34.437 1.00 88.75 362 THR A CA 1
ATOM 2961 C C . THR A 1 362 ? -24.263 0.638 34.244 1.00 88.75 362 THR A C 1
ATOM 2963 O O . THR A 1 362 ? -23.879 0.307 33.124 1.00 88.75 362 THR A O 1
ATOM 2966 N N . THR A 1 363 ? -23.594 0.308 35.349 1.00 89.12 363 THR A N 1
ATOM 2967 C CA . THR A 1 363 ? -22.452 -0.623 35.391 1.00 89.12 363 THR A CA 1
ATOM 2968 C C . THR A 1 363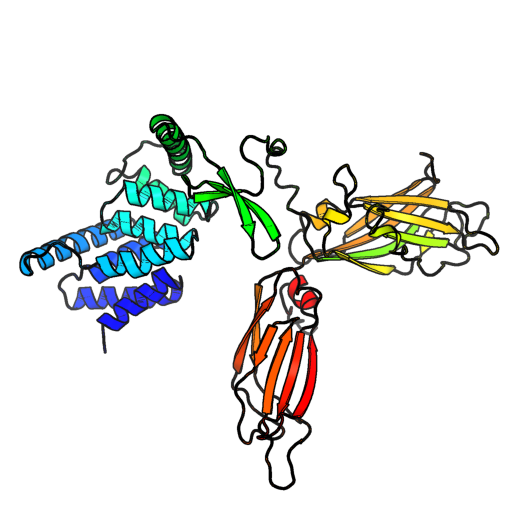 ? -22.866 -2.054 35.755 1.00 89.12 363 THR A C 1
ATOM 2970 O O . THR A 1 363 ? -22.008 -2.922 35.927 1.00 89.12 363 THR A O 1
ATOM 2973 N N . GLU A 1 364 ? -24.171 -2.331 35.864 1.00 91.06 364 GLU A N 1
ATOM 2974 C CA . GLU A 1 364 ? -24.684 -3.663 36.178 1.00 91.06 364 GLU A CA 1
ATOM 2975 C C . GLU A 1 364 ? -24.554 -4.579 34.956 1.00 91.06 364 GLU A C 1
ATOM 2977 O O . GLU A 1 364 ? -25.075 -4.284 33.878 1.00 91.06 364 GLU A O 1
ATOM 2982 N N . LYS A 1 365 ? -23.854 -5.703 35.122 1.00 95.19 365 LYS A N 1
ATOM 2983 C CA . LYS A 1 365 ? -23.655 -6.709 34.074 1.00 95.19 365 LYS A CA 1
ATOM 2984 C C . LYS A 1 365 ? -24.967 -7.429 33.743 1.00 95.19 365 LYS A C 1
ATOM 2986 O O . LYS A 1 365 ? -25.732 -7.756 34.645 1.00 95.19 365 LYS A O 1
ATOM 2991 N N . ASN A 1 366 ? -25.198 -7.725 32.466 1.00 95.75 366 ASN A N 1
ATOM 2992 C CA . ASN A 1 366 ? -26.330 -8.542 32.016 1.00 95.75 366 ASN A CA 1
ATOM 2993 C C . ASN A 1 366 ? -25.936 -9.400 30.801 1.00 95.75 366 ASN A C 1
ATOM 2995 O O . ASN A 1 366 ? -26.265 -9.076 29.657 1.00 95.75 366 ASN A O 1
ATOM 2999 N N . GLY A 1 367 ? -25.190 -10.471 31.081 1.00 96.00 367 GLY A N 1
ATOM 3000 C CA . GLY A 1 367 ? -24.688 -11.424 30.093 1.00 96.00 367 GLY A CA 1
ATOM 3001 C C . GLY A 1 367 ? -23.479 -10.948 29.284 1.00 96.00 367 GLY A C 1
ATOM 3002 O O . GLY A 1 367 ? -22.955 -9.849 29.482 1.00 96.00 367 GLY A O 1
ATOM 3003 N N . SER A 1 368 ? -23.026 -11.790 28.364 1.00 97.69 368 SER A N 1
ATOM 3004 C CA . SER A 1 368 ? -21.964 -11.502 27.397 1.00 97.69 368 SER A CA 1
ATOM 3005 C C . SER A 1 368 ? -22.416 -11.844 25.977 1.00 97.69 368 SER A C 1
ATOM 3007 O O . SER A 1 368 ? -23.433 -12.511 25.769 1.00 97.69 368 SER A O 1
ATOM 3009 N N . ILE A 1 369 ? -21.677 -11.369 24.977 1.00 97.56 369 ILE A N 1
ATOM 3010 C CA . ILE A 1 369 ? -21.847 -11.794 23.586 1.00 97.56 369 ILE A CA 1
ATOM 3011 C C . ILE A 1 369 ? -20.531 -12.301 23.016 1.00 97.56 369 ILE A C 1
ATOM 3013 O O . ILE A 1 369 ? -19.471 -11.744 23.284 1.00 97.56 369 ILE A O 1
ATOM 3017 N N . LYS A 1 370 ? -20.617 -13.337 22.186 1.00 98.12 370 LYS A N 1
ATOM 3018 C CA . LYS A 1 370 ? -19.513 -13.884 21.403 1.00 98.12 370 LYS A CA 1
ATOM 3019 C C . LYS A 1 370 ? -19.667 -13.461 19.952 1.00 98.12 370 LYS A C 1
ATOM 3021 O O . LYS A 1 370 ? -20.722 -13.655 19.338 1.00 98.12 370 LYS A O 1
ATOM 3026 N N . VAL A 1 371 ? -18.603 -12.892 19.402 1.00 97.50 371 VAL A N 1
ATOM 3027 C CA . VAL A 1 371 ? -18.515 -12.458 18.006 1.00 97.50 371 VAL A CA 1
ATOM 3028 C C . VAL A 1 371 ? -17.209 -12.947 17.392 1.00 97.50 371 VAL A C 1
ATOM 3030 O O . VAL A 1 371 ? -16.227 -13.143 18.103 1.00 97.50 371 VAL A O 1
ATOM 3033 N N . LYS A 1 372 ? -17.180 -13.120 16.070 1.00 95.75 372 LYS A N 1
ATOM 3034 C CA . LYS A 1 372 ? -15.925 -13.229 15.312 1.00 95.75 372 LYS A CA 1
ATOM 3035 C C . LYS A 1 372 ? -15.705 -11.949 14.534 1.00 95.75 372 LYS A C 1
ATOM 3037 O O . LYS A 1 372 ? -16.650 -11.455 13.920 1.00 95.75 372 LYS A O 1
ATOM 3042 N N . VAL A 1 373 ? -14.487 -11.430 14.548 1.00 92.44 373 VAL A N 1
ATOM 3043 C CA . VAL A 1 373 ? -14.141 -10.194 13.846 1.00 92.44 373 VAL A CA 1
ATOM 3044 C C . VAL A 1 373 ? -12.952 -10.436 12.935 1.00 92.44 373 VAL A C 1
ATOM 30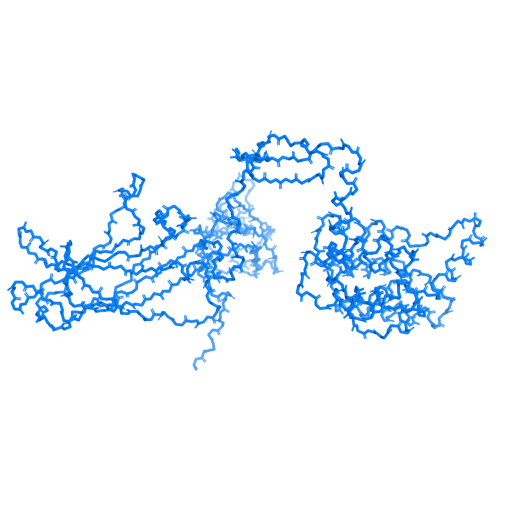46 O O . VAL A 1 373 ? -11.956 -11.032 13.336 1.00 92.44 373 VAL A O 1
ATOM 3049 N N . GLU A 1 374 ? -13.072 -9.968 11.703 1.00 88.38 374 GLU A N 1
ATOM 3050 C CA . GLU A 1 374 ? -12.010 -9.975 10.702 1.00 88.38 374 GLU A CA 1
ATOM 3051 C C . GLU A 1 374 ? -11.995 -8.616 9.993 1.00 88.38 374 GLU A C 1
ATOM 3053 O O . GLU A 1 374 ? -13.041 -7.985 9.811 1.00 88.38 374 GLU A O 1
ATOM 3058 N N . PHE A 1 375 ? -10.808 -8.148 9.619 1.00 87.31 375 PHE A N 1
ATOM 3059 C CA . PHE A 1 375 ? -10.635 -6.905 8.879 1.00 87.31 375 PHE A CA 1
ATOM 3060 C C . PHE A 1 375 ? -9.784 -7.168 7.643 1.00 87.31 375 PHE A C 1
ATOM 3062 O O . PHE A 1 375 ? -8.669 -7.675 7.736 1.00 87.31 375 PHE A O 1
ATOM 3069 N N . TRP A 1 376 ? -10.338 -6.850 6.479 1.00 85.31 376 TRP A N 1
ATOM 3070 C CA . TRP A 1 376 ? -9.672 -6.992 5.193 1.00 85.31 376 TRP A CA 1
ATOM 3071 C C . TRP A 1 376 ? -9.216 -5.608 4.747 1.00 85.31 376 TRP A C 1
ATOM 3073 O O . TRP A 1 376 ? -10.040 -4.723 4.524 1.00 85.31 376 TRP A O 1
ATOM 3083 N N . ARG A 1 377 ? -7.905 -5.403 4.644 1.00 83.06 377 ARG A N 1
ATOM 3084 C CA . ARG A 1 377 ? -7.318 -4.111 4.276 1.00 83.06 377 ARG A CA 1
ATOM 3085 C C . ARG A 1 377 ? -7.451 -3.852 2.772 1.00 83.06 377 ARG A C 1
ATOM 3087 O O . ARG A 1 377 ? -7.145 -4.726 1.964 1.00 83.06 377 ARG A O 1
ATOM 3094 N N . ALA A 1 378 ? -7.852 -2.637 2.404 1.00 83.25 378 ALA A N 1
ATOM 3095 C CA . ALA A 1 378 ? -7.763 -2.141 1.036 1.00 83.25 378 ALA A CA 1
ATOM 3096 C C . ALA A 1 378 ? -6.294 -1.917 0.653 1.00 83.25 378 ALA A C 1
ATOM 3098 O O . ALA A 1 378 ? -5.528 -1.322 1.415 1.00 83.25 378 ALA A O 1
ATOM 3099 N N . GLN A 1 379 ? -5.914 -2.400 -0.526 1.00 77.88 379 GLN A N 1
ATOM 3100 C CA . GLN A 1 379 ? -4.573 -2.242 -1.081 1.00 77.88 379 GLN A CA 1
ATOM 3101 C C . GLN A 1 379 ? -4.622 -1.296 -2.279 1.00 77.88 379 GLN A C 1
ATOM 3103 O O . GLN A 1 379 ? -5.652 -1.180 -2.944 1.00 77.88 379 GLN A O 1
ATOM 3108 N N . ILE A 1 380 ? -3.496 -0.639 -2.540 1.00 77.19 380 ILE A N 1
ATOM 3109 C CA . ILE A 1 380 ? -3.255 0.125 -3.765 1.00 77.19 380 ILE A CA 1
ATOM 3110 C C . ILE A 1 380 ? -2.172 -0.576 -4.574 1.00 77.19 380 ILE A C 1
ATOM 3112 O O . ILE A 1 380 ? -1.353 -1.303 -4.010 1.00 77.19 380 ILE A O 1
ATOM 3116 N N . GLY A 1 381 ? -2.144 -0.359 -5.883 1.00 77.50 381 GLY A N 1
ATOM 3117 C CA . GLY A 1 381 ? -1.078 -0.909 -6.714 1.00 77.50 381 GLY A CA 1
ATOM 3118 C C . GLY A 1 381 ? -1.441 -1.018 -8.183 1.00 77.50 381 GLY A C 1
ATOM 3119 O O . GLY A 1 381 ? -2.463 -0.510 -8.629 1.00 77.50 381 GLY A O 1
ATOM 3120 N N . CYS A 1 382 ? -0.587 -1.692 -8.947 1.00 81.44 382 CYS A N 1
ATOM 3121 C CA . CYS A 1 382 ? -0.818 -1.949 -10.363 1.00 81.44 382 CYS A CA 1
ATOM 3122 C C . CYS A 1 382 ? -1.488 -3.316 -10.552 1.00 81.44 382 CYS A C 1
ATOM 3124 O O . CYS A 1 382 ? -0.924 -4.352 -10.198 1.00 81.44 382 CYS A O 1
ATOM 3126 N N . LEU A 1 383 ? -2.692 -3.323 -11.122 1.00 84.62 383 LEU A N 1
ATOM 3127 C CA . LEU A 1 383 ? -3.354 -4.526 -11.600 1.00 84.62 383 LEU A CA 1
ATOM 3128 C C . LEU A 1 383 ? -2.814 -4.878 -12.988 1.00 84.62 383 LEU A C 1
ATOM 3130 O O . LEU A 1 383 ? -2.967 -4.104 -13.931 1.00 84.62 383 LEU A O 1
ATOM 3134 N N . ARG A 1 384 ? -2.258 -6.085 -13.118 1.00 87.19 384 ARG A N 1
ATOM 3135 C CA . ARG A 1 384 ? -1.870 -6.680 -14.399 1.00 87.19 384 ARG A CA 1
ATOM 3136 C C . ARG A 1 384 ? -2.845 -7.782 -14.791 1.00 87.19 384 ARG A C 1
ATOM 3138 O O . ARG A 1 384 ? -2.956 -8.783 -14.084 1.00 87.19 384 ARG A O 1
ATOM 3145 N N . VAL A 1 385 ? -3.507 -7.625 -15.933 1.00 89.06 385 VAL A N 1
ATOM 3146 C CA . VAL A 1 385 ? -4.374 -8.649 -16.531 1.00 89.06 385 VAL A CA 1
ATOM 3147 C C . VAL A 1 385 ? -3.717 -9.170 -17.800 1.00 89.06 385 VAL A C 1
ATOM 3149 O O . VAL A 1 385 ? -3.368 -8.389 -18.676 1.00 89.06 385 VAL A O 1
ATOM 3152 N N . ILE A 1 386 ? -3.557 -10.489 -17.892 1.00 92.19 386 ILE A N 1
ATOM 3153 C CA . ILE A 1 386 ? -2.959 -11.166 -19.046 1.00 92.19 386 ILE A CA 1
ATOM 3154 C C . ILE A 1 386 ? -4.084 -11.823 -19.843 1.00 92.19 386 ILE A C 1
ATOM 3156 O O . ILE A 1 386 ? -4.791 -12.689 -19.324 1.00 92.19 386 ILE A O 1
ATOM 3160 N N . LEU A 1 387 ? -4.266 -11.395 -21.088 1.00 94.62 387 LEU A N 1
ATOM 3161 C CA . LEU A 1 387 ? -5.326 -11.865 -21.970 1.00 94.62 387 LEU A CA 1
ATOM 3162 C C . LEU A 1 387 ? -4.837 -13.065 -22.788 1.00 94.62 387 LEU A C 1
ATOM 3164 O O . LEU A 1 387 ? -4.050 -12.915 -23.716 1.00 94.62 387 LEU A O 1
ATOM 3168 N N . ASP A 1 388 ? -5.311 -14.266 -22.460 1.00 94.88 388 ASP A N 1
ATOM 3169 C CA . ASP A 1 388 ? -4.987 -15.487 -23.214 1.00 94.88 388 ASP A CA 1
ATOM 3170 C C . ASP A 1 388 ? -5.849 -15.607 -24.486 1.00 94.88 388 ASP A C 1
ATOM 3172 O O . ASP A 1 388 ? -5.399 -15.346 -25.605 1.00 94.88 388 ASP A O 1
ATOM 3176 N N . GLN A 1 389 ? -7.123 -15.967 -24.315 1.00 94.81 389 GLN A N 1
ATOM 3177 C CA . GLN A 1 389 ? -8.082 -16.177 -25.401 1.00 94.81 389 GLN A CA 1
ATOM 3178 C C . GLN A 1 389 ? -9.520 -16.014 -24.894 1.00 94.81 389 GLN A C 1
ATOM 3180 O O . GLN A 1 389 ? -9.786 -16.192 -23.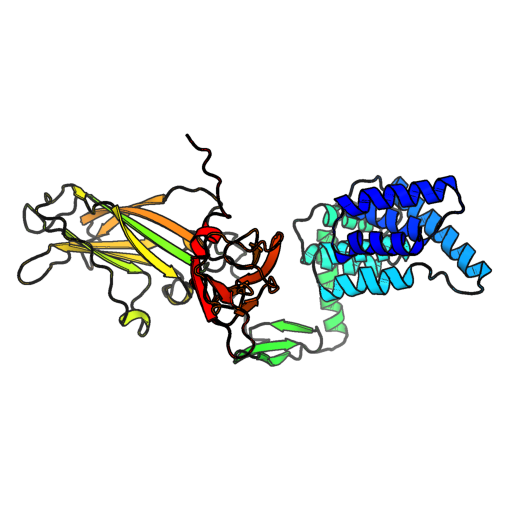702 1.00 94.81 389 GLN A O 1
ATOM 3185 N N . ALA A 1 390 ? -10.453 -15.754 -25.805 1.00 94.12 390 ALA A N 1
ATOM 3186 C CA . ALA A 1 390 ? -11.879 -15.961 -25.571 1.00 94.12 390 ALA A CA 1
ATOM 3187 C C . ALA A 1 390 ? -12.367 -17.160 -26.388 1.00 94.12 390 ALA A C 1
ATOM 3189 O O . ALA A 1 390 ? -11.706 -17.590 -27.332 1.00 94.12 390 ALA A O 1
ATOM 3190 N N . ARG A 1 391 ? -13.500 -17.741 -25.988 1.00 94.19 391 ARG A N 1
ATOM 3191 C CA . ARG A 1 391 ? -14.078 -18.903 -26.665 1.00 94.19 391 ARG A CA 1
ATOM 3192 C C . ARG A 1 391 ? -15.586 -18.806 -26.739 1.00 94.19 391 ARG A C 1
ATOM 3194 O O . ARG A 1 391 ? -16.207 -18.349 -25.779 1.00 94.19 391 ARG A O 1
ATOM 3201 N N . ASN A 1 392 ? -16.147 -19.323 -27.826 1.00 93.94 392 ASN A N 1
ATOM 3202 C CA . ASN A 1 392 ? -17.582 -19.462 -28.037 1.00 93.94 392 ASN A CA 1
ATOM 3203 C C . ASN A 1 392 ? -18.352 -18.141 -27.820 1.00 93.94 392 ASN A C 1
ATOM 3205 O O . ASN A 1 392 ? -19.409 -18.115 -27.185 1.00 93.94 392 ASN A O 1
ATOM 3209 N N . LEU A 1 393 ? -17.774 -17.030 -28.290 1.00 92.38 393 LEU A N 1
ATOM 3210 C CA . LEU A 1 393 ? -18.399 -15.712 -28.252 1.00 92.38 393 LEU A CA 1
ATOM 3211 C C . LEU A 1 393 ? -19.642 -15.681 -29.151 1.00 92.38 393 LEU A C 1
ATOM 3213 O O . LEU A 1 393 ? -19.704 -16.362 -30.173 1.00 92.38 393 LEU A O 1
ATOM 3217 N N . ALA A 1 394 ? -20.627 -14.858 -28.791 1.00 88.56 394 ALA A N 1
ATOM 3218 C CA . ALA A 1 394 ? -21.735 -14.570 -29.694 1.00 88.56 394 ALA A CA 1
ATOM 3219 C C . ALA A 1 394 ? -21.193 -13.878 -30.953 1.00 88.56 394 ALA A C 1
ATOM 3221 O O . ALA A 1 394 ? -20.358 -12.989 -30.831 1.00 88.56 394 ALA A O 1
ATOM 3222 N N . ASN A 1 395 ? -21.668 -14.277 -32.135 1.00 84.25 395 ASN A N 1
ATOM 3223 C CA . ASN A 1 395 ? -21.313 -13.596 -33.376 1.00 84.25 395 ASN A CA 1
ATOM 3224 C C . ASN A 1 395 ? -22.168 -12.330 -33.521 1.00 84.25 395 ASN A C 1
ATOM 3226 O O . ASN A 1 395 ? -23.400 -12.431 -33.566 1.00 84.25 395 ASN A O 1
ATOM 3230 N N . LYS A 1 396 ? -21.519 -11.166 -33.538 1.00 79.56 396 LYS A N 1
ATOM 3231 C CA . LYS A 1 396 ? -22.164 -9.864 -33.756 1.00 79.56 396 LYS A CA 1
ATOM 3232 C C . LYS A 1 396 ? -22.026 -9.344 -35.190 1.00 79.56 396 LYS A C 1
ATOM 3234 O O . LYS A 1 396 ? -22.833 -8.507 -35.581 1.00 79.56 396 LYS A O 1
ATOM 3239 N N . GLY A 1 397 ? -21.140 -9.937 -35.989 1.00 66.69 397 GLY A N 1
ATOM 3240 C CA . GLY A 1 397 ? -20.928 -9.574 -37.387 1.00 66.69 397 GLY A CA 1
ATOM 3241 C C . GLY A 1 397 ? -22.116 -9.877 -38.312 1.00 66.69 397 GLY A C 1
ATOM 3242 O O . GLY A 1 397 ? -22.959 -10.748 -38.061 1.00 66.69 397 GLY A O 1
ATOM 3243 N N . GLY A 1 398 ? -22.171 -9.149 -39.431 1.00 65.94 398 GLY A N 1
ATOM 3244 C CA . GLY A 1 398 ? -23.120 -9.379 -40.522 1.00 65.94 398 GLY A CA 1
ATOM 3245 C C . GLY A 1 398 ? -22.810 -10.633 -41.356 1.00 65.94 398 GLY A C 1
ATOM 3246 O O . GLY A 1 398 ? -21.801 -11.303 -41.182 1.00 65.94 398 GLY A O 1
ATOM 3247 N N . MET A 1 399 ? -23.665 -10.952 -42.337 1.00 62.28 399 MET A N 1
ATOM 3248 C CA . MET A 1 399 ? -23.555 -12.175 -43.164 1.00 62.28 399 MET A CA 1
ATOM 3249 C C . MET A 1 399 ? -22.233 -12.300 -43.958 1.00 62.28 399 MET A C 1
ATOM 3251 O O . MET A 1 399 ? -21.898 -13.390 -44.419 1.00 62.28 399 MET A O 1
ATOM 3255 N N . THR A 1 400 ? -21.495 -11.202 -44.131 1.00 67.94 400 THR A N 1
ATOM 3256 C CA . THR A 1 400 ? -20.213 -11.133 -44.853 1.00 67.94 400 THR A CA 1
ATOM 3257 C C . THR A 1 400 ? -19.060 -10.620 -43.994 1.00 67.94 400 THR A C 1
ATOM 3259 O O . THR A 1 400 ? -17.975 -10.420 -44.531 1.00 67.94 400 THR A O 1
ATOM 3262 N N . ASP A 1 401 ? -19.297 -10.378 -42.705 1.00 74.62 401 ASP A N 1
ATOM 3263 C CA . ASP A 1 401 ? -18.338 -9.741 -41.812 1.00 74.62 401 ASP A CA 1
ATOM 3264 C C . ASP A 1 401 ? -17.905 -10.709 -40.714 1.00 74.62 401 ASP A C 1
ATOM 3266 O O . ASP A 1 401 ? -18.734 -11.396 -40.110 1.00 74.62 401 ASP A O 1
ATOM 3270 N N . THR A 1 402 ? -16.599 -10.816 -40.500 1.00 82.06 402 THR A N 1
ATOM 3271 C CA . THR A 1 402 ? -16.052 -11.667 -39.443 1.00 82.06 402 THR A CA 1
ATOM 3272 C C . THR A 1 402 ? -15.650 -10.757 -38.308 1.00 82.06 402 THR A C 1
ATOM 3274 O O . THR A 1 402 ? -14.698 -10.011 -38.476 1.00 82.06 402 THR A O 1
ATOM 3277 N N . GLN A 1 403 ? -16.338 -10.873 -37.169 1.00 89.38 403 GLN A N 1
ATOM 3278 C CA . GLN A 1 403 ? -16.091 -10.007 -36.018 1.00 89.38 403 GLN A CA 1
ATOM 3279 C C . GLN A 1 403 ? -14.599 -9.886 -35.666 1.00 89.38 403 GLN A C 1
ATOM 3281 O O . GLN A 1 403 ? -13.847 -10.877 -35.708 1.00 89.38 403 GLN A O 1
ATOM 3286 N N . ASP A 1 404 ? -14.229 -8.674 -35.268 1.00 91.81 404 ASP A N 1
ATOM 3287 C CA . ASP A 1 404 ? -12.901 -8.159 -34.957 1.00 91.81 404 ASP A CA 1
ATOM 3288 C C . ASP A 1 404 ? -12.789 -7.900 -33.439 1.00 91.81 404 ASP A C 1
ATOM 3290 O O . ASP A 1 404 ? -12.809 -6.762 -32.967 1.00 91.81 404 ASP A O 1
ATOM 3294 N N . PRO A 1 405 ? -12.710 -8.953 -32.607 1.00 94.69 405 PRO A N 1
ATOM 3295 C CA . PRO A 1 405 ? -12.850 -8.814 -31.169 1.00 94.69 405 PRO A CA 1
ATOM 3296 C C . PRO A 1 405 ? -11.648 -8.132 -30.501 1.00 94.69 405 PRO A C 1
ATOM 3298 O O . PRO A 1 405 ? -10.487 -8.462 -30.765 1.00 94.69 405 PRO A O 1
ATOM 3301 N N . TYR A 1 406 ? -11.928 -7.277 -29.518 1.00 96.06 406 TYR A N 1
ATOM 3302 C CA . TYR A 1 406 ? -10.947 -6.725 -28.580 1.00 96.06 406 TYR A CA 1
ATOM 3303 C C . TYR A 1 406 ? -11.472 -6.737 -27.138 1.00 96.06 406 TYR A C 1
ATOM 3305 O O . TYR A 1 406 ? -12.675 -6.679 -26.885 1.00 96.06 406 TYR A O 1
ATOM 3313 N N . CYS A 1 407 ? -10.565 -6.775 -26.163 1.00 97.25 407 CYS A N 1
ATOM 3314 C CA . CYS A 1 407 ? -10.892 -6.679 -24.744 1.00 97.25 407 CYS A CA 1
ATOM 3315 C C . CYS A 1 407 ? -10.777 -5.234 -24.243 1.00 97.25 407 CYS A C 1
ATOM 3317 O O . CYS A 1 407 ? -9.834 -4.515 -24.570 1.00 97.25 407 CYS A O 1
ATOM 3319 N N . LYS A 1 408 ? -11.686 -4.822 -23.364 1.00 96.56 408 LYS A N 1
ATOM 3320 C CA . LYS A 1 408 ? -11.646 -3.538 -22.661 1.00 96.56 408 LYS A CA 1
ATOM 3321 C C . LYS A 1 408 ? -11.909 -3.739 -21.181 1.00 96.56 408 LYS A C 1
ATOM 3323 O O . LYS A 1 408 ? -12.911 -4.347 -20.804 1.00 96.56 408 LYS A O 1
ATOM 3328 N N . MET A 1 409 ? -11.033 -3.190 -20.349 1.00 95.44 409 MET A N 1
ATOM 3329 C CA . MET A 1 409 ? -11.220 -3.114 -18.906 1.00 95.44 409 MET A CA 1
ATOM 3330 C C . MET A 1 409 ? -11.558 -1.688 -18.468 1.00 95.44 409 MET A C 1
ATOM 3332 O O . MET A 1 409 ? -11.011 -0.728 -19.013 1.00 95.44 409 MET A O 1
ATOM 3336 N N . VAL A 1 410 ? -12.442 -1.547 -17.483 1.00 95.25 410 VAL A N 1
ATOM 3337 C CA . VAL A 1 410 ? -12.860 -0.259 -16.913 1.00 95.25 410 VAL A CA 1
ATOM 3338 C C . VAL A 1 410 ? -12.911 -0.357 -15.389 1.00 95.25 410 VAL A C 1
ATOM 3340 O O . VAL A 1 410 ? -13.562 -1.252 -14.850 1.00 95.25 410 VAL A O 1
ATOM 3343 N N . LEU A 1 411 ? -12.265 0.585 -14.697 1.00 90.44 411 LEU A N 1
ATOM 3344 C CA . LEU A 1 411 ? -12.312 0.740 -13.240 1.00 90.44 411 LEU A CA 1
ATOM 3345 C C . LEU A 1 411 ? -12.540 2.212 -12.897 1.00 90.44 411 LEU A C 1
ATOM 3347 O O . LEU A 1 411 ? -11.667 3.061 -13.079 1.00 90.44 411 LEU A O 1
ATOM 3351 N N . GLY A 1 412 ? -13.736 2.537 -12.407 1.00 88.19 412 GLY A N 1
ATOM 3352 C CA . GLY A 1 412 ? -14.106 3.927 -12.147 1.00 88.19 412 GLY A CA 1
ATOM 3353 C C . GLY A 1 412 ? -14.016 4.780 -13.416 1.00 88.19 412 GLY A C 1
ATOM 3354 O O . GLY A 1 412 ? -14.798 4.589 -14.340 1.00 88.19 412 GLY A O 1
ATOM 3355 N N . LYS A 1 413 ? -13.074 5.732 -13.442 1.00 86.38 413 LYS A N 1
ATOM 3356 C CA . LYS A 1 413 ? -12.817 6.609 -14.601 1.00 86.38 413 LYS A CA 1
ATOM 3357 C C . LYS A 1 413 ? -11.699 6.097 -15.519 1.00 86.38 413 LYS A C 1
ATOM 3359 O O . LYS A 1 413 ? -11.481 6.676 -16.576 1.00 86.38 413 LYS A O 1
ATOM 3364 N N . GLN A 1 414 ? -10.977 5.055 -15.112 1.00 87.38 414 GLN A N 1
ATOM 3365 C CA . GLN A 1 414 ? -9.863 4.498 -15.872 1.00 87.38 414 GLN A CA 1
ATOM 3366 C C . GLN A 1 414 ? -10.362 3.436 -16.850 1.00 87.38 414 GLN A C 1
ATOM 3368 O O . GLN A 1 414 ? -11.277 2.672 -16.536 1.00 87.38 414 GLN A O 1
ATOM 3373 N N . SER A 1 415 ? -9.721 3.344 -18.014 1.00 93.50 415 SER A N 1
ATOM 3374 C CA . SER A 1 415 ? -9.966 2.267 -18.970 1.00 93.50 415 SER A CA 1
ATOM 3375 C C . SER A 1 415 ? -8.698 1.869 -19.711 1.00 93.50 415 SER A C 1
ATOM 3377 O O . SER A 1 415 ? -7.905 2.742 -20.054 1.00 93.50 415 SER A O 1
ATOM 3379 N N . ALA A 1 416 ? -8.557 0.582 -20.026 1.00 93.25 416 ALA A N 1
ATOM 3380 C CA . ALA A 1 416 ? -7.523 0.069 -20.924 1.00 93.25 416 ALA A CA 1
ATOM 3381 C C . ALA A 1 416 ? -8.157 -0.858 -21.973 1.00 93.25 416 ALA A C 1
ATOM 3383 O O . ALA A 1 416 ? -9.067 -1.624 -21.650 1.00 93.25 416 ALA A O 1
ATOM 3384 N N . LYS A 1 417 ? -7.699 -0.763 -23.226 1.00 95.25 417 LYS A N 1
ATOM 3385 C CA . LYS A 1 417 ? -8.179 -1.537 -24.386 1.00 95.25 417 LYS A CA 1
ATOM 3386 C C . LYS A 1 417 ? -7.013 -2.364 -24.945 1.00 95.25 417 LYS A C 1
ATOM 3388 O O . LYS A 1 417 ? -5.892 -1.864 -24.989 1.00 95.25 417 LYS A O 1
ATOM 3393 N N . SER A 1 418 ? -7.277 -3.612 -25.324 1.00 97.06 418 SER A N 1
ATOM 3394 C CA . SER A 1 418 ? -6.323 -4.497 -26.004 1.00 97.06 418 SER A CA 1
ATOM 3395 C C . SER A 1 418 ? -6.214 -4.160 -27.485 1.00 97.06 418 SER A C 1
ATOM 3397 O O . SER A 1 418 ? -7.014 -3.392 -28.025 1.00 97.06 418 SER A O 1
ATOM 3399 N N . LYS A 1 419 ? -5.276 -4.799 -28.179 1.00 94.88 419 LYS A N 1
ATOM 3400 C CA . LYS A 1 419 ? -5.309 -4.829 -29.640 1.00 94.88 419 LYS A CA 1
ATOM 3401 C C . LYS A 1 419 ? -6.555 -5.564 -30.129 1.00 94.88 419 LYS A C 1
ATOM 3403 O O . LYS A 1 419 ? -7.045 -6.495 -29.481 1.00 94.88 419 LYS A O 1
ATOM 3408 N N . THR A 1 420 ? -7.022 -5.133 -31.291 1.00 95.31 420 THR A N 1
ATOM 3409 C CA . THR A 1 420 ? -8.082 -5.779 -32.059 1.00 95.31 420 THR A CA 1
ATOM 3410 C C . THR A 1 420 ? -7.524 -7.006 -32.771 1.00 95.31 420 THR A C 1
ATOM 3412 O O . THR A 1 420 ? -6.437 -6.956 -33.358 1.00 95.31 420 THR A O 1
ATOM 3415 N N . ILE A 1 421 ? -8.242 -8.127 -32.690 1.00 94.38 421 ILE A N 1
ATOM 3416 C CA . ILE A 1 421 ? -7.900 -9.351 -33.414 1.00 94.38 421 ILE A CA 1
ATOM 3417 C C . ILE A 1 421 ? -8.702 -9.386 -34.709 1.00 94.38 421 ILE A C 1
ATOM 3419 O O . ILE A 1 421 ? -9.841 -9.841 -34.721 1.00 94.38 421 ILE A O 1
ATOM 3423 N N . ASN A 1 422 ? -8.080 -8.933 -35.795 1.00 91.50 422 ASN A N 1
ATOM 3424 C CA . ASN A 1 422 ? -8.731 -8.883 -37.102 1.00 91.50 422 ASN A CA 1
ATOM 3425 C C . ASN A 1 422 ? -9.149 -10.288 -37.572 1.00 91.50 422 ASN A C 1
ATOM 3427 O O . ASN A 1 422 ? -8.326 -11.208 -37.592 1.00 91.50 422 ASN A O 1
ATOM 3431 N N . ASN A 1 423 ? -10.397 -10.434 -38.010 1.00 89.06 423 ASN A N 1
ATOM 3432 C CA . ASN A 1 423 ? -11.083 -11.676 -38.343 1.00 89.06 423 ASN A CA 1
ATOM 3433 C C . ASN A 1 423 ? -10.973 -12.726 -37.222 1.00 89.06 423 ASN A C 1
ATOM 3435 O O . ASN A 1 423 ? -10.776 -13.918 -37.478 1.00 89.06 423 ASN A O 1
ATOM 3439 N N . GLY A 1 424 ? -11.048 -12.279 -35.965 1.00 87.81 424 GLY A N 1
ATOM 3440 C CA . GLY A 1 424 ? -10.876 -13.124 -34.784 1.00 87.81 424 GLY A CA 1
ATOM 3441 C C . GLY A 1 424 ? -12.032 -14.095 -34.542 1.00 87.81 424 GLY A C 1
ATOM 3442 O O . GLY A 1 424 ? -11.843 -15.113 -33.870 1.00 87.81 424 GLY A O 1
ATOM 3443 N N . GLY A 1 425 ? -13.211 -13.816 -35.108 1.00 91.25 425 GLY A N 1
ATOM 3444 C CA . GLY A 1 425 ? -14.370 -14.699 -35.026 1.00 91.25 425 GLY A CA 1
ATOM 3445 C C . GLY A 1 425 ? -14.812 -14.943 -33.580 1.00 91.25 425 GLY A C 1
ATOM 3446 O O . GLY A 1 425 ? -14.677 -14.085 -32.710 1.00 91.25 425 GLY A O 1
ATOM 3447 N N . THR A 1 426 ? -15.371 -16.120 -33.295 1.00 92.25 426 THR A N 1
ATOM 3448 C CA . THR A 1 426 ? -15.953 -16.441 -31.976 1.00 92.25 426 THR A CA 1
ATOM 3449 C C . THR A 1 426 ? -14.947 -16.930 -30.932 1.00 92.25 426 THR A C 1
ATOM 3451 O O . THR A 1 426 ? -15.297 -17.055 -29.758 1.00 92.25 426 THR A O 1
ATOM 3454 N N . ASP A 1 427 ? -13.702 -17.198 -31.330 1.00 95.06 427 ASP A N 1
ATOM 3455 C CA . ASP A 1 427 ? -12.672 -17.813 -30.483 1.00 95.06 427 ASP A CA 1
ATOM 3456 C C . ASP A 1 427 ? -11.305 -17.105 -30.629 1.00 95.06 427 ASP A C 1
ATOM 3458 O O . ASP A 1 427 ? -10.302 -17.741 -30.983 1.00 95.06 427 ASP A O 1
ATOM 3462 N N . PRO A 1 428 ? -11.235 -15.779 -30.401 1.00 94.94 428 PRO A N 1
ATOM 3463 C CA . PRO A 1 428 ? -10.022 -15.008 -30.637 1.00 94.94 428 PRO A CA 1
ATOM 3464 C C . PRO A 1 428 ? -8.916 -15.333 -29.634 1.00 94.94 428 PRO A C 1
ATOM 3466 O O . PRO A 1 428 ? -9.154 -15.559 -28.443 1.00 94.94 428 PRO A O 1
ATOM 3469 N N . LYS A 1 429 ? -7.671 -15.278 -30.115 1.00 95.69 429 LYS A N 1
ATOM 3470 C CA . LYS A 1 429 ? -6.459 -15.407 -29.298 1.00 95.69 429 LYS A CA 1
ATOM 3471 C C . LYS A 1 429 ? -5.799 -14.045 -29.132 1.00 95.69 429 LYS A C 1
ATOM 3473 O O . LYS A 1 429 ? -5.364 -13.451 -30.115 1.00 95.69 429 LYS A O 1
ATOM 3478 N N . PHE A 1 430 ? -5.671 -13.597 -27.888 1.00 94.19 430 PHE A N 1
ATOM 3479 C CA . PHE A 1 430 ? -5.068 -12.309 -27.528 1.00 94.19 430 PHE A CA 1
ATOM 3480 C C . PHE A 1 430 ? -3.559 -12.412 -27.261 1.00 94.19 430 PHE A C 1
ATOM 3482 O O . PHE A 1 430 ? -2.912 -11.420 -26.948 1.00 94.19 430 PHE A O 1
ATOM 3489 N N . ASN A 1 431 ? -2.976 -13.605 -27.426 1.00 91.31 431 ASN A N 1
ATOM 3490 C CA . ASN A 1 431 ? -1.530 -13.849 -27.393 1.00 91.31 431 ASN A CA 1
ATOM 3491 C C . ASN A 1 431 ? -0.841 -13.365 -26.109 1.00 91.31 431 ASN A C 1
ATOM 3493 O O . ASN A 1 431 ? 0.286 -12.876 -26.160 1.00 91.31 431 ASN A O 1
ATOM 3497 N N . MET A 1 432 ? -1.505 -13.537 -24.963 1.00 92.25 432 MET A N 1
ATOM 3498 C CA . MET A 1 432 ? -0.991 -13.138 -23.650 1.00 92.25 432 MET A CA 1
ATOM 3499 C C . MET A 1 432 ? -0.729 -11.630 -23.545 1.00 92.25 432 MET A C 1
ATOM 3501 O O . MET A 1 432 ? 0.151 -11.212 -22.796 1.00 92.25 432 MET A O 1
ATOM 3505 N N . GLU A 1 433 ? -1.473 -10.808 -24.293 1.00 93.81 433 GLU A N 1
ATOM 3506 C CA . GLU A 1 433 ? -1.377 -9.353 -24.189 1.00 93.81 433 GLU A CA 1
ATOM 3507 C C . GLU A 1 433 ? -1.655 -8.899 -22.751 1.00 93.81 433 GLU A C 1
ATOM 3509 O O . GLU A 1 433 ? -2.613 -9.338 -22.110 1.00 93.81 433 GLU A O 1
ATOM 3514 N N . GLU A 1 434 ? -0.797 -8.021 -22.237 1.00 91.50 434 GLU A N 1
ATOM 3515 C CA . GLU A 1 434 ? -0.909 -7.498 -20.882 1.00 91.50 434 GLU A CA 1
ATOM 3516 C C . GLU A 1 434 ? -1.604 -6.139 -20.893 1.00 91.50 434 GLU A C 1
ATOM 3518 O O . GLU A 1 434 ? -1.187 -5.209 -21.583 1.00 91.50 434 GLU A O 1
ATOM 3523 N N . LEU A 1 435 ? -2.642 -6.013 -20.075 1.00 90.00 435 LEU A N 1
ATOM 3524 C CA . LEU A 1 435 ? -3.282 -4.746 -19.766 1.00 90.00 435 LEU A CA 1
ATOM 3525 C C . LEU A 1 435 ? -2.968 -4.367 -18.319 1.00 90.00 435 LEU A C 1
ATOM 3527 O O . LEU A 1 435 ? -3.136 -5.175 -17.401 1.00 90.00 435 LEU A O 1
ATOM 3531 N N . LEU A 1 436 ? -2.514 -3.129 -18.131 1.00 86.19 436 LEU A N 1
ATOM 3532 C CA . LEU A 1 436 ? -2.154 -2.569 -16.833 1.00 86.19 436 LEU A CA 1
ATOM 3533 C C . LEU A 1 436 ? -3.159 -1.495 -16.423 1.00 86.19 436 LEU A C 1
ATOM 3535 O O . LEU A 1 436 ? -3.601 -0.696 -17.248 1.00 86.19 436 LEU A O 1
ATOM 3539 N N . MET A 1 437 ? -3.494 -1.459 -15.137 1.00 84.31 437 MET A N 1
ATOM 3540 C CA . MET A 1 437 ? -4.376 -0.447 -14.564 1.00 84.31 437 MET A CA 1
ATOM 3541 C C . MET A 1 437 ? -3.971 -0.147 -13.127 1.00 84.31 437 MET A C 1
ATOM 3543 O O . MET A 1 437 ? -3.729 -1.064 -12.344 1.00 84.31 437 MET A O 1
ATOM 3547 N N . TYR A 1 438 ? -3.910 1.129 -12.758 1.00 83.06 438 TYR A N 1
ATOM 3548 C CA . TYR A 1 438 ? -3.621 1.509 -11.381 1.00 83.06 438 TYR A CA 1
ATOM 3549 C C . TYR A 1 438 ? -4.891 1.412 -10.529 1.00 83.06 438 TYR A C 1
ATOM 3551 O O . TYR A 1 438 ? -5.937 1.948 -10.886 1.00 83.06 438 TYR A O 1
ATOM 3559 N N . VAL A 1 439 ? -4.806 0.735 -9.389 1.00 82.50 439 VAL A N 1
ATOM 3560 C CA . VAL A 1 439 ? -5.863 0.656 -8.380 1.00 82.50 439 VAL A CA 1
ATOM 3561 C C . VAL A 1 439 ? -5.506 1.634 -7.269 1.00 82.50 439 VAL A C 1
ATOM 3563 O O . VAL A 1 439 ? -4.604 1.378 -6.468 1.00 82.50 439 VAL A O 1
ATOM 3566 N N . GLY A 1 440 ? -6.198 2.772 -7.242 1.00 78.69 440 GLY A N 1
ATOM 3567 C CA . GLY A 1 440 ? -6.004 3.800 -6.229 1.00 78.69 440 GLY A CA 1
ATOM 3568 C C . GLY A 1 440 ? -6.779 3.537 -4.936 1.00 78.69 440 GLY A C 1
ATOM 3569 O O . GLY A 1 440 ? -7.656 2.676 -4.844 1.00 78.69 440 GLY A O 1
ATOM 3570 N N . MET A 1 441 ? -6.512 4.366 -3.923 1.00 76.19 441 MET A N 1
ATOM 3571 C CA . MET A 1 441 ? -7.123 4.280 -2.584 1.00 76.19 441 MET A CA 1
ATOM 3572 C C . MET A 1 441 ? -8.637 4.588 -2.566 1.00 76.19 441 MET A C 1
ATOM 3574 O O . MET A 1 441 ? -9.312 4.431 -1.547 1.00 76.19 441 MET A O 1
ATOM 3578 N N . THR A 1 442 ? -9.190 5.032 -3.693 1.00 80.56 442 THR A N 1
ATOM 3579 C CA . THR A 1 442 ? -10.623 5.288 -3.902 1.00 80.56 442 THR A CA 1
ATOM 3580 C C . THR A 1 442 ? -11.261 4.306 -4.886 1.00 80.56 442 THR A C 1
ATOM 3582 O O . THR A 1 442 ? -12.446 4.437 -5.181 1.00 80.56 442 THR A O 1
ATOM 3585 N N . ASP A 1 443 ? -10.502 3.335 -5.408 1.00 83.75 443 ASP A N 1
ATOM 3586 C CA . ASP A 1 443 ? -10.975 2.361 -6.400 1.00 83.75 443 ASP A CA 1
ATOM 3587 C C . ASP A 1 443 ? -11.247 0.973 -5.810 1.00 83.75 443 ASP A C 1
ATOM 3589 O O . ASP A 1 443 ? -11.864 0.135 -6.461 1.00 83.75 443 ASP A O 1
ATOM 3593 N N . TRP A 1 444 ? -10.809 0.724 -4.577 1.00 82.94 444 TRP A N 1
ATOM 3594 C CA . TRP A 1 444 ? -10.773 -0.607 -3.973 1.00 82.94 444 TRP A CA 1
ATOM 3595 C C . TRP A 1 444 ? -12.138 -1.283 -3.791 1.00 82.94 444 TRP A C 1
ATOM 3597 O O . TRP A 1 444 ? -12.191 -2.508 -3.757 1.00 82.94 444 TRP A O 1
ATOM 3607 N N . ASP A 1 445 ? -13.229 -0.525 -3.664 1.00 85.62 445 ASP A N 1
ATOM 3608 C CA . ASP A 1 445 ? -14.601 -1.040 -3.570 1.00 85.62 445 ASP A CA 1
ATOM 3609 C C . ASP A 1 445 ? -15.365 -0.976 -4.901 1.00 85.62 445 ASP A C 1
ATOM 3611 O O . ASP A 1 445 ? -16.530 -1.382 -4.976 1.00 85.62 445 ASP A O 1
ATOM 3615 N N . LYS A 1 446 ? -14.721 -0.478 -5.963 1.00 88.69 446 LYS A N 1
ATOM 3616 C CA . LYS A 1 446 ? -15.294 -0.439 -7.306 1.00 88.69 446 LYS A CA 1
ATOM 3617 C C . LYS A 1 446 ? -15.135 -1.798 -7.981 1.00 88.69 446 LYS A C 1
ATOM 3619 O O . LYS A 1 446 ? -14.194 -2.553 -7.741 1.00 88.69 446 LYS A O 1
ATOM 3624 N N . LYS A 1 447 ? -16.071 -2.100 -8.876 1.00 90.62 447 LYS A N 1
ATOM 3625 C CA . LYS A 1 447 ? -15.997 -3.282 -9.734 1.00 90.62 447 LYS A CA 1
ATOM 3626 C C . LYS A 1 447 ? -15.111 -2.979 -10.937 1.00 90.62 447 LYS A C 1
ATOM 3628 O O . LYS A 1 447 ? -15.286 -1.940 -11.572 1.00 90.62 447 LYS A O 1
ATOM 3633 N N . LEU A 1 448 ? -14.217 -3.904 -11.271 1.00 92.19 448 LEU A N 1
ATOM 3634 C CA . LEU A 1 448 ? -13.555 -3.916 -12.568 1.00 92.19 448 LEU A CA 1
ATOM 3635 C C . LEU A 1 448 ? -14.511 -4.544 -13.581 1.00 92.19 448 LEU A C 1
ATOM 3637 O O . LEU A 1 448 ? -14.931 -5.686 -13.407 1.00 92.19 448 LEU A O 1
ATOM 3641 N N . VAL A 1 449 ? -14.842 -3.819 -14.640 1.00 95.88 449 VAL A N 1
ATOM 3642 C CA . VAL A 1 449 ? -15.620 -4.356 -15.759 1.00 95.88 449 VAL A CA 1
ATOM 3643 C C . VAL A 1 449 ? -14.644 -4.796 -16.837 1.00 95.88 449 VAL A C 1
ATOM 3645 O O . VAL A 1 449 ? -13.935 -3.957 -17.381 1.00 95.88 449 VAL A O 1
ATOM 3648 N N . LEU A 1 450 ? -14.599 -6.091 -17.143 1.00 95.69 450 LEU A N 1
ATOM 3649 C CA . LEU A 1 450 ? -13.874 -6.640 -18.289 1.00 95.69 450 LEU A CA 1
ATOM 3650 C C . LEU A 1 450 ? -14.889 -6.996 -19.372 1.00 95.69 450 LEU A C 1
ATOM 3652 O O . LEU A 1 450 ? -15.839 -7.728 -19.121 1.00 95.69 450 LEU A O 1
ATOM 3656 N N . SER A 1 451 ? -14.698 -6.479 -20.574 1.00 96.50 451 SER A N 1
ATOM 3657 C CA . SER A 1 451 ? -15.651 -6.590 -21.678 1.00 96.50 451 SER A CA 1
ATOM 3658 C C . SER A 1 451 ? -14.944 -6.957 -22.973 1.00 96.50 451 SER A C 1
ATOM 3660 O O . SER A 1 451 ? -13.772 -6.632 -23.139 1.00 96.50 451 SER A O 1
ATOM 3662 N N . VAL A 1 452 ? -15.649 -7.645 -23.865 1.00 96.38 452 VAL A N 1
ATOM 3663 C CA . VAL A 1 452 ? -15.206 -7.984 -25.218 1.00 96.38 452 VAL A CA 1
ATOM 3664 C C . VAL A 1 452 ? -16.148 -7.297 -26.194 1.00 96.38 452 VAL A C 1
ATOM 3666 O O . VAL A 1 452 ? -17.369 -7.379 -26.035 1.00 96.38 452 VAL A O 1
ATOM 3669 N N . TRP A 1 453 ? -15.572 -6.614 -27.166 1.00 95.06 453 TRP A N 1
ATOM 3670 C CA . TRP A 1 453 ? -16.256 -5.774 -28.143 1.00 95.06 453 TRP A CA 1
ATOM 3671 C C . TRP A 1 453 ? -15.850 -6.188 -29.549 1.00 95.06 453 TRP A C 1
ATOM 3673 O O . TRP A 1 453 ? -14.742 -6.690 -29.712 1.00 95.06 453 TRP A O 1
ATOM 3683 N N . ASP A 1 454 ? -16.734 -5.968 -30.511 1.00 91.31 454 ASP A N 1
ATOM 3684 C CA . ASP A 1 454 ? -16.476 -6.059 -31.947 1.00 91.31 454 ASP A CA 1
ATOM 3685 C C . ASP A 1 454 ? -16.009 -4.688 -32.463 1.00 91.31 454 ASP A C 1
ATOM 3687 O O . ASP A 1 454 ? -16.621 -3.676 -32.121 1.00 91.31 454 ASP A O 1
ATOM 3691 N N . ASP A 1 455 ? -14.893 -4.619 -33.189 1.00 88.06 455 ASP A N 1
ATOM 3692 C CA . ASP A 1 455 ? -14.343 -3.365 -33.727 1.00 88.06 455 ASP A CA 1
ATOM 3693 C C . ASP A 1 455 ? -14.958 -3.054 -35.099 1.00 88.06 455 ASP A C 1
ATOM 3695 O O . ASP A 1 455 ? -14.446 -3.459 -36.140 1.00 88.06 455 ASP A O 1
ATOM 3699 N N . ASP A 1 456 ? -16.074 -2.328 -35.097 1.00 80.69 456 ASP A N 1
ATOM 3700 C CA . ASP A 1 456 ? -16.804 -1.968 -36.309 1.00 80.69 456 ASP A CA 1
ATOM 3701 C C . ASP A 1 456 ? -16.451 -0.566 -36.814 1.00 80.69 456 ASP A C 1
ATOM 3703 O O . ASP A 1 456 ? -16.238 0.384 -36.062 1.00 80.69 456 ASP A O 1
ATOM 3707 N N . THR A 1 457 ? -16.527 -0.372 -38.133 1.00 69.25 457 THR A N 1
ATOM 3708 C CA . THR A 1 457 ? -16.172 0.912 -38.775 1.00 69.25 457 THR A CA 1
ATOM 3709 C C . THR A 1 457 ? -17.062 2.091 -38.335 1.00 69.25 457 THR A C 1
ATOM 3711 O O . THR A 1 457 ? -16.671 3.250 -38.487 1.00 69.25 457 THR A O 1
ATOM 3714 N N . ILE A 1 458 ? -18.274 1.822 -37.833 1.00 67.00 458 ILE A N 1
ATOM 3715 C CA . ILE A 1 458 ? -19.257 2.855 -37.457 1.00 67.00 458 ILE A CA 1
ATOM 3716 C C . ILE A 1 458 ? -19.427 2.951 -35.937 1.00 67.00 458 ILE A C 1
ATOM 3718 O O . ILE A 1 458 ? -19.426 4.061 -35.400 1.00 67.00 458 ILE A O 1
ATOM 3722 N N . SER A 1 459 ? -19.601 1.826 -35.244 1.00 76.31 459 SER A N 1
ATOM 3723 C CA . SER A 1 459 ? -19.729 1.799 -33.787 1.00 76.31 459 SER A CA 1
ATOM 3724 C C . SER A 1 459 ? -19.462 0.407 -33.240 1.00 76.31 459 SER A C 1
ATOM 3726 O O . SER A 1 459 ? -20.192 -0.510 -33.596 1.00 76.31 459 SER A O 1
ATOM 3728 N N . ASP A 1 460 ? -18.498 0.288 -32.333 1.00 86.00 460 ASP A N 1
ATOM 3729 C CA . ASP A 1 460 ? -18.136 -0.978 -31.702 1.00 86.00 460 ASP A CA 1
ATOM 3730 C C . ASP A 1 460 ? -19.322 -1.611 -30.954 1.00 86.00 460 ASP A C 1
ATOM 3732 O O . ASP A 1 460 ? -19.915 -0.987 -30.060 1.00 86.00 460 ASP A O 1
ATOM 3736 N N . ASP A 1 461 ? -19.617 -2.875 -31.253 1.00 87.12 461 ASP A N 1
ATOM 3737 C CA . ASP A 1 461 ? -20.692 -3.623 -30.607 1.00 87.12 461 ASP A CA 1
ATOM 3738 C C . ASP A 1 461 ? -20.198 -4.433 -29.398 1.00 87.12 461 ASP A C 1
ATOM 3740 O O . ASP A 1 461 ? -19.230 -5.192 -29.451 1.00 87.12 461 ASP A O 1
ATOM 3744 N N . LEU A 1 462 ? -20.901 -4.329 -28.264 1.00 92.75 462 LEU A N 1
ATOM 3745 C CA . LEU A 1 462 ? -20.594 -5.149 -27.088 1.00 92.75 462 LEU A CA 1
ATOM 3746 C C . LEU A 1 462 ? -20.968 -6.619 -27.349 1.00 92.75 462 LEU A C 1
ATOM 3748 O O . LEU A 1 462 ? -22.148 -6.970 -27.468 1.00 92.75 462 LEU A O 1
ATOM 3752 N N . ILE A 1 463 ? -19.967 -7.500 -27.328 1.00 93.50 463 ILE A N 1
ATOM 3753 C CA . ILE A 1 463 ? -20.150 -8.951 -27.444 1.00 93.50 463 ILE A CA 1
ATOM 3754 C C . ILE A 1 463 ? -20.517 -9.545 -26.079 1.00 93.50 463 ILE A C 1
ATOM 3756 O O . ILE A 1 463 ? -21.481 -10.306 -25.960 1.00 93.50 463 ILE A O 1
ATOM 3760 N N . GLY A 1 464 ? -19.767 -9.190 -25.030 1.00 93.19 464 GLY A N 1
ATOM 3761 C CA . GLY A 1 464 ? -19.986 -9.707 -23.679 1.00 93.19 464 GLY A CA 1
ATOM 3762 C C . GLY A 1 464 ? -19.162 -8.999 -22.607 1.00 93.19 464 GLY A C 1
ATOM 3763 O O . GLY A 1 464 ? -18.179 -8.328 -22.903 1.00 93.19 464 GLY A O 1
ATOM 3764 N N . GLN A 1 465 ? -19.557 -9.146 -21.341 1.00 96.00 465 GLN A N 1
ATOM 3765 C CA . GLN A 1 465 ? -18.859 -8.529 -20.209 1.00 96.00 465 GLN A CA 1
ATOM 3766 C C . GLN A 1 465 ? -18.920 -9.374 -18.934 1.00 96.00 465 GLN A C 1
ATOM 3768 O O . GLN A 1 465 ? -19.848 -10.159 -18.735 1.00 96.00 465 GLN A O 1
ATOM 3773 N N . ALA A 1 466 ? -17.952 -9.153 -18.049 1.00 93.75 466 ALA A N 1
ATOM 3774 C CA . ALA A 1 466 ? -17.861 -9.708 -16.710 1.00 93.75 466 ALA A CA 1
ATOM 3775 C C . ALA A 1 466 ? -17.475 -8.613 -15.704 1.00 93.75 466 ALA A C 1
ATOM 3777 O O . ALA A 1 466 ? -16.685 -7.717 -16.001 1.00 93.75 466 ALA A O 1
ATOM 3778 N N . GLU A 1 467 ? -18.014 -8.711 -14.491 1.00 94.06 467 GLU A N 1
ATOM 3779 C CA . GLU A 1 467 ? -17.647 -7.847 -13.370 1.00 94.06 467 GLU A CA 1
ATOM 3780 C C . GLU A 1 467 ? -16.753 -8.617 -12.396 1.00 94.06 467 GLU A C 1
ATOM 3782 O O . GLU A 1 467 ? -17.099 -9.713 -11.952 1.00 94.06 467 GLU A O 1
ATOM 3787 N N . ILE A 1 468 ? -15.614 -8.031 -12.037 1.00 88.62 468 ILE A N 1
ATOM 3788 C CA . ILE A 1 468 ? -14.627 -8.616 -11.132 1.00 88.62 468 ILE A CA 1
ATOM 3789 C C . ILE A 1 468 ? -14.525 -7.728 -9.888 1.00 88.62 468 ILE A C 1
ATOM 3791 O O . ILE A 1 468 ? -14.242 -6.531 -9.977 1.00 88.62 468 ILE A O 1
ATOM 3795 N N . ASN A 1 469 ? -14.749 -8.314 -8.709 1.00 86.19 46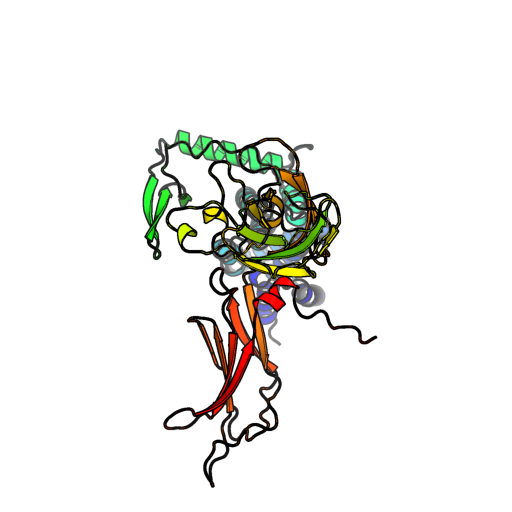9 ASN A N 1
ATOM 3796 C CA . ASN A 1 469 ? -14.522 -7.640 -7.431 1.00 86.19 469 ASN A CA 1
ATOM 3797 C C . ASN A 1 469 ? -13.039 -7.726 -7.055 1.00 86.19 469 ASN A C 1
ATOM 3799 O O . ASN A 1 469 ? -12.600 -8.738 -6.512 1.00 86.19 469 ASN A O 1
ATOM 3803 N N . LEU A 1 470 ? -12.275 -6.665 -7.320 1.00 82.56 470 LEU A N 1
ATOM 3804 C CA . LEU A 1 470 ? -10.838 -6.632 -7.034 1.00 82.56 470 LEU A CA 1
ATOM 3805 C C . LEU A 1 470 ? -10.523 -6.749 -5.542 1.00 82.56 470 LEU A C 1
ATOM 3807 O O . LEU A 1 470 ? -9.477 -7.288 -5.186 1.00 82.56 470 LEU A O 1
ATOM 3811 N N . PHE A 1 471 ? -11.421 -6.290 -4.669 1.00 82.50 471 PHE A N 1
ATOM 3812 C CA . PHE A 1 471 ? -11.186 -6.294 -3.231 1.00 82.50 471 PHE A CA 1
ATOM 3813 C C . PHE A 1 471 ? -10.917 -7.693 -2.679 1.00 82.50 471 PHE A C 1
ATOM 3815 O O . PHE A 1 471 ? -9.979 -7.880 -1.907 1.00 82.50 471 PHE A O 1
ATOM 3822 N N . ASP A 1 472 ? -11.695 -8.684 -3.117 1.00 74.38 472 ASP A N 1
ATOM 3823 C CA . ASP A 1 472 ? -11.534 -10.062 -2.652 1.00 74.38 472 ASP A CA 1
ATOM 3824 C C . ASP A 1 472 ? -10.174 -10.634 -3.089 1.00 74.38 472 ASP A C 1
ATOM 3826 O O . ASP A 1 472 ? -9.546 -11.365 -2.325 1.00 74.38 472 ASP A O 1
ATOM 3830 N N . PHE A 1 473 ? -9.670 -10.252 -4.270 1.00 72.44 473 PHE A N 1
ATOM 3831 C CA . PHE A 1 473 ? -8.333 -10.639 -4.736 1.00 72.44 473 PHE A CA 1
ATOM 3832 C C . PHE A 1 473 ? -7.222 -9.949 -3.938 1.00 72.44 473 PHE A C 1
ATOM 3834 O O . PHE A 1 473 ? -6.274 -10.609 -3.512 1.00 72.44 473 PHE A O 1
ATOM 3841 N N . MET A 1 474 ? -7.345 -8.640 -3.706 1.00 72.44 474 MET A N 1
ATOM 3842 C CA . MET A 1 474 ? -6.354 -7.845 -2.971 1.00 72.44 474 MET A CA 1
ATOM 3843 C C . MET A 1 474 ? -6.239 -8.275 -1.506 1.00 72.44 474 MET A C 1
ATOM 3845 O O . MET A 1 474 ? -5.135 -8.434 -0.991 1.00 72.44 474 MET A O 1
ATOM 3849 N N . ALA A 1 475 ? -7.373 -8.514 -0.845 1.00 66.75 475 ALA A N 1
ATOM 3850 C CA . ALA A 1 475 ? -7.422 -8.893 0.564 1.00 66.75 475 ALA A CA 1
ATOM 3851 C C . ALA A 1 475 ? -6.804 -10.275 0.849 1.00 66.75 475 ALA A C 1
ATOM 3853 O O . ALA A 1 475 ? -6.348 -10.522 1.963 1.00 66.75 475 ALA A O 1
ATOM 3854 N N . HIS A 1 476 ? -6.764 -11.167 -0.146 1.00 63.91 476 HIS A N 1
ATOM 3855 C CA . HIS A 1 476 ? -6.247 -12.534 -0.006 1.00 63.91 476 HIS A CA 1
ATOM 3856 C C . HIS A 1 476 ? -4.853 -12.741 -0.618 1.00 63.91 476 HIS A C 1
ATOM 3858 O O . HIS A 1 476 ? -4.401 -13.885 -0.702 1.00 63.91 476 HIS A O 1
ATOM 3864 N N . ASN A 1 477 ? -4.148 -11.666 -0.999 1.00 56.59 477 ASN A N 1
ATOM 3865 C CA . ASN A 1 477 ? -2.837 -11.736 -1.660 1.00 56.59 477 ASN A CA 1
ATOM 3866 C C . ASN A 1 477 ? -2.861 -12.468 -3.021 1.00 56.59 477 ASN A C 1
ATOM 3868 O O . ASN A 1 477 ? -1.884 -13.100 -3.425 1.00 56.59 477 ASN A O 1
ATOM 3872 N N . GLY A 1 478 ? -3.980 -12.383 -3.746 1.00 53.81 478 GLY A N 1
ATOM 3873 C CA . GLY A 1 478 ? -4.193 -13.082 -5.013 1.00 53.81 478 GLY A CA 1
ATOM 3874 C C . GLY A 1 478 ? -4.788 -14.489 -4.860 1.00 53.81 478 GLY A C 1
ATOM 3875 O O . GLY A 1 478 ? -5.177 -14.928 -3.778 1.00 53.81 478 GLY A O 1
ATOM 3876 N N . TYR A 1 479 ? -4.922 -15.205 -5.980 1.00 40.84 479 TYR A N 1
ATOM 3877 C CA . TYR A 1 479 ? -5.518 -16.543 -6.008 1.00 40.84 479 TYR A CA 1
ATOM 3878 C C . TYR A 1 479 ? -4.604 -17.550 -5.292 1.00 40.84 479 TYR A C 1
ATOM 3880 O O . TYR A 1 479 ? -3.602 -17.995 -5.852 1.00 40.84 479 TYR A O 1
ATOM 3888 N N . LYS A 1 480 ? -4.967 -17.979 -4.076 1.00 42.78 480 LYS A N 1
ATOM 3889 C CA . LYS A 1 480 ? -4.459 -19.247 -3.539 1.00 42.78 480 LYS A CA 1
ATOM 3890 C C . LYS A 1 480 ? -5.033 -20.343 -4.424 1.00 42.78 480 LYS A C 1
ATOM 3892 O O . LYS A 1 480 ? -6.227 -20.634 -4.348 1.00 42.78 480 LYS A O 1
ATOM 3897 N N . LYS A 1 481 ? -4.201 -20.928 -5.291 1.00 35.59 481 LYS A N 1
ATOM 3898 C CA . LYS A 1 481 ? -4.545 -22.165 -5.993 1.00 35.59 481 LYS A CA 1
ATOM 3899 C C . LYS A 1 481 ? -5.010 -23.136 -4.911 1.00 35.59 481 LYS A C 1
ATOM 3901 O O . LYS A 1 481 ? -4.199 -23.544 -4.088 1.00 35.59 481 LYS A O 1
ATOM 3906 N N . LYS A 1 482 ? -6.316 -23.426 -4.850 1.00 33.53 482 LYS A N 1
ATOM 3907 C CA . LYS A 1 482 ? -6.798 -24.568 -4.076 1.00 33.53 482 LYS A CA 1
ATOM 3908 C C . LYS A 1 482 ? -6.011 -25.746 -4.624 1.00 33.53 482 LYS A C 1
ATOM 3910 O O . LYS A 1 482 ? -6.194 -26.111 -5.786 1.00 33.53 482 LYS A O 1
ATOM 3915 N N . GLU A 1 483 ? -5.085 -26.273 -3.837 1.00 30.94 483 GLU A N 1
ATOM 3916 C CA . GLU A 1 483 ? -4.689 -27.655 -4.024 1.00 30.94 483 GLU A CA 1
ATOM 3917 C C . GLU A 1 483 ? -6.006 -28.430 -3.942 1.00 30.94 483 GLU A C 1
ATOM 3919 O O . GLU A 1 483 ? -6.750 -28.307 -2.965 1.00 30.94 483 GLU A O 1
ATOM 3924 N N . ASN A 1 484 ? -6.398 -29.044 -5.060 1.00 27.23 484 ASN A N 1
ATOM 3925 C CA . ASN A 1 484 ? -7.551 -29.933 -5.065 1.00 27.23 484 ASN A CA 1
ATOM 3926 C C . ASN A 1 484 ? -7.329 -30.978 -3.956 1.00 27.23 484 ASN A C 1
ATOM 3928 O O . ASN A 1 484 ? -6.185 -31.414 -3.806 1.00 27.23 484 ASN A O 1
ATOM 3932 N N . PRO A 1 485 ? -8.374 -31.348 -3.194 1.00 35.19 485 PRO A N 1
ATOM 3933 C CA . PRO A 1 485 ? -8.272 -32.422 -2.211 1.00 35.19 485 PRO A CA 1
ATOM 3934 C C . PRO A 1 485 ? -7.802 -33.741 -2.830 1.00 35.19 485 PRO A C 1
ATOM 3936 O O . PRO A 1 485 ? -8.077 -33.966 -4.036 1.00 35.19 485 PRO A O 1
#

Secondary structure (DSSP, 8-state):
--HHHHHHHHHHHHHTS--HHHHHHHHHHHHHHHHHH-S--HHHHHHHHHHHHHHT-S-HHHHHHHHHHHHHHHHHHHHHHTS---TTHHHIIIIIIHHHHHH--HHHHHHHHHHHHHHH--HHHHHHHHHHHHHH-TT-HHHHHHHHHHHHSTTTT-PPTT--HHHHHHHHHHHHHHHHHHTT----EEEEE-TTS-EEEEETTT--EESS-TTSPPS------TT-PPPPPEEEEEEEEEEES---SSSEEEEEEEEEES---TTGGGSPPEEPPPEEEEETTSEEEEEEEEEEEEES-SGGG--TTS--EEEEEEEE--SS---EEEEEEEE-HHHHHS---S-PPPEEEEEEEE-TTSS-EEEEEEEEEEEEE---EEEEEEEEE--SPPP-S-TT----EEEEEEETTEEEEPPP-TT-TTS-EEEEEEEEEEE-TTTTTSEEEEEEEE--SS-PEEEEEEEEEHHHHHHTTS-------

Sequence (485 aa):
DDVVALSNYVLYLHAIEHEYVRARKLYRFLFEFMEERGPDNPFVLYSVAIFGAVTCEEDWGYIKDWAWRGNKADIAMGKKAGKAATSYNLANSGFFKAKALLDQSGESWHNYALCRMLVYKDLEGARDAFIRAVVAAPHDKRISQNFNILIQDVDYFARDPPWDCWDEFQAHQREYKEDLVAKGEKEEWEECEDDEGNVYWYNDLTGEAQWHKPGTEPPKPEIWRPEILPLCRGKLIVTLVSGEDVRGRDSTLNAYMKIRIGEKTKENKKKKPHKTKTAEKAQAGGKISFRNEKVNYMLQDPNSLTDKDGNLKVHFELYDDNFMNDPILCTGFLNVIDMVSCPWWFGDEPKEREIQMYKLGTTEKNGSIKVKVEFWRAQIGCLRVILDQARNLANKGGMTDTQDPYCKMVLGKQSAKSKTINNGGTDPKFNMEELLMYVGMTDWDKKLVLSVWDDDTISDDLIGQAEINLFDFMAHNGYKKKENP

Organism: NCBI:txid722753

Foldseek 3Di:
DDLVVLLVVLLCCVQPVVVLVVSVVSLVVNVVVDVVPDDDALSSLLSVLLSCLLVVVDDPVSSLVSLVSSQVVQCVVQVVVVHHRCSCVCSLVPRQVVNCVVVLALSSLLSNLSSCCSNVVNLVSSLVSLLSSCVRPVPDVSSQVSQQCQCCPPVHVNDDPPDGNVNSSVVVVVVVVVVCVVVVDDFDWDWDADPVGQIWIAGPVPRDIGSDDPPDDDPPPDDPDPQFAPFFFFKKKKFFFKWAQFADPDQFFQKKKFKDKADCDPVCVPPGTDIAHTQGGHGHRGIGGSPRDMDMDGCLDQQVRADPVRFIKIKMWMWGDDDPDTDTRWIWIDGCSRCRRPVDDADDDFDKDKTFTAHPPDPHTGTITIMTIHTQGQDWDKDKDWFFKAAQFDAPDDPPAQFFKKKKKDFPPDIDIADTRHSQHHIRGSPRDIDMDTQDSVRQQTWIKIFMWTDDPPDIHTRDIDTHRVSVQRRNVHDPPPPDD

Radius of gyration: 32.03 Å; chains: 1; bounding box: 92×67×81 Å